Protein AF-A0A940L1Y0-F1 (afdb_monomer)

Radius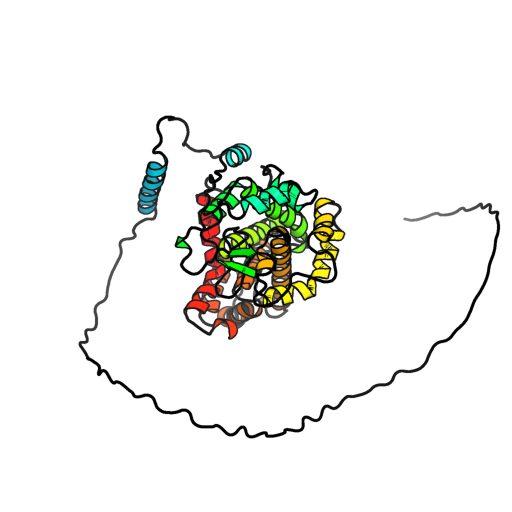 of gyration: 29.36 Å; Cα contacts (8 Å, |Δi|>4): 525; chains: 1; bounding box: 77×106×69 Å

pLDDT: mean 76.71, std 26.36, range [24.67, 98.56]

Sequence (456 aa):
MKPFAHTLLRLSLLGTAGALVMGTSYPSPISSIELASTRTIVAAKVASKSLPKANAAKKTITPFKAAAAKPTEPNTSIEESAVQKLAKIQNVAALLAGSKKDTSSVANCAECTTAAAVAELRYNACSERDSYLEKELEKKSKENTILGNLVRTSVGTKSIIKPVCIETAMLAQSAQSGKVVDYKTCDGKKAQKATARPCISENYFSLVNNSFDLVSRCMKGFIGEGESKAAQLLNIRAAYGMILVESGFHINIASKTGAGGIGQFTPVAITAVNKDIESVRTYLAAKDNVQCTKLVDEFLQGDTPMKAINGNVCERISISNGNPVTNMIYTYAALRDAKDYFDETVFQDEKLSKKFALSADDLAKVKRALMIWSHNTGQAGLKTPLTKLLTTKYAKAKVTNADKFLSELKTYAYDYPNKGNSGSKARRQETSRYYAKIEDRMQKVEENAAGGSCLN

Secondary structure (DSSP, 8-state):
------------------------------------------------PPPPPPP--------------------------HHHHHHHHHHHHHHH--S-------S--TT--HHHHHHT--PPPPPTTT-TTHHHHHHHTTSSSHHHHHHHSPPPTT-SB-HHHHHHHHHH--GGG-TTEEEEEEETTEEEE-SSSPP--HHHHHHHHHHHHHHHHHHHHHHTTT--HHHHHHHHHHHHHHHHHHTTT-TTEEETTS-BTTTTB-HHHHHHHHTSHHHHHHHHHT-S-HHHHHHHHHHS-SS-PSP--TT-THHHH-GGGTTTHHHHHHHHHHHHHHHHHHIIIIISSTTTGGGB---HHHHHHHHHHHHHHHHHH-HHHHHHHHHHHHHHTTSSS-B--HHHHHHHHHHHHHHS--GGG-S-HHHHHHHHHHHHHHHHHHHHHHHHTTSS-SB-

Foldseek 3Di:
DDDDDDDDDDDDDDDDDDDDDDDDDDDDDDDDDDDDDDDDDDDDDDDDDDDDDDDDDDDDDDDDDDDDDDDDDDDDDDDPDPVVVVVVVVVVVVVVVPDDDDDDDPPDPPPPDLVNLLVPQDFDDDDPQACLCVVVLVVLCVDPALLVCLLPDRQDSQFQFRLLLLSLLLVVPDPVLDPWKFFWDDDDQATDTGSDHHGRHSSNSSSLRSLLRLLLVLLLCVQQPPHDPVLSSVLSLLLVLLLSNQPSSAQRMAGPQGQAGSLRDALVLQVVLLVCVVVLLVSQCPDPDPSSNSLCVPQVDDPDQQHSDRRSRCCRRPVVNVPPNNVVSSSSSQLSVQLVLCCVPACPPPLRVVQAPEDPVLVSVLSSLSSSLCSLQPSVQLVQLVVVCCCPVSVPHHDYGNVVSLVVSLVSSLVGTDPVQPPDNVSSNCSSCVSVSSVVSQCVSCCVSVNHHSGD

Mean predicted aligned error: 14.3 Å

Nearest PDB structures (foldseek):
  7dsv-assembly1_B  TM=1.391E-01  e=6.942E+00  Homo sapiens

Structure (mmCIF, N/CA/C/O backbone):
data_AF-A0A940L1Y0-F1
#
_entry.id   AF-A0A940L1Y0-F1
#
loop_
_atom_site.group_PDB
_atom_site.id
_atom_site.type_symbol
_atom_site.label_atom_id
_atom_site.label_alt_id
_atom_site.label_comp_id
_atom_site.label_asym_id
_atom_site.label_entity_id
_atom_site.label_seq_id
_atom_site.pdbx_PDB_ins_code
_atom_site.Cartn_x
_atom_site.Cartn_y
_atom_site.Cartn_z
_atom_site.occupancy
_atom_site.B_iso_or_equiv
_atom_site.auth_seq_id
_atom_site.auth_comp_id
_atom_site.auth_asym_id
_atom_site.auth_atom_id
_atom_site.pdbx_PDB_model_num
ATOM 1 N N . MET A 1 1 ? -37.678 -41.746 2.087 1.00 33.06 1 MET A N 1
ATOM 2 C CA . MET A 1 1 ? -37.557 -43.185 2.400 1.00 33.06 1 MET A CA 1
ATOM 3 C C . MET A 1 1 ? -36.526 -43.796 1.454 1.00 33.06 1 MET A C 1
ATOM 5 O O . MET A 1 1 ? -36.673 -43.662 0.251 1.00 33.06 1 MET A O 1
ATOM 9 N N . LYS A 1 2 ? -35.436 -44.340 2.008 1.00 34.53 2 LYS A N 1
ATOM 10 C CA . LYS A 1 2 ? -34.475 -45.271 1.365 1.00 34.53 2 LYS A CA 1
ATOM 11 C C . LYS A 1 2 ? -35.058 -46.709 1.430 1.00 34.53 2 LYS A C 1
ATOM 13 O O . LYS A 1 2 ? -36.055 -46.847 2.141 1.00 34.53 2 LYS A O 1
ATOM 18 N N . PRO A 1 3 ? -34.404 -47.790 0.938 1.00 66.31 3 PRO A N 1
ATOM 19 C CA . PRO A 1 3 ? -33.323 -47.966 -0.064 1.00 66.31 3 PRO A CA 1
ATOM 20 C C . PRO A 1 3 ? -33.607 -49.157 -1.032 1.00 66.31 3 PRO A C 1
ATOM 22 O O . PRO A 1 3 ? -34.652 -49.778 -0.923 1.00 66.31 3 PRO A O 1
ATOM 25 N N . PHE A 1 4 ? -32.673 -49.528 -1.924 1.00 41.06 4 PHE A N 1
ATOM 26 C CA . PHE A 1 4 ? -32.159 -50.914 -2.050 1.00 41.06 4 PHE A CA 1
ATOM 27 C C . PHE A 1 4 ? -30.887 -50.959 -2.921 1.00 41.06 4 PHE A C 1
ATOM 29 O O . PHE A 1 4 ? -30.686 -50.111 -3.787 1.00 41.06 4 PHE A O 1
ATOM 36 N N . ALA A 1 5 ? -30.009 -51.917 -2.620 1.00 42.59 5 ALA A N 1
ATOM 37 C CA . ALA A 1 5 ? -28.641 -52.077 -3.115 1.00 42.59 5 ALA A CA 1
ATOM 38 C C . ALA A 1 5 ? -28.395 -53.486 -3.712 1.00 42.59 5 ALA A C 1
ATOM 40 O O . ALA A 1 5 ? -29.222 -54.373 -3.520 1.00 42.59 5 ALA A O 1
ATOM 41 N N . HIS A 1 6 ? -27.194 -53.656 -4.300 1.00 35.31 6 HIS A N 1
ATOM 42 C CA . HIS A 1 6 ? -26.470 -54.874 -4.757 1.00 35.31 6 HIS A CA 1
ATOM 43 C C . HIS A 1 6 ? -26.721 -55.347 -6.203 1.00 35.31 6 HIS A C 1
ATOM 45 O O . HIS A 1 6 ? -27.858 -55.501 -6.624 1.00 35.31 6 HIS A O 1
ATOM 51 N N . THR A 1 7 ? -25.696 -55.556 -7.054 1.00 34.00 7 THR A N 1
ATOM 52 C CA . THR A 1 7 ? -24.700 -56.675 -7.079 1.00 34.00 7 THR A CA 1
ATOM 53 C C . THR A 1 7 ? -23.634 -56.347 -8.173 1.00 34.00 7 THR A C 1
ATOM 55 O O . THR A 1 7 ? -24.040 -55.833 -9.206 1.00 34.00 7 THR A O 1
ATOM 58 N N . LEU A 1 8 ? -22.296 -56.306 -7.994 1.00 33.47 8 LEU A N 1
ATOM 59 C CA . LEU A 1 8 ? -21.190 -57.304 -7.867 1.00 33.47 8 LEU A CA 1
ATOM 60 C C . LEU A 1 8 ? -20.808 -58.177 -9.104 1.00 33.47 8 LEU A C 1
ATOM 62 O O . LEU A 1 8 ? -21.677 -58.769 -9.731 1.00 33.47 8 LEU A O 1
ATOM 66 N N . LEU A 1 9 ? -19.470 -58.342 -9.286 1.00 30.47 9 LEU A N 1
ATOM 67 C CA . LEU A 1 9 ? -18.656 -59.316 -10.083 1.00 30.47 9 LEU A CA 1
ATOM 68 C C . LEU A 1 9 ? -18.395 -59.006 -11.586 1.00 30.47 9 LEU A C 1
ATOM 70 O O . LEU A 1 9 ? -19.318 -58.593 -12.265 1.00 30.47 9 LEU A O 1
ATOM 74 N N . ARG A 1 10 ? -17.218 -59.172 -12.241 1.00 28.64 10 ARG A N 1
ATOM 75 C CA . ARG A 1 10 ? -15.888 -59.866 -12.114 1.00 28.64 10 ARG A CA 1
ATOM 76 C C . ARG A 1 10 ? -14.836 -59.023 -12.897 1.00 28.64 10 ARG A C 1
ATOM 78 O O . ARG A 1 10 ? -15.252 -58.297 -13.786 1.00 28.64 10 ARG A O 1
ATOM 85 N N . LEU A 1 11 ? -13.516 -58.933 -12.664 1.00 29.58 11 LEU A N 1
ATOM 86 C CA . LEU A 1 11 ? -12.378 -59.821 -12.317 1.00 29.58 11 LEU A CA 1
ATOM 87 C C . LEU A 1 11 ? -11.758 -60.654 -13.473 1.00 29.58 11 LEU A C 1
ATOM 89 O O . LEU A 1 11 ? -12.304 -61.690 -13.833 1.00 29.58 11 LEU A O 1
ATOM 93 N N . SER A 1 12 ? -10.581 -60.215 -13.957 1.00 28.98 12 SER A N 1
ATOM 94 C CA . SER A 1 12 ? -9.438 -60.972 -14.549 1.00 28.98 12 SER A CA 1
ATOM 95 C C . SER A 1 12 ? -8.343 -59.932 -14.897 1.00 28.98 12 SER A C 1
ATOM 97 O O . SER A 1 12 ? -8.632 -59.040 -15.686 1.00 28.98 12 SER A O 1
ATOM 99 N N . LEU A 1 13 ? -7.154 -59.785 -14.293 1.00 28.91 13 LEU A N 1
ATOM 100 C CA . LEU A 1 13 ? -6.121 -60.670 -13.721 1.00 28.91 13 LEU A CA 1
ATOM 101 C C . LEU A 1 13 ? -5.295 -61.443 -14.767 1.00 28.91 13 LEU A C 1
ATOM 103 O O . LEU A 1 13 ? -5.823 -62.354 -15.394 1.00 28.91 13 LEU A O 1
ATOM 107 N N . LEU A 1 14 ? -4.011 -61.051 -14.868 1.00 30.75 14 LEU A N 1
ATOM 108 C CA . LEU A 1 14 ? -2.753 -61.773 -15.192 1.00 30.75 14 LEU A CA 1
ATOM 109 C C . LEU A 1 14 ? -1.857 -60.811 -16.000 1.00 30.75 14 LEU A C 1
ATOM 111 O O . LEU A 1 14 ? -2.272 -60.328 -17.044 1.00 30.75 14 LEU A O 1
ATOM 115 N N . GLY A 1 15 ? -0.705 -60.347 -15.508 1.00 28.22 15 GLY A N 1
ATOM 116 C CA . GLY A 1 15 ? 0.458 -61.116 -15.033 1.00 28.22 15 GLY A CA 1
ATOM 117 C C . GLY A 1 15 ? 1.549 -60.991 -16.117 1.00 28.22 15 GLY A C 1
ATOM 118 O O . GLY A 1 15 ? 1.215 -61.004 -17.290 1.00 28.22 15 GLY A O 1
ATOM 119 N N . THR A 1 16 ? 2.847 -60.817 -15.873 1.00 32.38 16 THR A N 1
ATOM 120 C CA . THR A 1 16 ? 3.677 -61.045 -14.684 1.00 32.38 16 THR A CA 1
ATOM 121 C C . THR A 1 16 ? 5.120 -60.614 -14.993 1.00 32.38 16 THR A C 1
ATOM 123 O O . THR A 1 16 ? 5.534 -60.731 -16.141 1.00 32.38 16 THR A O 1
ATOM 126 N N . ALA A 1 17 ? 5.849 -60.273 -13.916 1.00 30.58 17 ALA A N 1
ATOM 127 C CA . ALA A 1 17 ? 7.272 -60.550 -13.621 1.00 30.58 17 ALA A CA 1
ATOM 128 C C . ALA A 1 17 ? 8.371 -59.979 -14.541 1.00 30.58 17 ALA A C 1
ATOM 130 O O . ALA A 1 17 ? 8.217 -59.885 -15.745 1.00 30.58 17 ALA A O 1
ATOM 131 N N . GLY A 1 18 ? 9.564 -59.622 -14.067 1.00 28.50 18 GLY A N 1
ATOM 132 C CA . GLY A 1 18 ? 10.261 -59.630 -12.767 1.00 28.50 18 GLY A CA 1
ATOM 133 C C . GLY A 1 18 ? 11.616 -58.922 -13.023 1.00 28.50 18 GLY A C 1
ATOM 134 O O . GLY A 1 18 ? 11.883 -58.550 -14.159 1.00 28.50 18 GLY A O 1
ATOM 135 N N . ALA A 1 19 ? 12.553 -58.664 -12.116 1.00 31.81 19 ALA A N 1
ATOM 136 C CA . ALA A 1 19 ? 12.861 -59.108 -10.762 1.00 31.81 19 ALA A CA 1
ATOM 137 C C . ALA A 1 19 ? 13.967 -58.139 -10.232 1.00 31.81 19 ALA A C 1
ATOM 139 O O . ALA A 1 19 ? 14.721 -57.607 -11.041 1.00 31.81 19 ALA A O 1
ATOM 140 N N . LEU A 1 20 ? 13.942 -57.751 -8.944 1.00 29.08 20 LEU A N 1
ATOM 141 C CA . LEU A 1 20 ? 14.948 -58.043 -7.884 1.00 29.08 20 LEU A CA 1
ATOM 142 C C . LEU A 1 20 ? 16.375 -57.475 -8.127 1.00 29.08 20 LEU A C 1
ATOM 144 O O . LEU A 1 20 ? 16.935 -57.656 -9.194 1.00 29.08 20 LEU A O 1
ATOM 148 N N . VAL A 1 21 ? 17.046 -56.805 -7.175 1.00 30.00 21 VAL A N 1
ATOM 149 C CA . VAL A 1 21 ? 17.554 -57.347 -5.893 1.00 30.00 21 VAL A CA 1
ATOM 150 C C . VAL A 1 21 ? 17.883 -56.227 -4.866 1.00 30.00 21 VAL A C 1
ATOM 152 O O . VAL A 1 21 ? 18.493 -55.227 -5.226 1.00 30.00 21 VAL A O 1
ATOM 155 N N . MET A 1 22 ? 17.450 -56.469 -3.611 1.00 29.59 22 MET A N 1
ATOM 156 C CA . MET A 1 22 ? 18.018 -56.270 -2.237 1.00 29.59 22 MET A CA 1
ATOM 157 C C . MET A 1 22 ? 19.267 -55.383 -2.005 1.00 29.59 22 MET A C 1
ATOM 159 O O . MET A 1 22 ? 20.130 -55.301 -2.862 1.00 29.59 22 MET A O 1
ATOM 163 N N . GLY A 1 23 ? 19.538 -54.772 -0.839 1.00 27.52 23 GLY A N 1
ATOM 164 C CA . GLY A 1 23 ? 19.017 -54.760 0.551 1.00 27.52 23 GLY A CA 1
ATOM 165 C C . GLY A 1 23 ? 19.670 -53.546 1.285 1.00 27.52 23 GLY A C 1
ATOM 166 O O . GLY A 1 23 ? 20.376 -52.790 0.630 1.00 27.52 23 GLY A O 1
ATOM 167 N N . THR A 1 24 ? 19.517 -53.197 2.572 1.00 28.52 24 THR A N 1
ATOM 168 C CA . THR A 1 24 ? 19.315 -53.948 3.829 1.00 28.52 24 THR A CA 1
ATOM 169 C C . THR A 1 24 ? 18.933 -52.998 5.005 1.00 28.52 24 THR A C 1
ATOM 171 O O . THR A 1 24 ? 19.622 -52.007 5.226 1.00 28.52 24 THR A O 1
ATOM 174 N N . SER A 1 25 ? 17.851 -53.326 5.740 1.00 28.47 25 SER A N 1
ATOM 175 C CA . SER A 1 25 ? 17.636 -53.374 7.227 1.00 28.47 25 SER A CA 1
ATOM 176 C C . SER A 1 25 ? 18.334 -52.384 8.205 1.00 28.47 25 SER A C 1
ATOM 178 O O . SER A 1 25 ? 19.553 -52.430 8.316 1.00 28.47 25 SER A O 1
ATOM 180 N N . TYR A 1 26 ? 17.599 -51.488 8.914 1.00 28.94 26 TYR A N 1
ATOM 181 C CA . TYR A 1 26 ? 16.967 -51.556 10.288 1.00 28.94 26 TYR A CA 1
ATOM 182 C C . TYR A 1 26 ? 17.851 -50.958 11.428 1.00 28.94 26 TYR A C 1
ATOM 184 O O . TYR A 1 26 ? 19.063 -50.944 11.242 1.00 28.94 26 TYR A O 1
ATOM 192 N N . PRO A 1 27 ? 17.355 -50.558 12.639 1.00 42.94 27 PRO A N 1
ATOM 193 C CA . PRO A 1 27 ? 15.989 -50.261 13.134 1.00 42.94 27 PRO A CA 1
ATOM 194 C C . PRO A 1 27 ? 15.858 -48.938 13.975 1.00 42.94 27 PRO A C 1
ATOM 196 O O . PRO A 1 27 ? 16.838 -48.272 14.292 1.00 42.94 27 PRO A O 1
ATOM 199 N N . SER A 1 28 ? 14.630 -48.564 14.376 1.00 34.44 28 SER A N 1
ATOM 200 C CA . SER A 1 28 ? 14.304 -47.654 15.516 1.00 34.44 28 SER A CA 1
ATOM 201 C C . SER A 1 28 ? 13.992 -48.490 16.785 1.00 34.44 28 SER A C 1
ATOM 203 O O . SER A 1 28 ? 13.995 -49.715 16.648 1.00 34.44 28 SER A O 1
ATOM 205 N N . PRO A 1 29 ? 13.583 -47.958 17.969 1.00 55.53 29 PRO A N 1
ATOM 206 C CA . PRO A 1 29 ? 13.528 -46.584 18.525 1.00 55.53 29 PRO A CA 1
ATOM 207 C C . PRO A 1 29 ? 14.174 -46.497 19.946 1.00 55.53 29 PRO A C 1
ATOM 209 O O . PRO A 1 29 ? 14.718 -47.496 20.394 1.00 55.53 29 PRO A O 1
ATOM 212 N N . ILE A 1 30 ? 14.111 -45.352 20.666 1.00 31.33 30 ILE A N 1
ATOM 213 C CA . ILE A 1 30 ? 13.931 -45.251 22.148 1.00 31.33 30 ILE A CA 1
ATOM 214 C C . ILE A 1 30 ? 13.944 -43.782 22.663 1.00 31.33 30 ILE A C 1
ATOM 216 O O . ILE A 1 30 ? 14.788 -42.974 22.292 1.00 31.33 30 ILE A O 1
ATOM 220 N N . SER A 1 31 ? 12.968 -43.520 23.545 1.00 29.58 31 SER A N 1
ATOM 221 C CA . SER A 1 31 ? 12.836 -42.564 24.669 1.00 29.58 31 SER A CA 1
ATOM 222 C C . SER A 1 31 ? 13.098 -41.053 24.552 1.00 29.58 31 SER A C 1
ATOM 224 O O . SER A 1 31 ? 14.217 -40.570 24.404 1.00 29.58 31 SER A O 1
ATOM 226 N N . SER A 1 32 ? 12.022 -40.342 24.883 1.00 32.97 32 SER A N 1
ATOM 227 C CA . SER A 1 32 ? 11.898 -39.110 25.667 1.00 32.97 32 SER A CA 1
ATOM 228 C C . SER A 1 32 ? 13.010 -38.857 26.697 1.00 32.97 32 SER A C 1
ATOM 230 O O . SER A 1 32 ? 13.223 -39.674 27.590 1.00 32.97 32 SER A O 1
ATOM 232 N N . ILE A 1 33 ? 13.617 -37.666 26.645 1.00 32.59 33 ILE A N 1
ATOM 233 C CA . ILE A 1 33 ? 14.320 -37.040 27.773 1.00 32.59 33 ILE A CA 1
ATOM 234 C C . ILE A 1 33 ? 13.899 -35.566 27.836 1.00 32.59 33 ILE A C 1
ATOM 236 O O . ILE A 1 33 ? 14.157 -34.787 26.918 1.00 32.59 33 ILE A O 1
ATOM 240 N N . GLU A 1 34 ? 13.241 -35.202 28.937 1.00 34.94 34 GLU A N 1
ATOM 241 C CA . GLU A 1 34 ? 13.105 -33.827 29.413 1.00 34.94 34 GLU A CA 1
ATOM 242 C C . GLU A 1 34 ? 14.480 -33.293 29.827 1.00 34.94 34 GLU A C 1
ATOM 244 O O . GLU A 1 34 ? 15.193 -33.922 30.608 1.00 34.94 34 GLU A O 1
ATOM 249 N N . LEU A 1 35 ? 14.842 -32.098 29.358 1.00 31.59 35 LEU A N 1
ATOM 250 C CA . LEU A 1 35 ? 15.960 -31.344 29.919 1.00 31.59 35 LEU A CA 1
ATOM 251 C C . LEU A 1 35 ? 15.539 -29.890 30.123 1.00 31.59 35 LEU A C 1
ATOM 253 O O . LEU A 1 35 ? 15.548 -29.059 29.215 1.00 31.59 35 LEU A O 1
ATOM 257 N N . ALA A 1 36 ? 15.160 -29.608 31.368 1.00 34.19 36 ALA A N 1
ATOM 258 C CA . ALA A 1 36 ? 15.060 -28.269 31.913 1.00 34.19 36 ALA A CA 1
ATOM 259 C C . ALA A 1 36 ? 16.437 -27.589 31.838 1.00 34.19 36 ALA A C 1
ATOM 261 O O . ALA A 1 36 ? 17.398 -28.028 32.468 1.00 34.19 36 ALA A O 1
ATOM 262 N N . SER A 1 37 ? 16.540 -26.506 31.064 1.00 32.22 37 SER A N 1
ATOM 263 C CA . SER A 1 37 ? 17.720 -25.639 31.053 1.00 32.22 37 SER A CA 1
ATOM 264 C C . SER A 1 37 ? 17.458 -24.407 31.913 1.00 32.22 37 SER A C 1
ATOM 266 O O . SER A 1 37 ? 16.909 -23.398 31.471 1.00 32.22 37 SER A O 1
ATOM 268 N N . THR A 1 38 ? 17.860 -24.505 33.175 1.00 32.03 38 THR A N 1
ATOM 269 C CA . THR A 1 38 ? 17.986 -23.393 34.117 1.00 32.03 38 THR A CA 1
ATOM 270 C C . THR A 1 38 ? 19.166 -22.523 33.676 1.00 32.03 38 THR A C 1
ATOM 272 O O . THR A 1 38 ? 20.325 -22.904 33.834 1.00 32.03 38 THR A O 1
ATOM 275 N N . ARG A 1 39 ? 18.904 -21.343 33.098 1.00 33.72 39 ARG A N 1
ATOM 276 C CA . ARG A 1 39 ? 19.948 -20.333 32.859 1.00 33.72 39 ARG A CA 1
ATOM 277 C C . ARG A 1 39 ? 20.087 -19.419 34.071 1.00 33.72 39 ARG A C 1
ATOM 279 O O . ARG A 1 39 ? 19.348 -18.452 34.232 1.00 33.72 39 ARG A O 1
ATOM 286 N N . THR A 1 40 ? 21.093 -19.715 34.883 1.00 30.75 40 THR A N 1
ATOM 287 C CA . THR A 1 40 ? 21.682 -18.810 35.872 1.00 30.75 40 THR A CA 1
ATOM 288 C C . THR A 1 40 ? 22.356 -17.641 35.147 1.00 30.75 40 THR A C 1
ATOM 290 O O . THR A 1 40 ? 23.335 -17.833 34.427 1.00 30.75 40 THR A O 1
ATOM 293 N N . ILE A 1 41 ? 21.841 -16.421 35.318 1.00 34.19 41 ILE A N 1
ATOM 294 C CA . ILE A 1 41 ? 22.513 -15.192 34.873 1.00 34.19 41 ILE A CA 1
ATOM 295 C C . ILE A 1 41 ? 23.473 -14.764 35.985 1.00 34.19 41 ILE A C 1
ATOM 297 O O . ILE A 1 41 ? 23.055 -14.237 37.014 1.00 34.19 41 ILE A O 1
ATOM 301 N N . VAL A 1 42 ? 24.768 -14.990 35.771 1.00 31.83 42 VAL A N 1
ATOM 302 C CA . VAL A 1 42 ? 25.838 -14.398 36.581 1.00 31.83 42 VAL A CA 1
ATOM 303 C C . VAL A 1 42 ? 26.084 -12.976 36.078 1.00 31.83 42 VAL A C 1
ATOM 305 O O . VAL A 1 42 ? 26.478 -12.760 34.932 1.00 31.83 42 VAL A O 1
ATOM 308 N N . ALA A 1 43 ? 25.830 -11.995 36.942 1.00 34.66 43 ALA A N 1
ATOM 309 C CA . ALA A 1 43 ? 26.120 -10.589 36.699 1.00 34.66 43 ALA A CA 1
ATOM 310 C C . ALA A 1 43 ? 27.630 -10.323 36.843 1.00 34.66 43 ALA A C 1
ATOM 312 O O . ALA A 1 43 ? 28.144 -10.203 37.953 1.00 34.66 43 ALA A O 1
ATOM 313 N N . ALA A 1 44 ? 28.340 -10.193 35.720 1.00 32.09 44 ALA A N 1
ATOM 314 C CA . ALA A 1 44 ? 29.709 -9.683 35.697 1.00 32.09 44 ALA A CA 1
ATOM 315 C C . ALA A 1 44 ? 29.700 -8.165 35.453 1.00 32.09 44 ALA A C 1
ATOM 317 O O . ALA A 1 44 ? 29.390 -7.672 34.368 1.00 32.09 44 ALA A O 1
ATOM 318 N N . LYS A 1 45 ? 30.032 -7.422 36.510 1.00 33.50 45 LYS A N 1
ATOM 319 C CA . LYS A 1 45 ? 30.216 -5.969 36.547 1.00 33.50 45 LYS A CA 1
ATOM 320 C C . LYS A 1 45 ? 31.581 -5.647 35.918 1.00 33.50 45 LYS A C 1
ATOM 322 O O . LYS A 1 45 ? 32.605 -5.828 36.567 1.00 33.50 45 LYS A O 1
ATOM 327 N N . VAL A 1 46 ? 31.614 -5.182 34.669 1.00 34.16 46 VAL A N 1
ATOM 328 C CA . VAL A 1 46 ? 32.844 -4.657 34.047 1.00 34.16 46 VAL A CA 1
ATOM 329 C C . VAL A 1 46 ? 32.771 -3.135 34.016 1.00 34.16 46 VAL A C 1
ATOM 331 O O . VAL A 1 46 ? 31.941 -2.542 33.330 1.00 34.16 46 VAL A O 1
ATOM 334 N N . ALA A 1 47 ? 33.639 -2.510 34.808 1.00 32.41 47 ALA A N 1
ATOM 335 C CA . ALA A 1 47 ? 33.835 -1.072 34.867 1.00 32.41 47 ALA A CA 1
ATOM 336 C C . ALA A 1 47 ? 34.648 -0.601 33.651 1.00 32.41 47 ALA A C 1
ATOM 338 O O . ALA A 1 47 ? 35.837 -0.895 33.538 1.00 32.41 47 ALA A O 1
ATOM 339 N N . SER A 1 48 ? 34.028 0.163 32.750 1.00 35.47 48 SER A N 1
ATOM 340 C CA . SER A 1 48 ? 34.741 0.878 31.690 1.00 35.47 48 SER A CA 1
ATOM 341 C C . SER A 1 48 ? 35.222 2.235 32.212 1.00 35.47 48 SER A C 1
ATOM 343 O O . SER A 1 48 ? 34.422 3.146 32.435 1.00 35.47 48 SER A O 1
ATOM 345 N N . LYS A 1 49 ? 36.539 2.363 32.405 1.00 31.03 49 LYS A N 1
ATOM 346 C CA . LYS A 1 49 ? 37.239 3.628 32.670 1.00 31.03 49 LYS A CA 1
ATOM 347 C C . LYS A 1 49 ? 37.065 4.589 31.485 1.00 31.03 49 LYS A C 1
ATOM 349 O O . LYS A 1 49 ? 37.408 4.253 30.356 1.00 31.03 49 LYS A O 1
ATOM 354 N N . SER A 1 50 ? 36.569 5.793 31.757 1.00 30.62 50 SER A N 1
ATOM 355 C CA . SER A 1 50 ? 36.528 6.921 30.824 1.00 30.62 50 SER A CA 1
ATOM 356 C C . SER A 1 50 ? 37.871 7.659 30.801 1.00 30.62 50 SER A C 1
ATOM 358 O O . SER A 1 50 ? 38.343 8.092 31.852 1.00 30.62 50 SER A O 1
ATOM 360 N N . LEU A 1 51 ? 38.455 7.846 29.615 1.00 33.28 51 LEU A N 1
ATOM 361 C CA . LEU A 1 51 ? 39.555 8.790 29.375 1.00 33.28 51 LEU A CA 1
ATOM 362 C C . LEU A 1 51 ? 39.006 10.171 28.947 1.00 33.28 51 LEU A C 1
ATOM 364 O O . LEU A 1 51 ? 37.940 10.233 28.326 1.00 33.28 51 LEU A O 1
ATOM 368 N N . PRO A 1 52 ? 39.700 11.276 29.282 1.00 33.44 52 PRO A N 1
ATOM 369 C CA . PRO A 1 52 ? 39.160 12.632 29.214 1.00 33.44 52 PRO A CA 1
ATOM 370 C C . PRO A 1 52 ? 39.234 13.226 27.799 1.00 33.44 52 PRO A C 1
ATOM 372 O O . PRO A 1 52 ? 40.240 13.088 27.105 1.00 33.44 52 PRO A O 1
ATOM 375 N N . LYS A 1 53 ? 38.179 13.941 27.384 1.00 34.38 53 LYS A N 1
ATOM 376 C CA . LYS A 1 53 ? 38.191 14.792 26.183 1.00 34.38 53 LYS A CA 1
ATOM 377 C C . LYS A 1 53 ? 38.411 16.253 26.563 1.00 34.38 53 LYS A C 1
ATOM 379 O O . LYS A 1 53 ? 37.768 16.776 27.469 1.00 34.38 53 LYS A O 1
ATOM 384 N N . ALA A 1 54 ? 39.339 16.863 25.834 1.00 32.19 54 ALA A N 1
ATOM 385 C CA . ALA A 1 54 ? 39.828 18.222 25.974 1.00 32.19 54 ALA A CA 1
ATOM 386 C C . ALA A 1 54 ? 38.773 19.303 25.673 1.00 32.19 54 ALA A C 1
ATOM 388 O O . ALA A 1 54 ? 37.869 19.123 24.856 1.00 32.19 54 ALA A O 1
ATOM 389 N N . ASN A 1 55 ? 38.955 20.436 26.352 1.00 30.94 55 ASN A N 1
ATOM 390 C CA . ASN A 1 55 ? 38.185 21.672 26.269 1.00 30.94 55 ASN A CA 1
ATOM 391 C C . ASN A 1 55 ? 38.267 22.336 24.884 1.00 30.94 55 ASN A C 1
ATOM 393 O O . ASN A 1 55 ? 39.357 22.533 24.355 1.00 30.94 55 ASN A O 1
ATOM 397 N N . ALA A 1 56 ? 37.127 22.812 24.379 1.00 32.94 56 ALA A N 1
ATOM 398 C CA . ALA A 1 56 ? 37.068 23.885 23.389 1.00 32.94 56 ALA A CA 1
ATOM 399 C C . ALA A 1 56 ? 36.029 24.927 23.836 1.00 32.94 56 ALA A C 1
ATOM 401 O O . ALA A 1 56 ? 34.947 24.593 24.320 1.00 32.94 56 ALA A O 1
ATOM 402 N N . ALA A 1 57 ? 36.433 26.191 23.752 1.00 30.56 57 ALA A N 1
ATOM 403 C CA . ALA A 1 57 ? 35.893 27.326 24.485 1.00 30.56 57 ALA A CA 1
ATOM 404 C C . ALA A 1 57 ? 34.469 27.757 24.088 1.00 30.56 57 ALA A C 1
ATOM 406 O O . ALA A 1 57 ? 34.082 27.764 22.920 1.00 30.56 57 ALA A O 1
ATOM 407 N N . LYS A 1 58 ? 33.725 28.206 25.107 1.00 30.16 58 LYS A N 1
ATOM 408 C CA . LYS A 1 58 ? 32.463 28.950 25.021 1.00 30.16 58 LYS A CA 1
ATOM 409 C C . LYS A 1 58 ? 32.697 30.330 24.399 1.00 30.16 58 LYS A C 1
ATOM 411 O O . LYS A 1 58 ? 33.555 31.068 24.875 1.00 30.16 58 LYS A O 1
ATOM 416 N N . LYS A 1 59 ? 31.846 30.731 23.449 1.00 30.12 59 LYS A N 1
ATOM 417 C CA . LYS A 1 59 ? 31.587 32.149 23.165 1.00 30.12 59 LYS A CA 1
ATOM 418 C C . LYS A 1 59 ? 30.109 32.448 23.405 1.00 30.12 59 LYS A C 1
ATOM 420 O O . LYS A 1 59 ? 29.228 31.925 22.731 1.00 30.12 59 LYS A O 1
ATOM 425 N N . THR A 1 60 ? 29.889 33.239 24.443 1.00 27.17 60 THR A N 1
ATOM 426 C CA . THR A 1 60 ? 28.616 33.760 24.936 1.00 27.17 60 THR A CA 1
ATOM 427 C C . THR A 1 60 ? 28.135 34.886 24.022 1.00 27.17 60 THR A C 1
ATOM 429 O O . THR A 1 60 ? 28.913 35.789 23.723 1.00 27.17 60 THR A O 1
ATOM 432 N N . ILE A 1 61 ? 26.862 34.871 23.625 1.00 31.05 61 ILE A N 1
ATOM 433 C CA . ILE A 1 61 ? 26.140 36.081 23.210 1.00 31.05 61 ILE A CA 1
ATOM 434 C C . ILE A 1 61 ? 24.861 36.148 24.047 1.00 31.05 61 ILE A C 1
ATOM 436 O O . ILE A 1 61 ? 24.098 35.187 24.135 1.00 31.05 61 ILE A O 1
ATOM 440 N N . THR A 1 62 ? 24.719 37.276 24.730 1.00 30.73 62 THR A N 1
ATOM 441 C CA . THR A 1 62 ? 23.681 37.661 25.689 1.00 30.73 62 THR A CA 1
ATOM 442 C C . THR A 1 62 ? 22.336 37.983 25.008 1.00 30.73 62 THR A C 1
ATOM 444 O O . THR A 1 62 ? 22.312 38.293 23.817 1.00 30.73 62 THR A O 1
ATOM 447 N N . PRO A 1 63 ? 21.208 37.928 25.746 1.00 30.39 63 PRO A N 1
ATOM 448 C CA . PRO A 1 63 ? 19.855 38.051 25.205 1.00 30.39 63 PRO A CA 1
ATOM 449 C C . PRO A 1 63 ? 19.292 39.478 25.323 1.00 30.39 63 PRO A C 1
ATOM 451 O O . PRO A 1 63 ? 19.622 40.201 26.261 1.00 30.39 63 PRO A O 1
ATOM 454 N N . PHE A 1 64 ? 18.343 39.834 24.452 1.00 27.05 64 PHE A N 1
ATOM 455 C CA . PHE A 1 64 ? 17.439 40.974 24.655 1.00 27.05 64 PHE A CA 1
ATOM 456 C C . PHE A 1 64 ? 16.003 40.489 24.944 1.00 27.05 64 PHE A C 1
ATOM 458 O O . PHE A 1 64 ? 15.374 39.816 24.132 1.00 27.05 64 PHE A O 1
ATOM 465 N N . LYS A 1 65 ? 15.516 40.843 26.141 1.00 27.25 65 LYS A N 1
ATOM 466 C CA . LYS A 1 65 ? 14.106 41.038 26.556 1.00 27.25 65 LYS A CA 1
ATOM 467 C C . LYS A 1 65 ? 13.745 42.503 26.219 1.00 27.25 65 LYS A C 1
ATOM 469 O O . LYS A 1 65 ? 14.653 43.318 26.187 1.00 27.25 65 LYS A O 1
ATOM 474 N N . ALA A 1 66 ? 12.516 42.980 26.039 1.00 27.92 66 ALA A N 1
ATOM 475 C CA . ALA A 1 66 ? 11.151 42.466 26.112 1.00 27.92 66 ALA A CA 1
ATOM 476 C C . ALA A 1 66 ? 10.221 43.550 25.516 1.00 27.92 66 ALA A C 1
ATOM 478 O O . ALA A 1 66 ? 10.596 44.717 25.511 1.00 27.92 66 ALA A O 1
ATOM 479 N N . ALA A 1 67 ? 8.986 43.197 25.153 1.00 26.19 67 ALA A N 1
ATOM 480 C CA . ALA A 1 67 ? 7.804 43.986 25.519 1.00 26.19 67 ALA A CA 1
ATOM 481 C C . ALA A 1 67 ? 6.542 43.128 25.359 1.00 26.19 67 ALA A C 1
ATOM 483 O O . ALA A 1 67 ? 6.379 42.408 24.377 1.00 26.19 67 ALA A O 1
ATOM 484 N N . ALA A 1 68 ? 5.688 43.176 26.376 1.00 30.39 68 ALA A N 1
ATOM 485 C CA . ALA A 1 68 ? 4.428 42.460 26.472 1.00 30.39 68 ALA A CA 1
ATOM 486 C C . ALA A 1 68 ? 3.271 43.311 25.934 1.00 30.39 68 ALA A C 1
ATOM 488 O O . ALA A 1 68 ? 3.238 44.513 26.175 1.00 30.39 68 ALA A O 1
ATOM 489 N N . ALA A 1 69 ? 2.279 42.664 25.321 1.00 27.36 69 ALA A N 1
ATOM 490 C CA . ALA A 1 69 ? 0.900 43.144 25.293 1.00 27.36 69 ALA A CA 1
ATOM 491 C C . ALA A 1 69 ? -0.070 41.948 25.190 1.00 27.36 69 ALA A C 1
ATOM 493 O O . ALA A 1 69 ? 0.104 41.048 24.372 1.00 27.36 69 ALA A O 1
ATOM 494 N N . LYS A 1 70 ? -1.078 41.947 26.061 1.00 24.67 70 LYS A N 1
ATOM 495 C CA . LYS A 1 70 ? -2.325 41.154 26.062 1.00 24.67 70 LYS A CA 1
ATOM 496 C C . LYS A 1 70 ? -3.471 42.192 26.102 1.00 24.67 70 LYS A C 1
ATOM 498 O O . LYS A 1 70 ? -3.205 43.298 26.568 1.00 24.67 70 LYS A O 1
ATOM 503 N N . PRO A 1 71 ? -4.752 41.829 25.921 1.00 36.81 71 PRO A N 1
ATOM 504 C CA . PRO A 1 71 ? -5.381 40.951 24.929 1.00 36.81 71 PRO A CA 1
ATOM 505 C C . PRO A 1 71 ? -6.584 41.660 24.248 1.00 36.81 71 PRO A C 1
ATOM 507 O O . PRO A 1 71 ? -7.170 42.576 24.824 1.00 36.81 71 PRO A O 1
ATOM 510 N N . THR A 1 72 ? -7.038 41.217 23.071 1.00 26.08 72 THR A N 1
ATOM 511 C CA . THR A 1 72 ? -8.413 41.521 22.612 1.00 26.08 72 THR A CA 1
ATOM 512 C C . THR A 1 72 ? -8.894 40.478 21.597 1.00 26.08 72 THR A C 1
ATOM 514 O O . THR A 1 72 ? -8.367 40.376 20.496 1.00 26.08 72 THR A O 1
ATOM 517 N N . GLU A 1 73 ? -9.886 39.690 21.997 1.00 26.16 73 GLU A N 1
ATOM 518 C CA . GLU A 1 73 ? -10.937 39.125 21.134 1.00 26.16 73 GLU A CA 1
ATOM 519 C C . GLU A 1 73 ? -12.226 39.930 21.442 1.00 26.16 73 GLU A C 1
ATOM 521 O O . GLU A 1 73 ? -12.252 40.542 22.518 1.00 26.16 73 GLU A O 1
ATOM 526 N N . PRO A 1 74 ? -13.294 39.953 20.605 1.00 38.00 74 PRO A N 1
ATOM 527 C CA . PRO A 1 74 ? -13.666 38.929 19.617 1.00 38.00 74 PRO A CA 1
ATOM 528 C C . PRO A 1 74 ? -14.212 39.433 18.252 1.00 38.00 74 PRO A C 1
ATOM 530 O O . PRO A 1 74 ? -14.471 40.614 18.044 1.00 38.00 74 PRO A O 1
ATOM 533 N N . ASN A 1 75 ? -14.496 38.440 17.395 1.00 27.12 75 ASN A N 1
ATOM 534 C CA . ASN A 1 75 ? -15.604 38.324 16.426 1.00 27.12 75 ASN A CA 1
ATOM 535 C C . ASN A 1 75 ? -15.383 38.451 14.893 1.00 27.12 75 ASN A C 1
ATOM 537 O O . ASN A 1 75 ? -15.169 39.519 14.333 1.00 27.12 75 ASN A O 1
ATOM 541 N N . THR A 1 76 ? -15.620 37.287 14.258 1.00 26.17 76 THR A N 1
ATOM 542 C CA . THR A 1 76 ? -16.465 36.983 13.075 1.00 26.17 76 THR A CA 1
ATOM 543 C C . THR A 1 76 ? -16.026 37.304 11.637 1.00 26.17 76 THR A C 1
ATOM 545 O O . THR A 1 76 ? -16.071 38.436 11.181 1.00 26.17 76 THR A O 1
ATOM 548 N N . SER A 1 77 ? -15.757 36.194 10.926 1.00 30.42 77 SER A N 1
ATOM 549 C CA . SER A 1 77 ? -16.201 35.788 9.574 1.00 30.42 77 SER A CA 1
ATOM 550 C C . SER A 1 77 ? -16.016 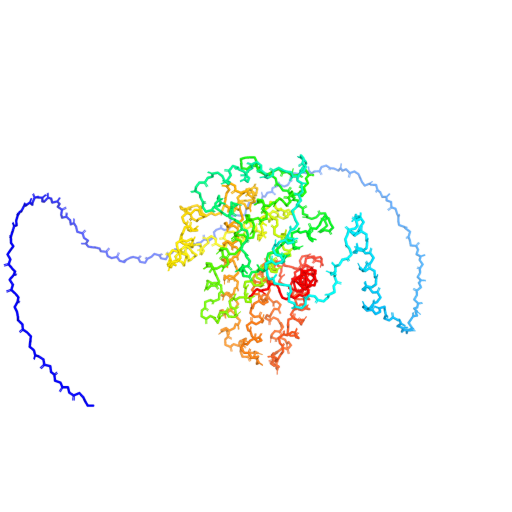36.727 8.381 1.00 30.42 77 SER A C 1
ATOM 552 O O . SER A 1 77 ? -16.706 37.732 8.298 1.00 30.42 77 SER A O 1
ATOM 554 N N . ILE A 1 78 ? -15.302 36.246 7.353 1.00 31.50 78 ILE A N 1
ATOM 555 C CA . ILE A 1 78 ? -15.918 35.925 6.050 1.00 31.50 78 ILE A CA 1
ATOM 556 C C . ILE A 1 78 ? -15.294 34.618 5.542 1.00 31.50 78 ILE A C 1
ATOM 558 O O . ILE A 1 78 ? -14.080 34.504 5.375 1.00 31.50 78 ILE A O 1
ATOM 562 N N . GLU A 1 79 ? -16.154 33.622 5.337 1.00 36.72 79 GLU A N 1
ATOM 563 C CA . GLU A 1 79 ? -15.885 32.416 4.566 1.00 36.72 79 GLU A CA 1
ATOM 564 C C . GLU A 1 79 ? -15.537 32.797 3.123 1.00 36.72 79 GLU A C 1
ATOM 566 O O . GLU A 1 79 ? -16.381 33.264 2.360 1.00 36.72 79 GLU A O 1
ATOM 571 N N . GLU A 1 80 ? -14.294 32.562 2.716 1.00 32.38 80 GLU A N 1
ATOM 572 C CA . GLU A 1 80 ? -13.946 32.509 1.298 1.00 32.38 80 GLU A CA 1
ATOM 573 C C . GLU A 1 80 ? -14.541 31.204 0.738 1.00 32.38 80 GLU A C 1
ATOM 575 O O . GLU A 1 80 ? -13.991 30.112 0.926 1.00 32.38 80 GLU A O 1
ATOM 580 N N . SER A 1 81 ? -15.733 31.304 0.140 1.00 38.09 81 SER A N 1
ATOM 581 C CA . SER A 1 81 ? -16.498 30.149 -0.330 1.00 38.09 81 SER A CA 1
ATOM 582 C C . SER A 1 81 ? -15.698 29.335 -1.353 1.00 38.09 81 SER A C 1
ATOM 584 O O . SER A 1 81 ? -14.959 29.868 -2.187 1.00 38.09 81 SER A O 1
ATOM 586 N N . ALA A 1 82 ? -15.866 28.011 -1.316 1.00 36.91 82 ALA A N 1
ATOM 587 C CA . ALA A 1 82 ? -15.234 27.066 -2.239 1.00 36.91 82 ALA A CA 1
ATOM 588 C C . ALA A 1 82 ? -15.474 27.406 -3.731 1.00 36.91 82 ALA A C 1
ATOM 590 O O . ALA A 1 82 ? -14.689 27.009 -4.592 1.00 36.91 82 ALA A O 1
ATOM 591 N N . VAL A 1 83 ? -16.490 28.225 -4.028 1.00 36.50 83 VAL A N 1
ATOM 592 C CA . VAL A 1 83 ? -16.821 28.740 -5.363 1.00 36.50 83 VAL A CA 1
ATOM 593 C C . VAL A 1 83 ? -15.764 29.728 -5.884 1.00 36.50 83 VAL A C 1
ATOM 595 O O . VAL A 1 83 ? -15.426 29.700 -7.065 1.00 36.50 83 VAL A O 1
ATOM 598 N N . GLN A 1 84 ? -15.143 30.543 -5.023 1.00 34.97 84 GLN A N 1
ATOM 599 C CA . GLN A 1 84 ? -14.083 31.476 -5.444 1.00 34.97 84 GLN A CA 1
ATOM 600 C C . GLN A 1 84 ? -12.734 30.779 -5.700 1.00 34.97 84 GLN A C 1
ATOM 602 O O . GLN A 1 84 ? -11.900 31.286 -6.454 1.00 34.97 84 GLN A O 1
ATOM 607 N N . LYS A 1 85 ? -12.523 29.576 -5.142 1.00 44.62 85 LYS A N 1
ATOM 608 C CA . LYS A 1 85 ? -11.347 28.737 -5.440 1.00 44.62 85 LYS A CA 1
ATOM 609 C C . LYS A 1 85 ? -11.482 27.990 -6.774 1.00 44.62 85 LYS A C 1
ATOM 611 O O . LYS A 1 85 ? -10.474 27.825 -7.459 1.00 44.62 85 LYS A O 1
ATOM 616 N N . LEU A 1 86 ? -12.704 27.650 -7.195 1.00 37.38 86 LEU A N 1
ATOM 617 C CA . LEU A 1 86 ? -13.001 27.084 -8.522 1.00 37.38 86 LEU A CA 1
ATOM 618 C C . LEU A 1 86 ? -12.672 28.058 -9.670 1.00 37.38 86 LEU A C 1
ATOM 620 O O . LEU A 1 86 ? -12.085 27.648 -10.672 1.00 37.38 86 LEU A O 1
ATOM 624 N N . ALA A 1 87 ? -12.922 29.359 -9.490 1.00 36.50 87 ALA A N 1
ATOM 625 C CA . ALA A 1 87 ? -12.595 30.384 -10.490 1.00 36.50 87 ALA A CA 1
ATOM 626 C C . ALA A 1 87 ? -11.077 30.541 -10.742 1.00 36.50 87 ALA A C 1
ATOM 628 O O . ALA A 1 87 ? -10.653 30.908 -11.837 1.00 36.50 87 ALA A O 1
ATOM 629 N N . LYS A 1 88 ? -10.224 30.217 -9.757 1.00 38.34 88 LYS A N 1
ATOM 630 C CA . LYS A 1 88 ? -8.757 30.234 -9.930 1.00 38.34 88 LYS A CA 1
ATOM 631 C C . LYS A 1 88 ? -8.219 28.982 -10.634 1.00 38.34 88 LYS A C 1
ATOM 633 O O . LYS A 1 88 ? -7.162 29.062 -11.253 1.00 38.34 88 LYS A O 1
ATOM 638 N N . ILE A 1 89 ? -8.945 27.862 -10.601 1.00 47.41 89 ILE A N 1
ATOM 639 C CA . ILE A 1 89 ? -8.560 26.609 -11.277 1.00 47.41 89 ILE A CA 1
ATOM 640 C C . ILE A 1 89 ? -8.906 26.660 -12.774 1.00 47.41 89 ILE A C 1
ATOM 642 O O . ILE A 1 89 ? -8.116 26.198 -13.598 1.00 47.41 89 ILE A O 1
ATOM 646 N N . GLN A 1 90 ? -9.997 27.335 -13.155 1.00 39.06 90 GLN A N 1
ATOM 647 C CA . GLN A 1 90 ? -10.322 27.586 -14.568 1.00 39.06 90 GLN A CA 1
ATOM 648 C C . GLN A 1 90 ? -9.240 28.411 -15.294 1.00 39.06 90 GLN A C 1
ATOM 650 O O . GLN A 1 90 ? -8.979 28.184 -16.474 1.00 39.06 90 GLN A O 1
ATOM 655 N N . ASN A 1 91 ? -8.520 29.286 -14.583 1.00 37.94 91 ASN A N 1
ATOM 656 C CA . ASN A 1 91 ? -7.410 30.051 -15.162 1.00 37.94 91 ASN A CA 1
ATOM 657 C C . ASN A 1 91 ? -6.132 29.222 -15.397 1.00 37.94 91 ASN A C 1
ATOM 659 O O . ASN A 1 91 ? -5.337 29.572 -16.266 1.00 37.94 91 ASN A O 1
ATOM 663 N N . VAL A 1 92 ? -5.935 28.100 -14.692 1.00 41.31 92 VAL A N 1
ATOM 664 C CA . VAL A 1 92 ? -4.809 27.182 -14.961 1.00 41.31 92 VAL A CA 1
ATOM 665 C C . VAL A 1 92 ? -5.114 26.286 -16.167 1.00 41.31 92 VAL A C 1
ATOM 667 O O . VAL A 1 92 ? -4.225 26.031 -16.977 1.00 41.31 92 VAL A O 1
ATOM 670 N N . ALA A 1 93 ? -6.378 25.889 -16.352 1.00 38.41 93 ALA A N 1
ATOM 671 C CA . ALA A 1 93 ? -6.830 25.203 -17.564 1.00 38.41 93 ALA A CA 1
ATOM 672 C C . ALA A 1 93 ? -6.713 26.101 -18.815 1.00 38.41 93 ALA A C 1
ATOM 674 O O . ALA A 1 93 ? -6.277 25.636 -19.865 1.00 38.41 93 ALA A O 1
ATOM 675 N N . ALA A 1 94 ? -6.988 27.406 -18.687 1.00 37.12 94 ALA A N 1
ATOM 676 C CA . ALA A 1 94 ? -6.780 28.382 -19.762 1.00 37.12 94 ALA A CA 1
ATOM 677 C C . ALA A 1 94 ? -5.291 28.594 -20.118 1.00 37.12 94 ALA A C 1
ATOM 679 O O . ALA A 1 94 ? -4.963 28.834 -21.278 1.00 37.12 94 ALA A O 1
ATOM 680 N N . LEU A 1 95 ? -4.378 28.437 -19.151 1.00 34.34 95 LEU A N 1
ATOM 681 C CA . LEU A 1 95 ? -2.923 28.492 -19.368 1.00 34.34 95 LEU A CA 1
ATOM 682 C C . LEU A 1 95 ? -2.361 27.242 -20.071 1.00 34.34 95 LEU A C 1
ATOM 684 O O . LEU A 1 95 ? -1.303 27.322 -20.689 1.00 34.34 95 LEU A O 1
ATOM 688 N N . LEU A 1 96 ? -3.075 26.112 -20.026 1.00 41.62 96 LEU A N 1
ATOM 689 C CA . LEU A 1 96 ? -2.727 24.877 -20.744 1.00 41.62 96 LEU A CA 1
ATOM 690 C C . LEU A 1 96 ? -3.432 24.747 -22.107 1.00 41.62 96 LEU A C 1
ATOM 692 O O . LEU A 1 96 ? -3.015 23.935 -22.927 1.00 41.62 96 LEU A O 1
ATOM 696 N N . ALA A 1 97 ? -4.442 25.578 -22.385 1.00 39.06 97 ALA A N 1
ATOM 697 C CA . ALA A 1 97 ? -5.116 25.683 -23.686 1.00 39.06 97 ALA A CA 1
ATOM 698 C C . ALA A 1 97 ? -4.366 26.581 -24.699 1.00 39.06 97 ALA A C 1
ATOM 700 O O . ALA A 1 97 ? -4.851 26.857 -25.797 1.00 39.06 97 ALA A O 1
ATOM 701 N N . GLY A 1 98 ? -3.162 27.044 -24.348 1.00 30.73 98 GLY A N 1
ATOM 702 C CA . GLY A 1 98 ? -2.303 27.887 -25.175 1.00 30.73 98 GLY A CA 1
ATOM 703 C C . GLY A 1 98 ? -1.582 27.145 -26.303 1.00 30.73 98 GLY A C 1
ATOM 704 O O . GLY A 1 98 ? -0.370 27.268 -26.432 1.00 30.73 98 GLY A O 1
ATOM 705 N N . SER A 1 99 ? -2.295 26.393 -27.141 1.00 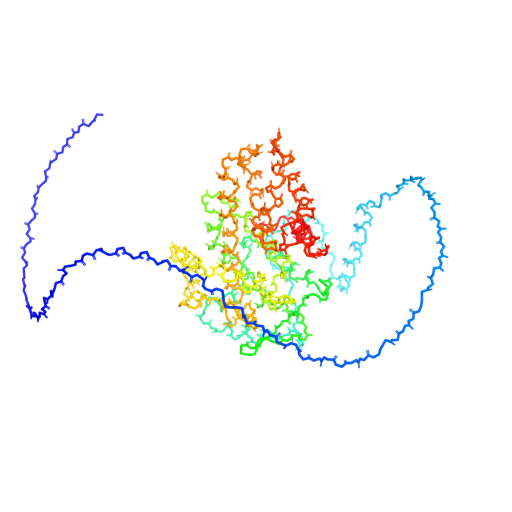32.69 99 SER A N 1
ATOM 706 C CA . SER A 1 99 ? -1.844 26.084 -28.504 1.00 32.69 99 SER A CA 1
ATOM 707 C C . SER A 1 99 ? -3.056 25.946 -29.431 1.00 32.69 99 SER A C 1
ATOM 709 O O . SER A 1 99 ? -3.921 25.097 -29.280 1.00 32.69 99 SER A O 1
ATOM 711 N N . LYS A 1 100 ? -3.136 26.931 -30.324 1.00 35.41 100 LYS A N 1
ATOM 712 C CA . LYS A 1 100 ? -4.184 27.276 -31.290 1.00 35.41 100 LYS A CA 1
ATOM 713 C C . LYS A 1 100 ? -4.994 26.113 -31.898 1.00 35.41 100 LYS A C 1
ATOM 715 O O . LYS A 1 100 ? -4.433 25.240 -32.544 1.00 35.41 100 LYS A O 1
ATOM 720 N N . LYS A 1 101 ? -6.318 26.337 -31.871 1.00 35.12 101 LYS A N 1
ATOM 721 C CA . LYS A 1 101 ? -7.387 25.817 -32.747 1.00 35.12 101 LYS A CA 1
ATOM 722 C C . LYS A 1 101 ? -7.648 24.307 -32.688 1.00 35.12 101 LYS A C 1
ATOM 724 O O . LYS A 1 101 ? -7.274 23.583 -33.593 1.00 35.12 101 LYS A O 1
ATOM 729 N N . ASP A 1 102 ? -8.469 23.909 -31.722 1.00 30.55 102 ASP A N 1
ATOM 730 C CA . ASP A 1 102 ? -9.785 23.374 -32.076 1.00 30.55 102 ASP A CA 1
ATOM 731 C C . ASP A 1 102 ? -10.795 23.663 -30.964 1.00 30.55 102 ASP A C 1
ATOM 733 O O . ASP A 1 102 ? -10.569 23.409 -29.784 1.00 30.55 102 ASP A O 1
ATOM 737 N N . THR A 1 103 ? -11.902 24.293 -31.348 1.00 37.66 103 THR A N 1
ATOM 738 C CA . THR A 1 103 ? -13.001 24.672 -30.453 1.00 37.66 103 THR A CA 1
ATOM 739 C C . THR A 1 103 ? -14.146 23.711 -30.711 1.00 37.66 103 THR A C 1
ATOM 741 O O . THR A 1 103 ? -15.056 24.020 -31.468 1.00 37.66 103 THR A O 1
ATOM 744 N N . SER A 1 104 ? -14.105 22.528 -30.098 1.00 34.84 104 SER A N 1
ATOM 745 C CA . SER A 1 104 ? -15.323 21.748 -29.871 1.00 34.84 104 SER A CA 1
ATOM 746 C C . SER A 1 104 ? -15.155 20.758 -28.712 1.00 34.84 104 SER A C 1
ATOM 748 O O . SER A 1 104 ? -14.181 20.020 -28.630 1.00 34.84 104 SER A O 1
ATOM 750 N N . SER A 1 105 ? -16.146 20.763 -27.817 1.00 35.44 105 SER A N 1
ATOM 751 C CA . SER A 1 105 ? -16.427 19.766 -26.772 1.00 35.44 105 SER A CA 1
ATOM 752 C C . SER A 1 105 ? -15.484 19.660 -25.559 1.00 35.44 105 SER A C 1
ATOM 754 O O . SER A 1 105 ? -14.870 18.635 -25.306 1.00 35.44 105 SER A O 1
ATOM 756 N N . VAL A 1 106 ? -15.506 20.672 -24.685 1.00 38.66 106 VAL A N 1
ATOM 757 C CA . VAL A 1 106 ? -15.356 20.428 -23.234 1.00 38.66 106 VAL A CA 1
ATOM 758 C C . VAL A 1 106 ? -16.646 20.885 -22.559 1.00 38.66 106 VAL A C 1
ATOM 760 O O . VAL A 1 106 ? -16.709 21.913 -21.894 1.00 38.66 106 VAL A O 1
ATOM 763 N N . ALA A 1 107 ? -17.722 20.152 -22.828 1.00 40.47 107 ALA A N 1
ATOM 764 C CA . ALA A 1 107 ? -19.005 20.316 -22.164 1.00 40.47 107 ALA A CA 1
ATOM 765 C C . ALA A 1 107 ? -19.512 18.925 -21.777 1.00 40.47 107 ALA A C 1
ATOM 767 O O . ALA A 1 107 ? -19.782 18.106 -22.646 1.00 40.47 107 ALA A O 1
ATOM 768 N N . ASN A 1 108 ? -19.608 18.682 -20.468 1.00 40.16 108 ASN A N 1
ATOM 769 C CA . ASN A 1 108 ? -20.380 17.609 -19.835 1.00 40.16 108 ASN A CA 1
ATOM 770 C C . ASN A 1 108 ? -20.232 16.212 -20.453 1.00 40.16 108 ASN A C 1
ATOM 772 O O . ASN A 1 108 ? -21.135 15.711 -21.117 1.00 40.16 108 ASN A O 1
ATOM 776 N N . CYS A 1 109 ? -19.137 15.531 -20.137 1.00 38.84 109 CYS A N 1
ATOM 777 C CA . CYS A 1 109 ? -18.993 14.118 -20.455 1.00 38.84 109 CYS A CA 1
ATOM 778 C C . CYS A 1 109 ? -19.391 13.262 -19.240 1.00 38.84 109 CYS A C 1
ATOM 780 O O . CYS A 1 109 ? -18.537 12.730 -18.536 1.00 38.84 109 CYS A O 1
ATOM 782 N N . ALA A 1 110 ? -20.697 13.143 -18.967 1.00 40.00 110 ALA A N 1
ATOM 783 C CA . ALA A 1 110 ? -21.213 12.181 -17.980 1.00 40.00 110 ALA A CA 1
ATOM 784 C C . ALA A 1 110 ? -20.956 10.714 -18.400 1.00 40.00 110 ALA A C 1
ATOM 786 O O . ALA A 1 110 ? -21.038 9.807 -17.577 1.00 40.00 110 ALA A O 1
ATOM 787 N N . GLU A 1 111 ? -20.583 10.497 -19.667 1.00 40.19 111 GLU A N 1
ATOM 788 C CA . GLU A 1 111 ? -20.224 9.205 -20.252 1.00 40.19 111 GLU A CA 1
ATOM 789 C C . GLU A 1 111 ? -18.960 9.313 -21.115 1.00 40.19 111 GLU A C 1
ATOM 791 O O . GLU A 1 111 ? -18.945 8.954 -22.294 1.00 40.19 111 GLU A O 1
ATOM 796 N N . CYS A 1 112 ? -17.857 9.801 -20.548 1.00 46.31 112 CYS A N 1
ATOM 797 C CA . CYS A 1 1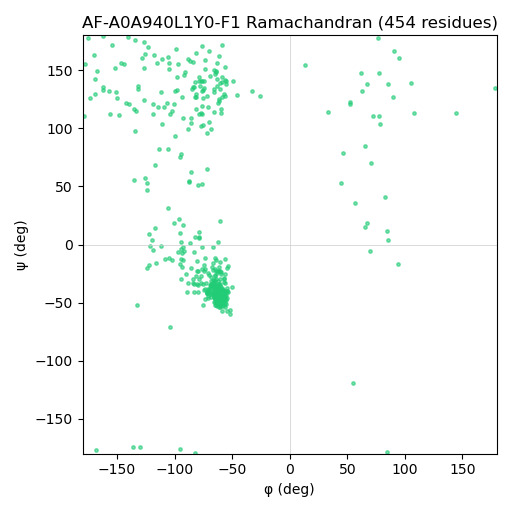12 ? -16.572 9.577 -21.204 1.00 46.31 112 CYS A CA 1
ATOM 798 C C . CYS A 1 112 ? -16.263 8.088 -21.098 1.00 46.31 112 CYS A C 1
ATOM 800 O O . CYS A 1 112 ? -15.876 7.581 -20.044 1.00 46.31 112 CYS A O 1
ATOM 802 N N . THR A 1 113 ? -16.543 7.368 -22.189 1.00 53.56 113 THR A N 1
ATOM 803 C CA . THR A 1 113 ? -16.290 5.932 -22.288 1.00 53.56 113 THR A CA 1
ATOM 804 C C . THR A 1 113 ? -14.860 5.648 -21.834 1.00 53.56 113 THR A C 1
ATOM 806 O O . THR A 1 113 ? -13.930 6.395 -22.135 1.00 53.56 113 THR A O 1
ATOM 809 N N . THR A 1 114 ? -14.653 4.551 -21.111 1.00 51.91 114 THR A N 1
ATOM 810 C CA . THR A 1 114 ? -13.335 4.145 -20.596 1.00 51.91 114 THR A CA 1
ATOM 811 C C . THR A 1 114 ? -12.272 4.043 -21.699 1.00 51.91 114 THR A C 1
ATOM 813 O O . THR A 1 114 ? -11.081 4.105 -21.414 1.00 51.91 114 THR A O 1
ATOM 816 N N . ALA A 1 115 ? -12.697 3.902 -22.960 1.00 47.00 115 ALA A N 1
ATOM 817 C CA . ALA A 1 115 ? -11.847 3.949 -24.143 1.00 47.00 115 ALA A CA 1
ATOM 818 C C . ALA A 1 115 ? -11.334 5.365 -24.469 1.00 47.00 115 ALA A C 1
ATOM 820 O O . ALA A 1 115 ? -10.149 5.508 -24.756 1.00 47.00 115 ALA A O 1
ATOM 821 N N . ALA A 1 116 ? -12.171 6.405 -24.362 1.00 51.50 116 ALA A N 1
ATOM 822 C CA . ALA A 1 116 ? -11.751 7.797 -24.549 1.00 51.50 116 ALA A CA 1
ATOM 823 C C . ALA A 1 116 ? -10.737 8.227 -23.474 1.00 51.50 116 ALA A C 1
ATOM 825 O O . ALA A 1 116 ? -9.700 8.795 -23.795 1.00 51.50 116 ALA A O 1
ATOM 826 N N . ALA A 1 117 ? -10.957 7.831 -22.215 1.00 55.31 117 ALA A N 1
ATOM 827 C CA . ALA A 1 117 ? -10.029 8.124 -21.118 1.00 55.31 117 ALA A CA 1
ATOM 828 C C . ALA A 1 117 ? -8.650 7.444 -21.266 1.00 55.31 117 ALA A C 1
ATOM 830 O O . ALA A 1 117 ? -7.666 7.934 -20.723 1.00 55.31 117 ALA A O 1
ATOM 831 N N . VAL A 1 118 ? -8.563 6.311 -21.978 1.00 55.97 118 VAL A N 1
ATOM 832 C CA . VAL A 1 118 ? -7.275 5.669 -22.306 1.00 55.97 118 VAL A CA 1
ATOM 833 C C . VAL A 1 118 ? -6.630 6.303 -23.541 1.00 55.97 118 VAL A C 1
ATOM 835 O O . VAL A 1 118 ? -5.411 6.427 -23.586 1.00 55.97 118 VAL A O 1
ATOM 838 N N . ALA A 1 119 ? -7.428 6.744 -24.515 1.00 55.41 119 ALA A N 1
ATOM 839 C CA . ALA A 1 119 ? -6.935 7.463 -25.690 1.00 55.41 119 ALA A CA 1
ATOM 840 C C . ALA A 1 119 ? -6.343 8.847 -25.347 1.00 55.41 119 ALA A C 1
ATOM 842 O O . ALA A 1 119 ? -5.527 9.365 -26.103 1.00 55.41 119 ALA A O 1
ATOM 843 N N . GLU A 1 120 ? -6.728 9.426 -24.208 1.00 65.94 120 GLU A N 1
ATOM 844 C CA . GLU A 1 120 ? -6.253 10.728 -23.724 1.00 65.94 120 GLU A CA 1
ATOM 845 C C . GLU A 1 120 ? -5.061 10.656 -22.753 1.00 65.94 120 GLU A C 1
ATOM 847 O O . GLU A 1 120 ? -4.620 11.704 -22.270 1.00 65.94 120 GLU A O 1
ATOM 852 N N . LEU A 1 121 ? -4.527 9.458 -22.465 1.00 77.38 121 LEU A N 1
ATOM 853 C CA . LEU A 1 121 ? -3.357 9.313 -21.591 1.00 77.38 121 LEU A CA 1
ATOM 854 C C . LEU A 1 121 ? -2.177 10.122 -22.146 1.00 77.38 121 LEU A C 1
ATOM 856 O O . LEU A 1 121 ? -1.802 10.007 -23.314 1.00 77.38 121 LEU A O 1
ATOM 860 N N . ARG A 1 122 ? -1.571 10.943 -21.292 1.00 75.25 122 ARG A N 1
ATOM 861 C CA . ARG A 1 122 ? -0.465 11.835 -21.628 1.00 75.25 122 ARG A CA 1
ATOM 862 C C . ARG A 1 122 ? 0.842 11.240 -21.127 1.00 75.25 122 ARG A C 1
ATOM 864 O O . ARG A 1 122 ? 1.110 11.148 -19.930 1.00 75.25 122 ARG A O 1
ATOM 871 N N . TYR A 1 123 ? 1.709 10.899 -22.070 1.00 83.06 123 TYR A N 1
ATOM 872 C CA . TYR A 1 123 ? 3.075 10.481 -21.776 1.00 83.06 123 TYR A CA 1
ATOM 873 C C . TYR A 1 123 ? 4.042 11.646 -21.961 1.00 83.06 123 TYR A C 1
ATOM 875 O O . TYR A 1 123 ? 3.887 12.479 -22.856 1.00 83.06 123 TYR A O 1
ATOM 883 N N . ASN A 1 124 ? 5.066 11.703 -21.115 1.00 79.81 124 ASN A N 1
ATOM 884 C CA . ASN A 1 124 ? 6.125 12.689 -21.258 1.00 79.81 124 ASN A CA 1
ATOM 885 C C . ASN A 1 124 ? 7.084 12.250 -22.371 1.00 79.81 124 ASN A C 1
ATOM 887 O O . ASN A 1 124 ? 7.521 11.100 -22.402 1.00 79.81 124 ASN A O 1
ATOM 891 N N . ALA A 1 125 ? 7.491 13.189 -23.226 1.00 82.75 125 ALA A N 1
ATOM 892 C CA . ALA A 1 125 ? 8.693 13.011 -24.031 1.00 82.75 125 ALA A CA 1
ATOM 893 C C . ALA A 1 125 ? 9.916 13.103 -23.106 1.00 82.75 125 ALA A C 1
ATOM 895 O O . ALA A 1 125 ? 10.126 14.124 -22.446 1.00 82.75 125 ALA A O 1
ATOM 896 N N . CYS A 1 126 ? 10.696 12.028 -23.024 1.00 87.50 126 CYS A N 1
ATOM 897 C CA . CYS A 1 126 ? 11.829 11.965 -22.109 1.00 87.50 126 CYS A CA 1
ATOM 898 C C . CYS A 1 126 ? 13.021 12.771 -22.628 1.00 87.50 126 CYS A C 1
ATOM 900 O O . CYS A 1 126 ? 13.342 12.745 -23.814 1.00 87.50 126 CYS A O 1
ATOM 902 N N . SER A 1 127 ? 13.711 13.449 -21.717 1.00 88.06 127 SER A N 1
ATOM 903 C CA . SER A 1 127 ? 14.983 14.126 -21.967 1.00 88.06 127 SER A CA 1
ATOM 904 C C . SER A 1 127 ? 16.153 13.256 -21.509 1.00 88.06 127 SER A C 1
ATOM 906 O O . SER A 1 127 ? 15.976 12.311 -20.743 1.00 88.06 127 SER A O 1
ATOM 908 N N . GLU A 1 128 ? 17.383 13.615 -21.876 1.00 87.00 128 GLU A N 1
ATOM 909 C CA . GLU A 1 128 ? 18.588 12.937 -21.365 1.00 87.00 128 GLU A CA 1
ATOM 910 C C . GLU A 1 128 ? 18.684 12.938 -19.829 1.00 87.00 128 GLU A C 1
ATOM 912 O O . GLU A 1 128 ? 19.312 12.065 -19.230 1.00 87.00 128 GLU A O 1
ATOM 917 N N . ARG A 1 129 ? 18.058 13.917 -19.163 1.00 86.69 129 ARG A N 1
ATOM 918 C CA . ARG A 1 129 ? 18.134 14.061 -17.708 1.00 86.69 129 ARG A CA 1
ATOM 919 C C . ARG A 1 129 ? 17.240 13.068 -16.965 1.00 86.69 129 ARG A C 1
ATOM 921 O O . ARG A 1 129 ? 17.586 12.684 -15.850 1.00 86.69 129 ARG A O 1
ATOM 928 N N . ASP A 1 130 ? 16.091 12.705 -17.521 1.00 87.75 130 ASP A N 1
ATOM 929 C CA . ASP A 1 130 ? 15.037 11.931 -16.853 1.00 87.75 130 ASP A CA 1
ATOM 930 C C . ASP A 1 130 ? 14.691 10.605 -17.549 1.00 87.75 130 ASP A C 1
ATOM 932 O O . ASP A 1 130 ? 13.914 9.821 -17.002 1.00 87.75 130 ASP A O 1
ATOM 936 N N . SER A 1 131 ? 15.333 10.292 -18.679 1.00 90.94 131 SER A N 1
ATOM 937 C CA . SER A 1 131 ? 15.229 9.014 -19.401 1.00 90.94 131 SER A CA 1
ATOM 938 C C . SER A 1 131 ? 16.057 7.870 -18.799 1.00 90.94 131 SER A C 1
ATOM 940 O O . SER A 1 131 ? 16.200 6.808 -19.401 1.00 90.94 131 SER A O 1
ATOM 942 N N . TYR A 1 132 ? 16.612 8.035 -17.597 1.00 91.75 132 TYR A N 1
ATOM 943 C CA . TYR A 1 132 ? 17.565 7.081 -17.014 1.00 91.75 132 TYR A CA 1
ATOM 944 C C . TYR A 1 132 ? 16.982 5.685 -16.704 1.00 91.75 132 TYR A C 1
ATOM 946 O O . TYR A 1 132 ? 17.751 4.773 -16.407 1.00 91.75 132 TYR A O 1
ATOM 954 N N . LEU A 1 133 ? 15.655 5.502 -16.755 1.00 93.75 133 LEU A N 1
ATOM 955 C CA . LEU A 1 133 ? 15.005 4.183 -16.677 1.00 93.75 133 LEU A CA 1
ATOM 956 C C . LEU A 1 133 ? 14.683 3.588 -18.058 1.00 93.75 133 LEU A C 1
ATOM 958 O O . LEU A 1 133 ? 14.482 2.380 -18.150 1.00 93.75 133 LEU A O 1
ATOM 962 N N . GLU A 1 134 ? 14.673 4.387 -19.130 1.00 93.06 134 GLU A N 1
ATOM 963 C CA . GLU A 1 134 ? 14.216 3.963 -20.465 1.00 93.06 134 GLU A CA 1
ATOM 964 C C . GLU A 1 134 ? 15.058 2.823 -21.023 1.00 93.06 134 GLU A C 1
ATOM 966 O O . GLU A 1 134 ? 14.522 1.816 -21.467 1.00 93.06 134 GLU A O 1
ATOM 971 N N . LYS A 1 135 ? 16.385 2.898 -20.888 1.00 91.75 135 LYS A N 1
ATOM 972 C CA . LYS A 1 135 ? 17.272 1.816 -21.334 1.00 91.75 135 LYS A CA 1
ATOM 973 C C . LYS A 1 135 ? 16.982 0.487 -20.624 1.00 91.75 135 LYS A C 1
ATOM 975 O O . LYS A 1 135 ? 17.104 -0.582 -21.223 1.00 91.75 135 LYS A O 1
ATOM 980 N N . GLU A 1 136 ? 16.636 0.534 -19.337 1.00 93.56 136 GLU A N 1
ATOM 981 C CA . GLU A 1 136 ? 16.277 -0.664 -18.574 1.00 93.56 136 GLU A CA 1
ATOM 982 C C . GLU A 1 136 ? 14.900 -1.191 -19.003 1.00 93.56 136 GLU A C 1
ATOM 984 O O . GLU A 1 136 ? 14.755 -2.394 -19.216 1.00 93.56 136 GLU A O 1
ATOM 989 N N . LEU A 1 137 ? 13.929 -0.298 -19.217 1.00 95.44 137 LEU A N 1
ATOM 990 C CA . LEU A 1 137 ? 12.597 -0.627 -19.733 1.00 95.44 137 LEU A CA 1
ATOM 991 C C . LEU A 1 137 ? 12.659 -1.257 -21.129 1.00 95.44 137 LEU A C 1
ATOM 993 O O . LEU A 1 137 ? 12.066 -2.309 -21.340 1.00 95.44 137 LEU A O 1
ATOM 997 N N . GLU A 1 138 ? 13.423 -0.680 -22.055 1.00 94.50 138 GLU A N 1
ATOM 998 C CA . GLU A 1 138 ? 13.642 -1.205 -23.409 1.00 94.50 138 GLU A CA 1
ATOM 999 C C . GLU A 1 138 ? 14.344 -2.562 -23.407 1.00 94.50 138 GLU A C 1
ATOM 1001 O O . GLU A 1 138 ? 14.079 -3.421 -24.249 1.00 94.50 138 GLU A O 1
ATOM 1006 N N . LYS A 1 139 ? 15.279 -2.770 -22.475 1.00 94.88 139 LYS A N 1
ATOM 1007 C CA . LYS A 1 139 ? 15.914 -4.076 -22.306 1.00 94.88 139 LYS A CA 1
ATOM 1008 C C . LYS A 1 139 ? 14.886 -5.094 -21.819 1.00 94.88 139 LYS A C 1
ATOM 1010 O O . LYS A 1 139 ? 14.767 -6.165 -22.411 1.00 94.88 139 LYS A O 1
ATOM 1015 N N . LYS A 1 140 ? 14.122 -4.761 -20.774 1.00 94.56 140 LYS A N 1
ATOM 1016 C CA . LYS A 1 140 ? 13.082 -5.642 -20.225 1.00 94.56 140 LYS A CA 1
ATOM 1017 C C . LYS A 1 140 ? 11.979 -5.937 -21.227 1.00 94.56 140 LYS A C 1
ATOM 1019 O O . LYS A 1 140 ? 11.558 -7.085 -21.331 1.00 94.56 140 LYS A O 1
ATOM 1024 N N . SER A 1 141 ? 11.580 -4.960 -22.034 1.00 95.31 141 SER A N 1
ATOM 1025 C CA . SER A 1 141 ? 10.584 -5.135 -23.091 1.00 95.31 141 SER A CA 1
ATOM 1026 C C . SER A 1 141 ? 11.048 -6.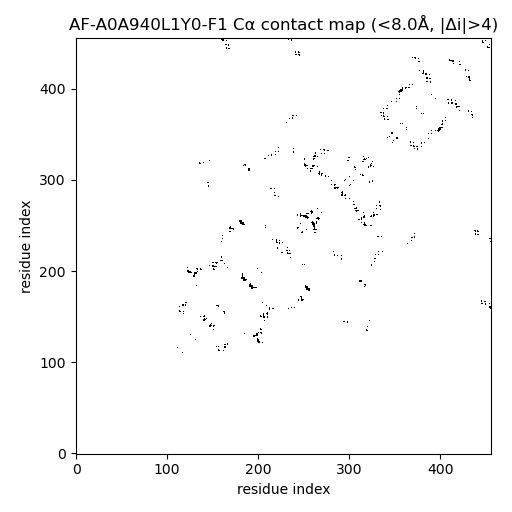047 -24.226 1.00 95.31 141 SER A C 1
ATOM 1028 O O . SER A 1 141 ? 10.258 -6.330 -25.117 1.00 95.31 141 SER A O 1
ATOM 1030 N N . LYS A 1 142 ? 12.277 -6.572 -24.212 1.00 96.00 142 LYS A N 1
ATOM 1031 C CA . LYS A 1 142 ? 12.747 -7.607 -25.149 1.00 96.00 142 LYS A CA 1
ATOM 1032 C C . LYS A 1 142 ? 12.847 -8.993 -24.507 1.00 96.00 142 LYS A C 1
ATOM 1034 O O . LYS A 1 142 ? 12.985 -9.983 -25.215 1.00 96.00 142 LYS A O 1
ATOM 1039 N N . GLU A 1 143 ? 12.748 -9.086 -23.182 1.00 94.88 143 GLU A N 1
ATOM 1040 C CA . GLU A 1 143 ? 12.816 -10.354 -22.452 1.00 94.88 143 GLU A CA 1
ATOM 1041 C C . GLU A 1 143 ? 11.469 -11.104 -22.531 1.00 94.88 143 GLU A C 1
ATOM 1043 O O . GLU A 1 143 ? 10.391 -10.497 -22.507 1.00 94.88 143 GLU A O 1
ATOM 1048 N N . ASN A 1 144 ? 11.507 -12.438 -22.618 1.00 93.94 144 ASN A N 1
ATOM 1049 C CA . ASN A 1 144 ? 10.308 -13.285 -22.573 1.00 93.94 144 ASN A CA 1
ATOM 1050 C C . ASN A 1 144 ? 9.910 -13.598 -21.119 1.00 93.94 144 ASN A C 1
ATOM 1052 O O . ASN A 1 144 ? 9.953 -14.742 -20.675 1.00 93.94 144 ASN A O 1
ATOM 1056 N N . THR A 1 145 ? 9.580 -12.548 -20.373 1.00 94.62 145 THR A N 1
ATOM 1057 C CA . THR A 1 145 ? 9.228 -12.584 -18.948 1.00 94.62 145 THR A CA 1
ATOM 1058 C C . THR A 1 145 ? 7.869 -11.914 -18.720 1.00 94.62 145 THR A C 1
ATOM 1060 O O . THR A 1 145 ? 7.372 -11.190 -19.590 1.00 94.62 145 THR A O 1
ATOM 1063 N N . ILE A 1 146 ? 7.240 -12.138 -17.563 1.00 95.19 146 ILE A N 1
ATOM 1064 C CA . ILE A 1 146 ? 6.053 -11.395 -17.124 1.00 95.19 146 ILE A CA 1
ATOM 1065 C C . ILE A 1 146 ? 6.371 -9.906 -17.119 1.00 95.19 146 ILE A C 1
ATOM 1067 O O . ILE A 1 146 ? 5.620 -9.139 -17.716 1.00 95.19 146 ILE A O 1
ATOM 1071 N N . LEU A 1 147 ? 7.500 -9.494 -16.536 1.00 94.69 147 LEU A N 1
ATOM 1072 C CA . LEU A 1 147 ? 7.878 -8.084 -16.502 1.00 94.69 147 LEU A CA 1
ATOM 1073 C C . LEU A 1 147 ? 8.004 -7.489 -17.912 1.00 94.69 147 LEU A C 1
ATOM 1075 O O . LEU A 1 147 ? 7.458 -6.420 -18.174 1.00 94.69 147 LEU A O 1
ATOM 1079 N N . GLY A 1 148 ? 8.647 -8.199 -18.845 1.00 96.12 148 GLY A N 1
ATOM 1080 C CA . GLY A 1 148 ? 8.753 -7.767 -20.240 1.00 96.12 148 GLY A CA 1
ATOM 1081 C C . GLY A 1 148 ? 7.396 -7.659 -20.939 1.00 96.12 148 GLY A C 1
ATOM 1082 O O . GLY A 1 148 ? 7.146 -6.694 -21.661 1.00 96.12 148 GLY A O 1
ATOM 1083 N N . ASN A 1 149 ? 6.484 -8.601 -20.678 1.00 96.88 149 ASN A N 1
ATOM 1084 C CA . ASN A 1 149 ? 5.110 -8.538 -21.181 1.00 96.88 149 ASN A CA 1
ATOM 1085 C C . ASN A 1 149 ? 4.343 -7.339 -20.616 1.00 96.88 149 ASN A C 1
ATOM 1087 O O . ASN A 1 149 ? 3.611 -6.697 -21.363 1.00 96.88 149 ASN A O 1
ATOM 1091 N N . LEU A 1 150 ? 4.520 -7.006 -19.336 1.00 97.12 150 LEU A N 1
ATOM 1092 C CA . LEU A 1 150 ? 3.856 -5.859 -18.710 1.00 97.12 150 LEU A CA 1
ATOM 1093 C C . LEU A 1 150 ? 4.308 -4.521 -19.310 1.00 97.12 150 LEU A C 1
ATOM 1095 O O . LEU A 1 150 ? 3.489 -3.609 -19.386 1.00 97.12 150 LEU A O 1
ATOM 1099 N N . VAL A 1 151 ? 5.562 -4.415 -19.772 1.00 96.75 151 VAL A N 1
ATOM 1100 C CA . VAL A 1 151 ? 6.050 -3.231 -20.505 1.00 96.75 151 VAL A CA 1
ATOM 1101 C C . VAL A 1 151 ? 5.427 -3.146 -21.902 1.00 96.75 151 VAL A C 1
ATOM 1103 O O . VAL A 1 151 ? 4.976 -2.081 -22.298 1.00 96.75 151 VAL A O 1
ATOM 1106 N N . ARG A 1 152 ? 5.397 -4.258 -22.652 1.00 95.31 152 ARG A N 1
ATOM 1107 C CA . ARG A 1 152 ? 4.941 -4.283 -24.057 1.00 95.31 152 ARG A CA 1
ATOM 1108 C C . ARG A 1 152 ? 3.422 -4.234 -24.234 1.00 95.31 152 ARG A C 1
ATOM 1110 O O . ARG A 1 152 ? 2.945 -3.878 -25.307 1.00 95.31 152 ARG A O 1
ATOM 1117 N N . THR A 1 153 ? 2.667 -4.707 -23.246 1.00 93.62 153 THR A N 1
ATOM 1118 C CA . THR A 1 153 ? 1.211 -4.838 -23.369 1.00 93.62 153 THR A CA 1
ATOM 1119 C C . THR A 1 153 ? 0.564 -3.466 -23.255 1.00 93.62 153 THR A C 1
ATOM 1121 O O . THR A 1 153 ? 0.757 -2.770 -22.260 1.00 93.62 153 THR A O 1
ATOM 1124 N N . SER A 1 154 ? -0.253 -3.106 -24.244 1.00 89.81 154 SER A N 1
ATOM 1125 C CA . SER A 1 154 ? -1.055 -1.885 -24.199 1.00 89.81 154 SER A CA 1
ATOM 1126 C C . SER A 1 154 ? -1.925 -1.849 -22.945 1.00 89.81 154 SER A C 1
ATOM 1128 O O . SER A 1 154 ? -2.523 -2.861 -22.562 1.00 89.81 154 SER A O 1
ATOM 1130 N N . VAL A 1 155 ? -2.051 -0.674 -22.342 1.00 91.25 155 VAL A N 1
ATOM 1131 C CA . VAL A 1 155 ? -2.855 -0.488 -21.136 1.00 91.25 155 VAL A CA 1
ATOM 1132 C C . VAL A 1 155 ? -4.326 -0.822 -21.391 1.00 91.25 155 VAL A C 1
ATOM 1134 O O . VAL A 1 155 ? -4.981 -0.269 -22.274 1.00 91.25 155 VAL A O 1
ATOM 1137 N N . GLY A 1 156 ? -4.859 -1.749 -20.594 1.00 82.50 156 GLY A N 1
ATOM 1138 C CA . GLY A 1 156 ? -6.236 -2.209 -20.725 1.00 82.50 156 GLY A CA 1
ATOM 1139 C C . GLY A 1 156 ? -7.256 -1.188 -20.215 1.00 82.50 156 GLY A C 1
ATOM 1140 O O . GLY A 1 156 ? -7.157 -0.695 -19.089 1.00 82.50 156 GLY A O 1
ATOM 1141 N N . THR A 1 157 ? -8.318 -0.966 -20.992 1.00 78.44 157 THR A N 1
ATOM 1142 C CA . THR A 1 157 ? -9.451 -0.089 -20.631 1.00 78.44 157 THR A CA 1
ATOM 1143 C C . THR A 1 157 ? -10.295 -0.626 -19.471 1.00 78.44 157 THR A C 1
ATOM 1145 O O . THR A 1 157 ? -10.996 0.135 -18.814 1.00 78.44 157 THR A O 1
ATOM 1148 N N . LYS A 1 158 ? -10.205 -1.932 -19.182 1.00 84.25 158 LYS A N 1
ATOM 1149 C CA . LYS A 1 158 ? -10.934 -2.626 -18.104 1.00 84.25 158 LYS A CA 1
ATOM 1150 C C . LYS A 1 158 ? -10.041 -2.978 -16.907 1.00 84.25 158 LYS A C 1
ATOM 1152 O O . LYS A 1 158 ? -10.232 -4.024 -16.286 1.00 84.25 158 LYS A O 1
ATOM 1157 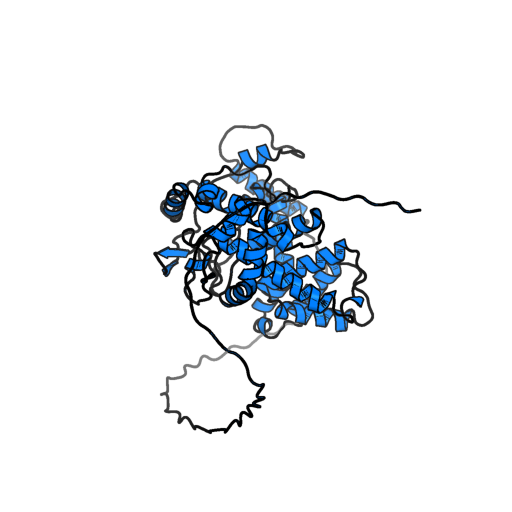N N . SER A 1 159 ? -9.021 -2.164 -16.637 1.00 90.75 159 SER A N 1
ATOM 1158 C CA . SER A 1 159 ? -8.197 -2.288 -15.424 1.00 90.75 159 SER A CA 1
ATOM 1159 C C . SER A 1 159 ? -9.053 -2.023 -14.179 1.00 90.75 159 SER A C 1
ATOM 1161 O O . SER A 1 159 ? -9.996 -1.243 -14.262 1.00 90.75 159 SER A O 1
ATOM 1163 N N . ILE A 1 160 ? -8.765 -2.652 -13.034 1.00 93.25 160 ILE A N 1
ATOM 1164 C CA . ILE A 1 160 ? -9.575 -2.458 -11.809 1.00 93.25 160 ILE A CA 1
ATOM 1165 C C . ILE A 1 160 ? -9.606 -0.983 -11.386 1.00 93.25 160 ILE A C 1
ATOM 1167 O O . ILE A 1 160 ? -10.660 -0.451 -11.037 1.00 93.25 160 ILE A O 1
ATOM 1171 N N . ILE A 1 161 ? -8.441 -0.334 -11.423 1.00 94.62 161 ILE A N 1
ATOM 1172 C CA . ILE A 1 161 ? -8.320 1.114 -11.290 1.00 94.62 161 ILE A CA 1
ATOM 1173 C C . ILE A 1 161 ? -8.202 1.699 -12.690 1.00 94.62 161 ILE A C 1
ATOM 1175 O O . ILE A 1 161 ? -7.426 1.205 -13.509 1.00 94.62 161 ILE A O 1
ATOM 1179 N N . LYS A 1 162 ? -8.971 2.752 -12.959 1.00 92.75 162 LYS A N 1
ATOM 1180 C CA . LYS A 1 162 ? -8.936 3.485 -14.222 1.00 92.75 162 LYS A CA 1
ATOM 1181 C C . LYS A 1 162 ? -7.511 3.981 -14.502 1.00 92.75 162 LYS A C 1
ATOM 1183 O O . LYS A 1 162 ? -6.949 4.663 -13.642 1.00 92.75 162 LYS A O 1
ATOM 1188 N N . PRO A 1 163 ? -6.938 3.713 -15.689 1.00 93.31 163 PRO A N 1
ATOM 1189 C CA . PRO A 1 163 ? -5.577 4.140 -16.017 1.00 93.31 163 PRO A CA 1
ATOM 1190 C C . PRO A 1 163 ? -5.322 5.639 -15.818 1.00 93.31 163 PRO A C 1
ATOM 1192 O O . PRO A 1 163 ? -4.311 6.011 -15.227 1.00 93.31 163 PRO A O 1
ATOM 1195 N N . VAL A 1 164 ? -6.284 6.489 -16.194 1.00 90.62 164 VAL A N 1
ATOM 1196 C CA . VAL A 1 164 ? -6.212 7.950 -16.001 1.00 90.62 164 VAL A CA 1
ATOM 1197 C C . VAL A 1 164 ? -6.011 8.353 -14.531 1.00 90.62 164 VAL A C 1
ATOM 1199 O O . VAL A 1 164 ? -5.352 9.349 -14.241 1.00 90.62 164 VAL A O 1
ATOM 1202 N N . CYS A 1 165 ? -6.495 7.558 -13.570 1.00 92.81 165 CYS A N 1
ATOM 1203 C CA . CYS A 1 165 ? -6.244 7.808 -12.153 1.00 92.81 165 CYS A CA 1
ATOM 1204 C C . CYS A 1 165 ? -4.789 7.528 -11.767 1.00 92.81 165 CYS A C 1
ATOM 1206 O O . CYS A 1 165 ? -4.183 8.339 -11.069 1.00 92.81 165 CYS A O 1
ATOM 1208 N N . ILE A 1 166 ? -4.209 6.416 -12.237 1.00 94.19 166 ILE A N 1
ATOM 1209 C CA . ILE A 1 166 ? -2.791 6.100 -11.996 1.00 94.19 166 ILE A CA 1
ATOM 1210 C C . ILE A 1 166 ? -1.906 7.163 -12.651 1.00 94.19 166 ILE A C 1
ATOM 1212 O O . ILE A 1 166 ? -0.968 7.652 -12.028 1.00 94.19 166 ILE A O 1
ATOM 1216 N N . GLU A 1 167 ? -2.233 7.580 -13.871 1.00 91.94 167 GLU A N 1
ATOM 1217 C CA . GLU A 1 167 ? -1.513 8.640 -14.573 1.00 91.94 167 GLU A CA 1
ATOM 1218 C C . GLU A 1 167 ? -1.560 9.954 -13.779 1.00 91.94 167 GLU A C 1
ATOM 1220 O O . GLU A 1 167 ? -0.520 10.524 -13.435 1.00 91.94 167 GLU A O 1
ATOM 1225 N N . THR A 1 168 ? -2.764 10.384 -13.395 1.00 89.19 168 THR A N 1
ATOM 1226 C CA . THR A 1 168 ? -2.986 11.579 -12.575 1.00 89.19 168 THR A CA 1
ATOM 1227 C C . THR A 1 168 ? -2.219 11.493 -11.255 1.00 89.19 168 THR A C 1
ATOM 1229 O O . THR A 1 168 ? -1.579 12.465 -10.855 1.00 89.19 168 THR A O 1
ATOM 1232 N N . ALA A 1 169 ? -2.210 10.333 -10.592 1.00 90.50 169 ALA A N 1
ATOM 1233 C CA . ALA A 1 169 ? -1.440 10.089 -9.374 1.00 90.50 169 ALA A CA 1
ATOM 1234 C C . ALA A 1 169 ? 0.067 10.285 -9.590 1.00 90.50 169 ALA A C 1
ATOM 1236 O O . ALA A 1 169 ? 0.731 10.974 -8.806 1.00 90.50 169 ALA A O 1
ATOM 1237 N N . MET A 1 170 ? 0.603 9.713 -10.670 1.00 91.12 170 MET A N 1
ATOM 1238 C CA . MET A 1 170 ? 2.014 9.829 -11.015 1.00 91.12 170 MET A CA 1
ATOM 1239 C C . MET A 1 170 ? 2.390 11.270 -11.344 1.00 91.12 170 MET A C 1
ATOM 1241 O O . MET A 1 170 ? 3.425 11.751 -10.876 1.00 91.12 170 MET A O 1
ATOM 1245 N N . LEU A 1 171 ? 1.559 11.989 -12.104 1.00 86.31 171 LEU A N 1
ATOM 1246 C CA . LEU A 1 171 ? 1.745 13.400 -12.452 1.00 86.31 171 LEU A CA 1
ATOM 1247 C C . LEU A 1 171 ? 1.659 14.314 -11.222 1.00 86.31 171 LEU A C 1
ATOM 1249 O O . LEU A 1 171 ? 2.576 15.114 -11.008 1.00 86.31 171 LEU A O 1
ATOM 1253 N N . ALA A 1 172 ? 0.647 14.124 -10.368 1.00 81.00 172 ALA A N 1
ATOM 1254 C CA . ALA A 1 172 ? 0.399 14.914 -9.160 1.00 81.00 172 ALA A CA 1
ATOM 1255 C C . ALA A 1 172 ? 1.520 14.818 -8.115 1.00 81.00 172 ALA A C 1
ATOM 1257 O O . ALA A 1 172 ? 1.693 15.738 -7.310 1.00 81.00 172 ALA A O 1
ATOM 1258 N N . GLN A 1 173 ? 2.324 13.751 -8.135 1.00 74.44 173 GLN A N 1
ATOM 1259 C CA . GLN A 1 173 ? 3.541 13.634 -7.329 1.00 74.44 173 GLN A CA 1
ATOM 1260 C C . GLN A 1 173 ? 4.650 14.564 -7.873 1.00 74.44 173 GLN A C 1
ATOM 1262 O O . GLN A 1 173 ? 5.687 14.135 -8.383 1.00 74.44 173 GLN A O 1
ATOM 1267 N N . SER A 1 174 ? 4.430 15.878 -7.814 1.00 52.66 174 SER A N 1
ATOM 1268 C CA . SER A 1 174 ? 5.376 16.896 -8.278 1.00 52.66 174 SER A CA 1
ATOM 1269 C C . SER A 1 174 ? 6.533 17.085 -7.283 1.00 52.66 174 SER A C 1
ATOM 1271 O O . SER A 1 174 ? 6.492 16.615 -6.140 1.00 52.66 174 SER A O 1
ATOM 1273 N N . ALA A 1 175 ? 7.563 17.845 -7.672 1.00 39.84 175 ALA A N 1
ATOM 1274 C CA . ALA A 1 175 ? 8.627 18.300 -6.767 1.00 39.84 175 ALA A CA 1
ATOM 1275 C C . ALA A 1 175 ? 8.102 19.090 -5.538 1.00 39.84 175 ALA A C 1
ATOM 1277 O O . ALA A 1 175 ? 8.834 19.282 -4.565 1.00 39.84 175 ALA A O 1
ATOM 1278 N N . GLN A 1 176 ? 6.827 19.506 -5.539 1.00 34.69 176 GLN A N 1
ATOM 1279 C CA . GLN A 1 176 ? 6.147 20.136 -4.399 1.00 34.69 176 GLN A CA 1
ATOM 1280 C C . GLN A 1 176 ? 5.740 19.130 -3.307 1.00 34.69 176 GLN A C 1
ATOM 1282 O O . GLN A 1 176 ? 5.312 19.545 -2.233 1.00 34.69 176 GLN A O 1
ATOM 1287 N N . SER A 1 177 ? 5.984 17.826 -3.502 1.00 42.38 177 SER A N 1
ATOM 1288 C CA . SER A 1 177 ? 5.926 16.784 -2.453 1.00 42.38 177 SER A CA 1
ATOM 1289 C C . SER A 1 177 ? 6.951 16.995 -1.316 1.00 42.38 177 SER A C 1
ATOM 1291 O O . SER A 1 177 ? 7.031 16.203 -0.377 1.00 42.38 177 SER A O 1
ATOM 1293 N N . GLY A 1 178 ? 7.722 18.085 -1.378 1.00 40.03 178 GLY A N 1
ATOM 1294 C CA . GLY A 1 178 ? 8.684 18.525 -0.379 1.00 40.03 178 GLY A CA 1
ATOM 1295 C C . GLY A 1 178 ? 10.083 17.959 -0.615 1.00 40.03 178 GLY A C 1
ATOM 1296 O O . GLY A 1 178 ? 10.279 17.002 -1.358 1.00 40.03 178 GLY A O 1
ATOM 1297 N N . LYS A 1 179 ? 11.076 18.525 0.087 1.00 44.56 179 LYS A N 1
ATOM 1298 C CA . LYS A 1 179 ? 12.494 18.092 0.130 1.00 44.56 179 LYS A CA 1
ATOM 1299 C C . LYS A 1 179 ? 12.707 16.654 0.668 1.00 44.56 179 LYS A C 1
ATOM 1301 O O . LYS A 1 179 ? 13.770 16.371 1.220 1.00 44.56 179 LYS A O 1
ATOM 1306 N N . VAL A 1 180 ? 11.693 15.787 0.663 1.00 53.38 180 VAL A N 1
ATOM 1307 C CA . VAL A 1 180 ? 11.627 14.527 1.432 1.00 53.38 180 VAL A CA 1
ATOM 1308 C C . VAL A 1 180 ? 11.768 13.286 0.546 1.00 53.38 180 VAL A C 1
ATOM 1310 O O . VAL A 1 180 ? 12.032 12.204 1.062 1.00 53.38 180 VAL A O 1
ATOM 1313 N N . VAL A 1 181 ? 11.672 13.453 -0.771 1.00 67.06 181 VAL A N 1
ATOM 1314 C CA . VAL A 1 181 ? 11.640 12.359 -1.734 1.00 67.06 181 VAL A CA 1
ATOM 1315 C C . VAL A 1 181 ? 12.882 12.396 -2.623 1.00 67.06 181 VAL A C 1
ATOM 1317 O O . VAL A 1 181 ? 13.082 13.366 -3.353 1.00 67.06 181 VAL A O 1
ATOM 1320 N N . ASP A 1 182 ? 13.697 11.342 -2.574 1.00 85.06 182 ASP A N 1
ATOM 1321 C CA . ASP A 1 182 ? 14.822 11.160 -3.487 1.00 85.06 182 ASP A CA 1
ATOM 1322 C C . ASP A 1 182 ? 14.490 10.066 -4.503 1.00 85.06 182 ASP A C 1
ATOM 1324 O O . ASP A 1 182 ? 14.281 8.907 -4.143 1.00 85.06 182 ASP A O 1
ATOM 1328 N N . TYR A 1 183 ? 14.530 10.413 -5.784 1.00 90.88 183 TYR A N 1
ATOM 1329 C CA . TYR A 1 183 ? 14.591 9.416 -6.845 1.00 90.88 183 TYR A CA 1
ATOM 1330 C C . TYR A 1 183 ? 15.994 8.821 -6.890 1.00 90.88 183 TYR A C 1
ATOM 1332 O O . TYR A 1 183 ? 16.993 9.527 -6.687 1.00 90.88 183 TYR A O 1
ATOM 1340 N N . LYS A 1 184 ? 16.072 7.515 -7.119 1.00 91.69 184 LYS A N 1
ATOM 1341 C CA . LYS A 1 184 ? 17.332 6.781 -7.142 1.00 91.69 184 LYS A CA 1
ATOM 1342 C C . LYS A 1 184 ? 17.481 5.993 -8.440 1.00 91.69 184 LYS A C 1
ATOM 1344 O O . LYS A 1 184 ? 16.499 5.577 -9.043 1.00 91.69 184 LYS A O 1
ATOM 1349 N N . THR A 1 185 ? 18.716 5.777 -8.855 1.00 91.62 185 THR A N 1
ATOM 1350 C CA . THR A 1 185 ? 19.093 4.810 -9.893 1.00 91.62 185 THR A CA 1
ATOM 1351 C C . THR A 1 185 ? 19.862 3.670 -9.244 1.00 91.62 185 THR A C 1
ATOM 1353 O O . THR A 1 185 ? 20.381 3.819 -8.133 1.00 91.62 185 THR A O 1
ATOM 1356 N N . CYS A 1 186 ? 19.927 2.527 -9.919 1.00 90.81 186 CYS A N 1
ATOM 1357 C CA . CYS A 1 186 ? 20.683 1.374 -9.454 1.00 90.81 186 CYS A CA 1
ATOM 1358 C C . CYS A 1 186 ? 21.766 1.019 -10.455 1.00 90.81 186 CYS A C 1
ATOM 1360 O O . CYS A 1 186 ? 21.472 0.713 -11.605 1.00 90.81 186 CYS A O 1
ATOM 1362 N N . ASP A 1 187 ? 23.008 1.046 -9.984 1.00 83.62 187 ASP A N 1
ATOM 1363 C CA . ASP A 1 187 ? 24.154 0.500 -10.697 1.00 83.62 187 ASP A CA 1
ATOM 1364 C C . ASP A 1 187 ? 24.636 -0.739 -9.934 1.00 83.62 187 ASP A C 1
ATOM 1366 O O . ASP A 1 187 ? 25.166 -0.663 -8.814 1.00 83.62 187 ASP A O 1
ATOM 1370 N N . GLY A 1 188 ? 24.303 -1.910 -10.477 1.00 78.38 188 GLY A N 1
ATOM 1371 C CA . GLY A 1 188 ? 24.377 -3.175 -9.754 1.00 78.38 188 GLY A CA 1
ATOM 1372 C C . GLY A 1 188 ? 23.572 -3.128 -8.448 1.00 78.38 188 GLY A C 1
ATOM 1373 O O . GLY A 1 188 ? 22.361 -2.923 -8.449 1.00 78.38 188 GLY A O 1
ATOM 1374 N N . LYS A 1 189 ? 24.252 -3.315 -7.308 1.00 77.31 189 LYS A N 1
ATOM 1375 C CA . LYS A 1 189 ? 23.635 -3.299 -5.962 1.00 77.31 189 LYS A CA 1
ATOM 1376 C C . LYS A 1 189 ? 23.658 -1.924 -5.283 1.00 77.31 189 LYS A C 1
ATOM 1378 O O . LYS A 1 189 ? 23.190 -1.795 -4.153 1.00 77.31 189 LYS A O 1
ATOM 1383 N N . LYS A 1 190 ? 24.241 -0.901 -5.916 1.00 85.38 190 LYS A N 1
ATOM 1384 C CA . LYS A 1 190 ? 24.430 0.420 -5.303 1.00 85.38 190 LYS A CA 1
ATOM 1385 C C . LYS A 1 190 ? 23.369 1.391 -5.802 1.00 85.38 190 LYS A C 1
ATOM 1387 O O . LYS A 1 190 ? 23.285 1.670 -6.995 1.00 85.38 190 LYS A O 1
ATOM 1392 N N . ALA A 1 191 ? 22.595 1.940 -4.869 1.00 89.88 191 ALA A N 1
ATOM 1393 C CA . ALA A 1 191 ? 21.648 3.002 -5.172 1.00 89.88 191 ALA A CA 1
ATOM 1394 C C . ALA A 1 191 ? 22.365 4.356 -5.228 1.00 89.88 191 ALA A C 1
ATOM 1396 O O . ALA A 1 191 ? 23.070 4.734 -4.290 1.00 89.88 191 ALA A O 1
ATOM 1397 N N . GLN A 1 192 ? 22.147 5.101 -6.303 1.00 90.94 192 GLN A N 1
ATOM 1398 C CA . GLN A 1 192 ? 22.666 6.451 -6.499 1.00 90.94 192 GLN A CA 1
ATOM 1399 C C . GLN A 1 192 ? 21.513 7.445 -6.568 1.00 90.94 192 GLN A C 1
ATOM 1401 O O . GLN A 1 192 ? 20.377 7.076 -6.853 1.00 90.94 192 GLN A O 1
ATOM 1406 N N . LYS A 1 193 ? 21.774 8.718 -6.261 1.00 89.88 193 LYS A N 1
ATOM 1407 C CA . LYS A 1 193 ? 20.757 9.761 -6.410 1.00 89.88 193 LYS A CA 1
ATOM 1408 C C . LYS A 1 193 ? 20.537 10.039 -7.896 1.00 89.88 193 LYS A C 1
ATOM 1410 O O . LYS A 1 193 ? 21.494 10.336 -8.600 1.00 89.88 193 LYS A O 1
ATOM 1415 N N . ALA A 1 194 ? 19.286 9.990 -8.341 1.00 88.50 194 ALA A N 1
ATOM 1416 C CA . ALA A 1 194 ? 18.934 10.386 -9.692 1.00 88.50 194 ALA A CA 1
ATOM 1417 C C . ALA A 1 194 ? 18.987 11.916 -9.849 1.00 88.50 194 ALA A C 1
ATOM 1419 O O . ALA A 1 194 ? 18.746 12.682 -8.910 1.00 88.50 194 ALA A O 1
ATOM 1420 N N . THR A 1 195 ? 19.283 12.360 -11.063 1.00 83.88 195 THR A N 1
ATOM 1421 C CA . THR A 1 195 ? 19.385 13.771 -11.472 1.00 83.88 195 THR A CA 1
ATOM 1422 C C . THR A 1 195 ? 18.025 14.479 -11.529 1.00 83.88 195 THR A C 1
ATOM 1424 O O . THR A 1 195 ? 17.954 15.710 -11.413 1.00 83.88 195 THR A O 1
ATOM 1427 N N . ALA A 1 196 ? 16.944 13.720 -11.715 1.00 86.44 196 ALA A N 1
ATOM 1428 C CA . ALA A 1 196 ? 15.566 14.192 -11.791 1.00 86.44 196 ALA A CA 1
ATOM 1429 C C . ALA A 1 196 ? 14.564 13.096 -11.388 1.00 86.44 196 ALA A C 1
ATOM 1431 O O . ALA A 1 196 ? 14.919 11.929 -11.207 1.00 86.44 196 ALA A O 1
ATOM 1432 N N . ARG A 1 197 ? 13.292 13.488 -11.269 1.00 87.69 197 ARG A N 1
ATOM 1433 C CA . ARG A 1 197 ? 12.152 12.560 -11.320 1.00 87.69 197 ARG A CA 1
ATOM 1434 C C . ARG A 1 197 ? 12.208 11.777 -12.644 1.00 87.69 197 ARG A C 1
ATOM 1436 O O . ARG A 1 197 ? 12.585 12.400 -13.632 1.00 87.69 197 ARG A O 1
ATOM 1443 N N . PRO A 1 198 ? 11.880 10.472 -12.680 1.00 89.88 198 PRO A N 1
ATOM 1444 C CA . PRO A 1 198 ? 11.892 9.734 -13.936 1.00 89.88 198 PRO A CA 1
ATOM 1445 C C . PRO A 1 198 ? 10.831 10.286 -14.888 1.00 89.88 198 PRO A C 1
ATOM 1447 O O . PRO A 1 198 ? 9.751 10.720 -14.462 1.00 89.88 198 PRO A O 1
ATOM 1450 N N . CYS A 1 199 ? 11.147 10.243 -16.174 1.00 90.06 199 CYS A N 1
ATOM 1451 C CA . CYS A 1 199 ? 10.178 10.465 -17.228 1.00 90.06 199 CYS A CA 1
ATOM 1452 C C . CYS A 1 199 ? 9.041 9.437 -17.120 1.00 90.06 199 CYS A C 1
ATOM 1454 O O . CYS A 1 199 ? 9.280 8.264 -16.837 1.00 90.06 199 CYS A O 1
ATOM 1456 N N . ILE A 1 200 ? 7.798 9.874 -17.339 1.00 91.94 200 ILE A N 1
ATOM 1457 C CA . ILE A 1 200 ? 6.658 8.963 -17.485 1.00 91.94 200 ILE A CA 1
ATOM 1458 C C . ILE A 1 200 ? 6.457 8.714 -18.975 1.00 91.94 200 ILE A C 1
ATOM 1460 O O . ILE A 1 200 ? 5.595 9.329 -19.600 1.00 91.94 200 ILE A O 1
ATOM 1464 N N . SER A 1 201 ? 7.298 7.857 -19.545 1.00 93.44 201 SER A N 1
ATOM 1465 C CA . SER A 1 201 ? 7.088 7.320 -20.888 1.00 93.44 201 SER A CA 1
ATOM 1466 C C . SER A 1 201 ? 5.907 6.348 -20.909 1.00 93.44 201 SER A C 1
ATOM 1468 O O . SER A 1 201 ? 5.457 5.864 -19.865 1.00 93.44 201 SER A O 1
ATOM 1470 N N . GLU A 1 202 ? 5.443 6.002 -22.108 1.00 92.94 202 GLU A N 1
ATOM 1471 C CA . GLU A 1 202 ? 4.439 4.952 -22.300 1.00 92.94 202 GLU A CA 1
ATOM 1472 C C . GLU A 1 202 ? 4.900 3.607 -21.718 1.00 92.94 202 GLU A C 1
ATOM 1474 O O . GLU A 1 202 ? 4.124 2.928 -21.050 1.00 92.94 202 GLU A O 1
ATOM 1479 N N . ASN A 1 203 ? 6.178 3.249 -21.886 1.00 95.31 203 ASN A N 1
ATOM 1480 C CA . ASN A 1 203 ? 6.750 2.018 -21.333 1.00 95.31 203 ASN A CA 1
ATOM 1481 C C . ASN A 1 203 ? 6.736 2.019 -19.801 1.00 95.31 203 ASN A C 1
ATOM 1483 O O . ASN A 1 203 ? 6.366 1.021 -19.176 1.00 95.31 203 ASN A O 1
ATOM 1487 N N . TYR A 1 204 ? 7.132 3.136 -19.183 1.00 96.31 204 TYR A N 1
ATOM 1488 C CA . TYR A 1 204 ? 7.132 3.273 -17.729 1.00 96.31 204 TYR A CA 1
ATOM 1489 C C . TYR A 1 204 ? 5.709 3.209 -17.172 1.00 96.31 204 TYR A C 1
ATOM 1491 O O . TYR A 1 204 ? 5.446 2.484 -16.211 1.00 96.31 204 TYR A O 1
ATOM 1499 N N . PHE A 1 205 ? 4.776 3.926 -17.802 1.00 96.38 205 PHE A N 1
ATOM 1500 C CA . PHE A 1 205 ? 3.375 3.907 -17.408 1.00 96.38 205 PHE A CA 1
ATOM 1501 C C . PHE A 1 205 ? 2.748 2.520 -17.583 1.00 96.38 205 PHE A C 1
ATOM 1503 O O . PHE A 1 205 ? 2.129 2.015 -16.646 1.00 96.38 205 PHE A O 1
ATOM 1510 N N . SER A 1 206 ? 2.954 1.875 -18.734 1.00 96.50 206 SER A N 1
ATOM 1511 C CA . SER A 1 206 ? 2.442 0.531 -19.025 1.00 96.50 206 SER A CA 1
ATOM 1512 C C . SER A 1 206 ? 2.949 -0.480 -18.007 1.00 96.50 206 SER A C 1
ATOM 1514 O O . SER A 1 206 ? 2.149 -1.210 -17.422 1.00 96.50 206 SER A O 1
ATOM 1516 N N . LEU A 1 207 ? 4.249 -0.446 -17.686 1.00 97.81 207 LEU A N 1
ATOM 1517 C CA . LEU A 1 207 ? 4.815 -1.283 -16.635 1.00 97.81 207 LEU A CA 1
ATOM 1518 C C . LEU A 1 207 ? 4.085 -1.082 -15.302 1.00 97.81 207 LEU A C 1
ATOM 1520 O O . LEU A 1 207 ? 3.662 -2.059 -14.688 1.00 97.81 207 LEU A O 1
ATOM 1524 N N . VAL A 1 208 ? 3.928 0.162 -14.846 1.00 97.81 208 VAL A N 1
ATOM 1525 C CA . VAL A 1 208 ? 3.300 0.473 -13.553 1.00 97.81 208 VAL A CA 1
ATOM 1526 C C . VAL A 1 208 ? 1.823 0.076 -13.529 1.00 97.81 208 VAL A C 1
ATOM 1528 O O . VAL A 1 208 ? 1.404 -0.649 -12.623 1.00 97.81 208 VAL A O 1
ATOM 1531 N N . ASN A 1 209 ? 1.043 0.516 -14.519 1.00 97.56 209 ASN A N 1
ATOM 1532 C CA . ASN A 1 209 ? -0.392 0.256 -14.606 1.00 97.56 209 ASN A CA 1
ATOM 1533 C C . ASN A 1 209 ? -0.675 -1.247 -14.692 1.00 97.56 209 ASN A C 1
ATOM 1535 O O . ASN A 1 209 ? -1.447 -1.783 -13.896 1.00 97.56 209 ASN A O 1
ATOM 1539 N N . ASN A 1 210 ? -0.019 -1.938 -15.627 1.00 98.00 210 ASN A N 1
ATOM 1540 C CA . ASN A 1 210 ? -0.270 -3.354 -15.864 1.00 98.00 210 ASN A CA 1
ATOM 1541 C C . ASN A 1 210 ? 0.207 -4.205 -14.681 1.00 98.00 210 ASN A C 1
ATOM 1543 O O . ASN A 1 210 ? -0.457 -5.180 -14.330 1.00 98.00 210 ASN A O 1
ATOM 1547 N N . SER A 1 211 ? 1.314 -3.827 -14.023 1.00 98.44 211 SER A N 1
ATOM 1548 C CA . SER A 1 211 ? 1.753 -4.487 -12.785 1.00 98.44 211 SER A CA 1
ATOM 1549 C C . SER A 1 211 ? 0.707 -4.347 -11.685 1.00 98.44 211 SER A C 1
ATOM 1551 O O . SER A 1 211 ? 0.367 -5.338 -11.038 1.00 98.44 211 SER A O 1
ATOM 1553 N N . PHE A 1 212 ? 0.172 -3.135 -11.485 1.00 98.38 212 PHE A N 1
ATOM 1554 C CA . PHE A 1 212 ? -0.852 -2.904 -10.471 1.00 98.38 212 PHE A CA 1
ATOM 1555 C C . PHE A 1 212 ? -2.102 -3.726 -10.762 1.00 98.38 212 PHE A C 1
ATOM 1557 O O . PHE A 1 212 ? -2.592 -4.412 -9.868 1.00 98.38 212 PHE A O 1
ATOM 1564 N N . ASP A 1 213 ? -2.599 -3.703 -11.997 1.00 98.06 213 ASP A N 1
ATOM 1565 C CA . ASP A 1 213 ? -3.797 -4.445 -12.381 1.00 98.06 213 ASP A CA 1
ATOM 1566 C C . ASP A 1 213 ? -3.604 -5.963 -12.234 1.00 98.06 213 ASP A C 1
ATOM 1568 O O . ASP A 1 213 ? -4.431 -6.623 -11.601 1.00 98.06 213 ASP A O 1
ATOM 1572 N N . LEU A 1 214 ? -2.486 -6.519 -12.720 1.00 98.00 214 LEU A N 1
ATOM 1573 C CA . LEU A 1 214 ? -2.183 -7.948 -12.598 1.00 98.00 214 LEU A CA 1
ATOM 1574 C C . LEU A 1 214 ? -2.086 -8.383 -11.130 1.00 98.00 214 LEU A C 1
ATOM 1576 O O . LEU A 1 214 ? -2.801 -9.296 -10.713 1.00 98.00 214 LEU A O 1
ATOM 1580 N N . VAL A 1 215 ? -1.249 -7.713 -10.329 1.00 98.38 215 VAL A N 1
ATOM 1581 C CA . VAL A 1 215 ? -1.071 -8.065 -8.912 1.00 98.38 215 VAL A CA 1
ATOM 1582 C C . VAL A 1 215 ? -2.389 -7.912 -8.159 1.00 98.38 215 VAL A C 1
ATOM 1584 O O . VAL A 1 215 ? -2.763 -8.810 -7.410 1.00 98.38 215 VAL A O 1
ATOM 1587 N N . SER A 1 216 ? -3.147 -6.841 -8.404 1.00 98.00 216 SER A N 1
ATOM 1588 C CA . SER A 1 216 ? -4.449 -6.624 -7.764 1.00 98.00 216 SER A CA 1
ATOM 1589 C C . SER A 1 216 ? -5.452 -7.720 -8.127 1.00 98.00 216 SER A C 1
ATOM 1591 O O . SER A 1 216 ? -6.129 -8.244 -7.246 1.00 98.00 216 SER A O 1
ATOM 1593 N N . ARG A 1 217 ? -5.536 -8.133 -9.400 1.00 96.88 217 ARG A N 1
ATOM 1594 C CA . ARG A 1 217 ? -6.412 -9.240 -9.825 1.00 96.88 217 ARG A CA 1
ATOM 1595 C C . ARG A 1 217 ? -6.045 -10.554 -9.148 1.00 96.88 217 ARG A C 1
ATOM 1597 O O . ARG A 1 217 ? -6.954 -11.276 -8.735 1.00 96.88 217 ARG A O 1
ATOM 1604 N N . CYS A 1 218 ? -4.751 -10.839 -9.033 1.00 97.94 218 CYS A N 1
ATOM 1605 C CA . CYS A 1 218 ? -4.257 -12.057 -8.406 1.00 97.94 218 CYS A CA 1
ATOM 1606 C C . CYS A 1 218 ? -4.451 -12.039 -6.886 1.00 97.94 218 CYS A C 1
ATOM 1608 O O . CYS A 1 218 ? -4.894 -13.038 -6.330 1.00 97.94 218 CYS A O 1
ATOM 1610 N N . MET A 1 219 ? -4.201 -10.903 -6.227 1.00 97.56 219 MET A N 1
ATOM 1611 C CA . MET A 1 219 ? -4.148 -10.768 -4.764 1.00 97.56 219 MET A CA 1
ATOM 1612 C C . MET A 1 219 ? -5.443 -10.257 -4.118 1.00 97.56 219 MET A C 1
ATOM 1614 O O . MET A 1 219 ? -5.542 -10.245 -2.892 1.00 97.56 219 MET A O 1
ATOM 1618 N N . LYS A 1 220 ? -6.471 -9.854 -4.879 1.00 95.44 220 LYS A N 1
ATOM 1619 C CA . LYS A 1 220 ? -7.717 -9.299 -4.304 1.00 95.44 220 LYS A CA 1
ATOM 1620 C C . LYS A 1 220 ? -8.391 -10.206 -3.277 1.00 95.44 220 LYS A C 1
ATOM 1622 O O . LYS A 1 220 ? -8.879 -9.728 -2.258 1.00 95.44 220 LYS A O 1
ATOM 1627 N N . GLY A 1 221 ? -8.402 -11.513 -3.535 1.00 95.00 221 GLY A N 1
ATOM 1628 C CA . GLY A 1 221 ? -8.970 -12.488 -2.610 1.00 95.00 221 GLY A CA 1
ATOM 1629 C C . GLY A 1 221 ? -8.014 -12.850 -1.476 1.00 95.00 221 GLY A C 1
ATOM 1630 O O . GLY A 1 221 ? -8.457 -13.459 -0.519 1.00 95.00 221 GLY A O 1
ATOM 1631 N N . PHE A 1 222 ? -6.724 -12.512 -1.590 1.00 95.81 222 PHE A N 1
ATOM 1632 C CA . PHE A 1 222 ? -5.751 -12.705 -0.519 1.00 95.81 222 PHE A CA 1
ATOM 1633 C C . PHE A 1 222 ? -6.005 -11.673 0.565 1.00 95.81 222 PHE A C 1
ATOM 1635 O O . PHE A 1 222 ? -6.119 -12.025 1.723 1.00 95.81 222 PHE A O 1
ATOM 1642 N N . ILE A 1 223 ? -6.182 -10.401 0.199 1.00 93.69 223 ILE A N 1
ATOM 1643 C CA . ILE A 1 223 ? -6.463 -9.344 1.181 1.00 93.69 223 ILE A CA 1
ATOM 1644 C C . ILE A 1 223 ? -7.930 -9.288 1.634 1.00 93.69 223 ILE A C 1
ATOM 1646 O O . ILE A 1 223 ? -8.215 -8.750 2.696 1.00 93.69 223 ILE A O 1
ATOM 1650 N N . GLY A 1 224 ? -8.866 -9.802 0.832 1.00 89.31 224 GLY A N 1
ATOM 1651 C CA . GLY A 1 224 ? -10.307 -9.805 1.115 1.00 89.31 224 GLY A CA 1
ATOM 1652 C C . GLY A 1 224 ? -10.894 -11.213 1.086 1.00 89.31 224 GLY A C 1
ATOM 1653 O O . GLY A 1 224 ? -11.890 -11.460 0.403 1.00 89.31 224 GLY A O 1
ATOM 1654 N N . GLU A 1 225 ? -10.234 -12.158 1.751 1.00 89.69 225 GLU A N 1
ATOM 1655 C CA . GLU A 1 225 ? -10.699 -13.542 1.841 1.00 89.69 225 GLU A CA 1
ATOM 1656 C C . GLU A 1 225 ? -12.071 -13.616 2.519 1.00 89.69 225 GLU A C 1
ATOM 1658 O O . GLU A 1 225 ? -12.321 -12.952 3.522 1.00 89.69 225 GLU A O 1
ATOM 1663 N N . GLY A 1 226 ? -12.987 -14.389 1.930 1.00 87.12 226 GLY A N 1
ATOM 1664 C CA . GLY A 1 226 ? -14.371 -14.493 2.401 1.00 87.12 226 GLY A CA 1
ATOM 1665 C C . GLY A 1 226 ? -15.228 -13.236 2.187 1.00 87.12 226 GLY A C 1
ATOM 1666 O O . GLY A 1 226 ? -16.431 -13.278 2.434 1.00 87.12 226 GLY A O 1
ATOM 1667 N N . GLU A 1 227 ? -14.657 -12.129 1.702 1.00 91.38 227 GLU A N 1
ATOM 1668 C CA . GLU A 1 227 ? -15.395 -10.894 1.439 1.00 91.38 227 GLU A CA 1
ATOM 1669 C C . GLU A 1 227 ? -16.076 -10.907 0.059 1.00 91.38 227 GLU A C 1
ATOM 1671 O O . GLU A 1 227 ? -15.670 -11.607 -0.873 1.00 91.38 227 GLU A O 1
ATOM 1676 N N . SER A 1 228 ? -17.121 -10.087 -0.095 1.00 91.88 228 SER A N 1
ATOM 1677 C CA . SER A 1 228 ? -17.806 -9.918 -1.379 1.00 91.88 228 SER A CA 1
ATOM 1678 C C . SER A 1 228 ? -16.873 -9.319 -2.439 1.00 91.88 228 SER A C 1
ATOM 1680 O O . SER A 1 228 ? -15.924 -8.594 -2.130 1.00 91.88 228 SER A O 1
ATOM 1682 N N . LYS A 1 229 ? -17.174 -9.548 -3.726 1.00 92.38 229 LYS A N 1
ATOM 1683 C CA . LYS A 1 229 ? -16.403 -8.952 -4.834 1.00 92.38 229 LYS A CA 1
ATOM 1684 C C . LYS A 1 229 ? -16.316 -7.424 -4.719 1.00 92.38 229 LYS A C 1
ATOM 1686 O O . LYS A 1 229 ? -15.253 -6.862 -4.954 1.00 92.38 229 LYS A O 1
ATOM 1691 N N . ALA A 1 230 ? -17.403 -6.761 -4.322 1.00 92.88 230 ALA A N 1
ATOM 1692 C CA . ALA A 1 230 ? -17.422 -5.313 -4.124 1.00 92.88 230 ALA A CA 1
ATOM 1693 C C . ALA A 1 230 ? -16.485 -4.874 -2.984 1.00 92.88 230 ALA A C 1
ATOM 1695 O O . ALA A 1 230 ? -15.708 -3.935 -3.149 1.00 92.88 230 ALA A O 1
ATOM 1696 N N . ALA A 1 231 ? -16.487 -5.588 -1.854 1.00 92.06 231 ALA A N 1
ATOM 1697 C CA . ALA A 1 231 ? -15.585 -5.306 -0.739 1.00 92.06 231 ALA A CA 1
ATOM 1698 C C . ALA A 1 231 ? -14.107 -5.508 -1.121 1.00 92.06 231 ALA A C 1
ATOM 1700 O O . ALA A 1 231 ? -13.275 -4.655 -0.806 1.00 92.06 231 ALA A O 1
ATOM 1701 N N . GLN A 1 232 ? -13.797 -6.558 -1.891 1.00 94.75 232 GLN A N 1
ATOM 1702 C CA . GLN A 1 232 ? -12.455 -6.794 -2.434 1.00 94.75 232 GLN A CA 1
ATOM 1703 C C . GLN A 1 232 ? -11.985 -5.643 -3.337 1.00 94.75 232 GLN A C 1
ATOM 1705 O O . GLN A 1 232 ? -10.848 -5.189 -3.207 1.00 94.75 232 GLN A O 1
ATOM 1710 N N . LEU A 1 233 ? -12.853 -5.124 -4.215 1.00 95.81 233 LEU A N 1
ATOM 1711 C CA . LEU A 1 233 ? -12.535 -3.961 -5.056 1.00 95.81 233 LEU A CA 1
ATOM 1712 C C . LEU A 1 233 ? -12.266 -2.706 -4.220 1.00 95.81 233 LEU A C 1
ATOM 1714 O O . LEU A 1 233 ? -11.334 -1.955 -4.504 1.00 95.81 233 LEU A O 1
ATOM 1718 N N . LEU A 1 234 ? -13.024 -2.495 -3.145 1.00 95.75 234 LEU A N 1
ATOM 1719 C CA . LEU A 1 234 ? -12.770 -1.380 -2.238 1.00 95.75 234 LEU A CA 1
ATOM 1720 C C . LEU A 1 234 ? -11.444 -1.539 -1.475 1.00 95.75 234 LEU A C 1
ATOM 1722 O O . LEU A 1 234 ? -10.764 -0.540 -1.242 1.00 95.75 234 LEU A O 1
ATOM 1726 N N . ASN A 1 235 ? -11.034 -2.763 -1.125 1.00 96.44 235 ASN A N 1
ATOM 1727 C CA . ASN A 1 235 ? -9.712 -3.004 -0.534 1.00 96.44 235 ASN A CA 1
ATOM 1728 C C . ASN A 1 235 ? -8.587 -2.679 -1.532 1.00 96.44 235 ASN A C 1
ATOM 1730 O O . ASN A 1 235 ? -7.591 -2.068 -1.148 1.00 96.44 235 ASN A O 1
ATOM 1734 N N . ILE A 1 236 ? -8.776 -2.997 -2.817 1.00 97.75 236 ILE A N 1
ATOM 1735 C CA . ILE A 1 236 ? -7.851 -2.605 -3.894 1.00 97.75 236 ILE A CA 1
ATOM 1736 C C . ILE A 1 236 ? -7.803 -1.079 -4.045 1.00 97.75 236 ILE A C 1
ATOM 1738 O O . ILE A 1 236 ? -6.713 -0.517 -4.122 1.00 97.75 236 ILE A O 1
ATOM 1742 N N . ARG A 1 237 ? -8.951 -0.381 -4.008 1.00 96.62 237 ARG A N 1
ATOM 1743 C CA . ARG A 1 237 ? -8.990 1.097 -4.013 1.00 96.62 237 ARG A CA 1
ATOM 1744 C C . ARG A 1 237 ? -8.232 1.688 -2.826 1.00 96.62 237 ARG A C 1
ATOM 1746 O O . ARG A 1 237 ? -7.538 2.688 -2.981 1.00 96.62 237 ARG A O 1
ATOM 1753 N N . ALA A 1 238 ? -8.330 1.071 -1.651 1.00 96.94 238 ALA A N 1
ATOM 1754 C CA . ALA A 1 238 ? -7.578 1.498 -0.477 1.00 96.94 238 ALA A CA 1
ATOM 1755 C C . ALA A 1 238 ? -6.065 1.267 -0.633 1.00 96.94 238 ALA A C 1
ATOM 1757 O O . ALA A 1 238 ? -5.286 2.165 -0.314 1.00 96.94 238 ALA A O 1
ATOM 1758 N N . ALA A 1 239 ? -5.642 0.121 -1.178 1.00 97.81 239 ALA A N 1
ATOM 1759 C CA . ALA A 1 239 ? -4.237 -0.133 -1.507 1.00 97.81 239 ALA A CA 1
ATOM 1760 C C . ALA A 1 239 ? -3.703 0.875 -2.543 1.00 97.81 239 ALA A C 1
ATOM 1762 O O . ALA A 1 239 ? -2.619 1.429 -2.364 1.00 97.81 239 ALA A O 1
ATOM 1763 N N . TYR A 1 240 ? -4.494 1.182 -3.577 1.00 97.75 240 TYR A N 1
ATOM 1764 C CA . TYR A 1 240 ? -4.205 2.233 -4.555 1.00 97.75 240 TYR A CA 1
ATOM 1765 C C . TYR A 1 240 ? -4.002 3.599 -3.879 1.00 97.75 240 TYR A C 1
ATOM 1767 O O . TYR A 1 240 ? -2.973 4.242 -4.088 1.00 97.75 240 TYR A O 1
ATOM 1775 N N . GLY A 1 241 ? -4.926 4.017 -3.007 1.00 96.12 241 GLY A N 1
ATOM 1776 C CA . GLY A 1 241 ? -4.824 5.287 -2.282 1.00 96.12 241 GLY A CA 1
ATOM 1777 C C . GLY A 1 241 ? -3.614 5.370 -1.349 1.00 96.12 241 GLY A C 1
ATOM 1778 O O . GLY A 1 241 ? -2.978 6.421 -1.239 1.00 96.12 241 GLY A O 1
ATOM 1779 N N . MET A 1 242 ? -3.250 4.255 -0.718 1.00 96.31 242 MET A N 1
ATOM 1780 C CA . MET A 1 242 ? -2.032 4.154 0.082 1.00 96.31 242 MET A CA 1
ATOM 1781 C C . MET A 1 242 ? -0.781 4.364 -0.788 1.00 96.31 242 MET A C 1
ATOM 1783 O O . MET A 1 242 ? 0.031 5.236 -0.487 1.00 96.31 242 MET A O 1
ATOM 1787 N N . ILE A 1 243 ? -0.657 3.646 -1.910 1.00 96.56 243 ILE A N 1
ATOM 1788 C CA . ILE A 1 243 ? 0.470 3.786 -2.850 1.00 96.56 243 ILE A CA 1
ATOM 1789 C C . ILE A 1 243 ? 0.551 5.215 -3.415 1.00 96.56 243 ILE A C 1
ATOM 1791 O O . ILE A 1 243 ? 1.636 5.793 -3.503 1.00 96.56 243 ILE A O 1
ATOM 1795 N N . LEU A 1 244 ? -0.591 5.830 -3.736 1.00 94.56 244 LEU A N 1
ATOM 1796 C CA . LEU A 1 244 ? -0.685 7.229 -4.165 1.00 94.56 244 LEU A CA 1
ATOM 1797 C C . LEU A 1 244 ? -0.070 8.201 -3.139 1.00 94.56 244 LEU A C 1
ATOM 1799 O O . LEU A 1 244 ? 0.598 9.171 -3.510 1.00 94.56 244 LEU A O 1
ATOM 1803 N N . VAL A 1 245 ? -0.295 7.980 -1.843 1.00 92.62 245 VAL A N 1
ATOM 1804 C CA . VAL A 1 245 ? 0.294 8.814 -0.784 1.00 92.62 245 VAL A CA 1
ATOM 1805 C C . VAL A 1 245 ? 1.779 8.524 -0.582 1.00 92.62 245 VAL A C 1
ATOM 1807 O O . VAL A 1 245 ? 2.536 9.468 -0.337 1.00 92.62 245 VAL A O 1
ATOM 1810 N N . GLU A 1 246 ? 2.173 7.254 -0.657 1.00 91.94 246 GLU A N 1
ATOM 1811 C CA . GLU A 1 246 ? 3.530 6.792 -0.357 1.00 91.94 246 GLU A CA 1
ATOM 1812 C C . GLU A 1 246 ? 4.530 7.130 -1.462 1.00 91.94 246 GLU A C 1
ATOM 1814 O O . GLU A 1 246 ? 5.571 7.739 -1.212 1.00 91.94 246 GLU A O 1
ATOM 1819 N N . SER A 1 247 ? 4.208 6.769 -2.701 1.00 93.19 247 SER A N 1
ATOM 1820 C CA . SER A 1 247 ? 5.127 6.890 -3.833 1.00 93.19 247 SER A CA 1
ATOM 1821 C C . SER A 1 247 ? 4.593 7.737 -4.977 1.00 93.19 247 SER A C 1
ATOM 1823 O O . SER A 1 247 ? 5.371 8.145 -5.840 1.00 93.19 247 SER A O 1
ATOM 1825 N N . GLY A 1 248 ? 3.278 7.971 -5.026 1.00 93.00 248 GLY A N 1
ATOM 1826 C CA . GLY A 1 248 ? 2.639 8.471 -6.239 1.00 93.00 248 GLY A CA 1
ATOM 1827 C C . GLY A 1 248 ? 2.912 7.548 -7.425 1.00 93.00 248 GLY A C 1
ATOM 1828 O O . GLY A 1 248 ? 3.154 8.034 -8.520 1.00 93.00 248 GLY A O 1
ATOM 1829 N N . PHE A 1 249 ? 2.973 6.233 -7.192 1.00 95.25 249 PHE A N 1
ATOM 1830 C CA . PHE A 1 249 ? 3.236 5.220 -8.217 1.00 95.25 249 PHE A CA 1
ATOM 1831 C C . PHE A 1 249 ? 4.631 5.273 -8.874 1.00 95.25 249 PHE A C 1
ATOM 1833 O O . PHE A 1 249 ? 4.872 4.605 -9.877 1.00 95.25 249 PHE A O 1
ATOM 1840 N N . HIS A 1 250 ? 5.595 5.997 -8.293 1.00 94.25 250 HIS A N 1
ATOM 1841 C CA . HIS A 1 250 ? 6.975 5.982 -8.786 1.00 94.25 250 HIS A CA 1
ATOM 1842 C C . HIS A 1 250 ? 7.747 4.758 -8.284 1.00 94.25 250 HIS A C 1
ATOM 1844 O O . HIS A 1 250 ? 7.828 4.507 -7.083 1.00 94.25 250 HIS A O 1
ATOM 1850 N N . ILE A 1 251 ? 8.353 4.001 -9.201 1.00 95.19 251 ILE A N 1
ATOM 1851 C CA . ILE A 1 251 ? 9.054 2.747 -8.881 1.00 95.19 251 ILE A CA 1
ATOM 1852 C C . ILE A 1 251 ? 10.346 3.028 -8.114 1.00 95.19 251 ILE A C 1
ATOM 1854 O O . ILE A 1 251 ? 10.699 2.302 -7.189 1.00 95.19 251 ILE A O 1
ATOM 1858 N N . ASN A 1 252 ? 11.058 4.096 -8.476 1.00 94.19 252 ASN A N 1
ATOM 1859 C CA . ASN A 1 252 ? 12.435 4.317 -8.045 1.00 94.19 252 ASN A CA 1
ATOM 1860 C C . ASN A 1 252 ? 12.605 5.304 -6.883 1.00 94.19 252 ASN A C 1
ATOM 1862 O O . ASN A 1 252 ? 13.679 5.871 -6.655 1.00 94.19 252 ASN A O 1
ATOM 1866 N N . ILE A 1 253 ? 11.517 5.536 -6.163 1.00 92.12 253 ILE A N 1
ATOM 1867 C CA . ILE A 1 253 ? 11.441 6.505 -5.086 1.00 92.12 253 ILE A CA 1
ATOM 1868 C C . ILE A 1 253 ? 11.975 5.927 -3.775 1.00 92.12 253 ILE A C 1
ATOM 1870 O O . ILE A 1 253 ? 11.654 4.801 -3.391 1.00 92.12 253 ILE A O 1
ATOM 1874 N N . ALA A 1 254 ? 12.787 6.707 -3.065 1.00 90.75 254 ALA A N 1
ATOM 1875 C CA . ALA A 1 254 ? 13.279 6.365 -1.741 1.00 90.75 254 ALA A CA 1
ATOM 1876 C C . ALA A 1 254 ? 13.098 7.534 -0.767 1.00 90.75 254 ALA A C 1
ATOM 1878 O O . ALA A 1 254 ? 13.395 8.693 -1.077 1.00 90.75 254 ALA A O 1
ATOM 1879 N N . SER A 1 255 ? 12.636 7.219 0.437 1.00 87.31 255 SER A N 1
ATOM 1880 C CA . SER A 1 255 ? 12.531 8.181 1.523 1.00 87.31 255 SER A CA 1
ATOM 1881 C C . SER A 1 255 ? 13.875 8.365 2.233 1.00 87.31 255 SER A C 1
ATOM 1883 O O . SER A 1 255 ? 14.782 7.528 2.175 1.00 87.31 255 SER A O 1
ATOM 1885 N N . LYS A 1 256 ? 13.977 9.441 3.017 1.00 82.19 256 LYS A N 1
ATOM 1886 C CA . LYS A 1 256 ? 15.125 9.686 3.907 1.00 82.19 256 LYS A CA 1
ATOM 1887 C C . LYS A 1 256 ? 15.316 8.616 4.983 1.00 82.19 256 LYS A C 1
ATOM 1889 O O . LYS A 1 256 ? 16.415 8.488 5.509 1.00 82.19 256 LYS A O 1
ATOM 1894 N N . THR A 1 257 ? 14.264 7.872 5.327 1.00 79.56 257 THR A N 1
ATOM 1895 C CA . THR A 1 257 ? 14.325 6.792 6.322 1.00 79.56 257 THR A CA 1
ATOM 1896 C C . THR A 1 257 ? 14.753 5.457 5.708 1.00 79.56 257 THR A C 1
ATOM 1898 O O . THR A 1 257 ? 14.841 4.459 6.417 1.00 79.56 257 THR A O 1
ATOM 1901 N N . GLY A 1 258 ? 15.039 5.423 4.400 1.00 81.44 258 GLY A N 1
ATOM 1902 C CA . GLY A 1 258 ? 15.459 4.220 3.682 1.00 81.44 258 GLY A CA 1
ATOM 1903 C C . GLY A 1 258 ? 14.303 3.348 3.188 1.00 81.44 258 GLY A C 1
ATOM 1904 O O . GLY A 1 258 ? 14.563 2.286 2.606 1.00 81.44 258 GLY A O 1
ATOM 1905 N N . ALA A 1 259 ? 13.058 3.797 3.388 1.00 89.50 259 ALA A N 1
ATOM 1906 C CA . ALA A 1 259 ? 11.887 3.228 2.734 1.00 89.50 259 ALA A CA 1
ATOM 1907 C C . ALA A 1 259 ? 12.032 3.383 1.215 1.00 89.50 259 ALA A C 1
ATOM 1909 O O . ALA A 1 259 ? 12.533 4.409 0.755 1.00 89.50 259 ALA A O 1
ATOM 1910 N N . GLY A 1 260 ? 11.668 2.368 0.436 1.00 91.81 260 GLY A N 1
ATOM 1911 C CA . GLY A 1 260 ? 11.900 2.397 -1.007 1.00 91.81 260 GLY A CA 1
ATOM 1912 C C . GLY A 1 260 ? 10.839 1.679 -1.818 1.00 91.81 260 GLY A C 1
ATOM 1913 O O . GLY A 1 260 ? 10.179 0.756 -1.334 1.00 91.81 260 GLY A O 1
ATOM 1914 N N . GLY A 1 261 ? 10.728 2.093 -3.072 1.00 93.62 261 GLY A N 1
ATOM 1915 C CA . GLY A 1 261 ? 9.830 1.501 -4.046 1.00 93.62 261 GLY A CA 1
ATOM 1916 C C . GLY A 1 261 ? 8.414 2.045 -3.981 1.00 93.62 261 GLY A C 1
ATOM 1917 O O . GLY A 1 261 ? 8.084 2.905 -3.162 1.00 93.62 261 GLY A O 1
ATOM 1918 N N . ILE A 1 262 ? 7.561 1.501 -4.838 1.00 94.88 262 ILE A N 1
ATOM 1919 C CA . ILE A 1 262 ? 6.175 1.946 -4.992 1.00 94.88 262 ILE A CA 1
ATOM 1920 C C . ILE A 1 262 ? 5.344 1.809 -3.701 1.00 94.88 262 ILE A C 1
ATOM 1922 O O . ILE A 1 262 ? 4.525 2.670 -3.397 1.00 94.88 262 ILE A O 1
ATOM 1926 N N . GLY A 1 263 ? 5.598 0.787 -2.891 1.00 94.56 263 GLY A N 1
ATOM 1927 C CA . GLY A 1 263 ? 4.980 0.569 -1.584 1.00 94.56 263 GLY A CA 1
ATOM 1928 C C . GLY A 1 263 ? 5.792 1.097 -0.401 1.00 94.56 263 GLY A C 1
ATOM 1929 O O . GLY A 1 263 ? 5.475 0.738 0.722 1.00 94.56 263 GLY A O 1
ATOM 1930 N N . GLN A 1 264 ? 6.863 1.874 -0.633 1.00 93.75 264 GLN A N 1
ATOM 1931 C CA . GLN A 1 264 ? 7.717 2.481 0.405 1.00 93.75 264 GLN A CA 1
ATOM 1932 C C . GLN A 1 264 ? 8.089 1.527 1.559 1.00 93.75 264 GLN A C 1
ATOM 1934 O O . GLN A 1 264 ? 7.969 1.835 2.745 1.00 93.75 264 GLN A O 1
ATOM 1939 N N . PHE A 1 265 ? 8.623 0.354 1.222 1.00 92.62 265 PHE A N 1
ATOM 1940 C CA . PHE A 1 265 ? 8.989 -0.642 2.225 1.00 92.62 265 PHE A CA 1
ATOM 1941 C C . PHE A 1 265 ? 10.279 -0.295 2.966 1.00 92.62 265 PHE A C 1
ATOM 1943 O O . PHE A 1 265 ? 11.313 -0.015 2.357 1.00 92.62 265 PHE A O 1
ATOM 1950 N N . THR A 1 266 ? 10.242 -0.384 4.295 1.00 91.38 266 THR A N 1
ATOM 1951 C CA . THR A 1 266 ? 11.442 -0.366 5.144 1.00 91.38 266 THR A CA 1
ATOM 1952 C C . THR A 1 266 ? 11.996 -1.783 5.321 1.00 91.38 266 THR A C 1
ATOM 1954 O O . THR A 1 266 ? 11.246 -2.751 5.192 1.00 91.38 266 THR A O 1
ATOM 1957 N N . PRO A 1 267 ? 13.276 -1.950 5.698 1.00 91.31 267 PRO A N 1
ATOM 1958 C CA . PRO A 1 267 ? 13.823 -3.266 6.031 1.00 91.31 267 PRO A CA 1
ATOM 1959 C C . PRO A 1 267 ? 13.028 -4.012 7.110 1.00 91.31 267 PRO A C 1
ATOM 1961 O O . PRO A 1 267 ? 12.819 -5.210 6.988 1.00 91.31 267 PRO A O 1
ATOM 1964 N N . VAL A 1 268 ? 12.510 -3.311 8.123 1.00 90.44 268 VAL A N 1
ATOM 1965 C CA . VAL A 1 268 ? 11.683 -3.930 9.174 1.00 90.44 268 VAL A CA 1
ATOM 1966 C C . VAL A 1 268 ? 10.380 -4.488 8.603 1.00 90.44 268 VAL A C 1
ATOM 1968 O O . VAL A 1 268 ? 10.009 -5.614 8.924 1.00 90.44 268 VAL A O 1
ATOM 1971 N N . ALA A 1 269 ? 9.711 -3.728 7.733 1.00 91.38 269 ALA A N 1
ATOM 1972 C CA . ALA A 1 269 ? 8.484 -4.176 7.082 1.00 91.38 269 ALA A CA 1
ATOM 1973 C C . ALA A 1 269 ? 8.741 -5.363 6.136 1.00 91.38 269 ALA A C 1
ATOM 1975 O O . ALA A 1 269 ? 7.961 -6.307 6.119 1.00 91.38 269 ALA A O 1
ATOM 1976 N N . ILE A 1 270 ? 9.873 -5.367 5.423 1.00 93.44 270 ILE A N 1
ATOM 1977 C CA . ILE A 1 270 ? 10.294 -6.510 4.600 1.00 93.44 270 ILE A CA 1
ATOM 1978 C C . ILE A 1 270 ? 10.509 -7.749 5.469 1.00 93.44 270 ILE A C 1
ATOM 1980 O O . ILE A 1 270 ? 9.991 -8.807 5.143 1.00 93.44 270 ILE A O 1
ATOM 1984 N N . THR A 1 271 ? 11.222 -7.634 6.594 1.00 92.94 271 THR A N 1
ATOM 1985 C CA . THR A 1 271 ? 11.410 -8.762 7.520 1.00 92.94 271 THR A CA 1
ATOM 1986 C C . THR A 1 271 ? 10.081 -9.308 8.029 1.00 92.94 271 THR A C 1
ATOM 1988 O O . THR A 1 271 ? 9.963 -10.516 8.198 1.00 92.94 271 THR A O 1
ATOM 1991 N N . ALA A 1 272 ? 9.095 -8.445 8.294 1.00 92.19 272 ALA A N 1
ATOM 1992 C CA . ALA A 1 272 ? 7.769 -8.881 8.718 1.00 92.19 272 ALA A CA 1
ATOM 1993 C C . ALA A 1 272 ? 7.070 -9.688 7.614 1.00 92.19 272 ALA A C 1
ATOM 1995 O O . ALA A 1 272 ? 6.706 -10.832 7.858 1.00 92.19 272 ALA A O 1
ATOM 1996 N N . VAL A 1 273 ? 6.995 -9.150 6.393 1.00 94.38 273 VAL A N 1
ATOM 1997 C CA . VAL A 1 273 ? 6.384 -9.843 5.244 1.00 94.38 273 VAL A CA 1
ATOM 1998 C C . VAL A 1 273 ? 7.115 -11.144 4.906 1.00 94.38 273 VAL A C 1
ATOM 2000 O O . VAL A 1 273 ? 6.479 -12.152 4.626 1.00 94.38 273 VAL A O 1
ATOM 2003 N N . ASN A 1 274 ? 8.448 -11.167 4.993 1.00 94.06 274 ASN A N 1
ATOM 2004 C CA . ASN A 1 274 ? 9.249 -12.359 4.702 1.00 94.06 274 ASN A CA 1
ATOM 2005 C C . ASN A 1 274 ? 8.909 -13.554 5.603 1.00 94.06 274 ASN A C 1
ATOM 2007 O O . ASN A 1 274 ? 9.163 -14.684 5.201 1.00 94.06 274 ASN A O 1
ATOM 2011 N N . LYS A 1 275 ? 8.353 -13.329 6.802 1.00 92.25 275 LYS A N 1
ATOM 2012 C CA . LYS A 1 275 ? 7.916 -14.420 7.688 1.00 92.25 275 LYS A CA 1
ATOM 2013 C C . LYS A 1 275 ? 6.688 -15.156 7.162 1.00 92.25 275 LYS A C 1
ATOM 2015 O O . LYS A 1 275 ? 6.527 -16.321 7.494 1.00 92.25 275 LYS A O 1
ATOM 2020 N N . ASP A 1 276 ? 5.864 -14.485 6.361 1.00 89.50 276 ASP A N 1
ATOM 2021 C CA . ASP A 1 276 ? 4.615 -15.023 5.814 1.00 89.50 276 ASP A CA 1
ATOM 2022 C C . ASP A 1 276 ? 4.632 -15.103 4.276 1.00 89.50 276 ASP A C 1
ATOM 2024 O O . ASP A 1 276 ? 3.617 -15.305 3.612 1.00 89.50 276 ASP A O 1
ATOM 2028 N N . ILE A 1 277 ? 5.812 -14.966 3.660 1.00 93.38 277 ILE A N 1
ATOM 2029 C CA . ILE A 1 277 ? 5.923 -14.985 2.197 1.00 93.38 277 ILE A CA 1
ATOM 2030 C C . ILE A 1 277 ? 5.498 -16.336 1.606 1.00 93.38 277 ILE A C 1
ATOM 2032 O O . ILE A 1 277 ? 5.056 -16.401 0.462 1.00 93.38 277 ILE A O 1
ATOM 2036 N N . GLU A 1 278 ? 5.576 -17.411 2.393 1.00 93.25 278 GLU A N 1
ATOM 2037 C CA . GLU A 1 278 ? 5.148 -18.743 1.970 1.00 93.25 278 GLU A CA 1
ATOM 2038 C C . GLU A 1 278 ? 3.625 -18.855 1.818 1.00 93.25 278 GLU A C 1
ATOM 2040 O O . GLU A 1 278 ? 3.143 -19.499 0.885 1.00 93.25 278 GLU A O 1
ATOM 2045 N N . SER A 1 279 ? 2.856 -18.156 2.659 1.00 94.25 279 SER A N 1
ATOM 2046 C CA . SER A 1 279 ? 1.401 -18.045 2.503 1.00 94.25 279 SER A CA 1
ATOM 2047 C C . SER A 1 279 ? 1.048 -17.364 1.178 1.00 94.25 279 SER A C 1
ATOM 2049 O O . SER A 1 279 ? 0.197 -17.842 0.424 1.00 94.25 279 SER A O 1
ATOM 2051 N N . VAL A 1 280 ? 1.787 -16.308 0.819 1.00 95.69 280 VAL A N 1
ATOM 2052 C CA . VAL A 1 280 ? 1.631 -15.612 -0.467 1.00 95.69 280 VAL A CA 1
ATOM 2053 C C . VAL A 1 280 ? 1.951 -16.534 -1.646 1.00 95.69 280 VAL A C 1
ATOM 2055 O O . VAL A 1 280 ? 1.184 -16.582 -2.611 1.00 95.69 280 VAL A O 1
ATOM 2058 N N . ARG A 1 281 ? 3.057 -17.288 -1.576 1.00 95.44 281 ARG A N 1
ATOM 2059 C CA . ARG A 1 281 ? 3.437 -18.261 -2.614 1.00 95.44 281 ARG A CA 1
ATOM 2060 C C . ARG A 1 281 ? 2.370 -19.328 -2.793 1.00 95.44 281 ARG A C 1
ATOM 2062 O O . ARG A 1 281 ? 1.910 -19.532 -3.912 1.00 95.44 281 ARG A O 1
ATOM 2069 N N . THR A 1 282 ? 1.937 -19.942 -1.696 1.00 95.38 282 THR A N 1
ATOM 2070 C CA . THR A 1 282 ? 0.893 -20.973 -1.692 1.00 95.38 282 THR A CA 1
ATOM 2071 C C . THR A 1 282 ? -0.395 -20.438 -2.310 1.00 95.38 282 THR A C 1
ATOM 2073 O O . THR A 1 282 ? -0.980 -21.066 -3.193 1.00 95.38 282 THR A O 1
ATOM 2076 N N . TYR A 1 283 ? -0.810 -19.236 -1.909 1.00 96.69 283 TYR A N 1
ATOM 2077 C CA . TYR A 1 283 ? -2.019 -18.604 -2.420 1.00 96.69 283 TYR A CA 1
ATOM 2078 C C . TYR A 1 283 ? -1.968 -18.332 -3.930 1.00 96.69 283 TYR A C 1
ATOM 2080 O O . TYR A 1 283 ? -2.956 -18.565 -4.633 1.00 96.69 283 TYR A O 1
ATOM 2088 N N . LEU A 1 284 ? -0.844 -17.812 -4.434 1.00 96.19 284 LEU A N 1
ATOM 2089 C CA . LEU A 1 284 ? -0.664 -17.499 -5.854 1.00 96.19 284 LEU A CA 1
ATOM 2090 C C . LEU A 1 284 ? -0.488 -18.762 -6.709 1.00 96.19 284 LEU A C 1
ATOM 2092 O O . LEU A 1 284 ? -1.041 -18.824 -7.806 1.00 96.19 284 LEU A O 1
ATOM 2096 N N . ALA A 1 285 ? 0.225 -19.771 -6.203 1.00 94.94 285 ALA A N 1
ATOM 2097 C CA . ALA A 1 285 ? 0.424 -21.055 -6.876 1.00 94.94 285 ALA A CA 1
ATOM 2098 C C . ALA A 1 285 ? -0.886 -21.847 -7.021 1.00 94.94 285 ALA A C 1
ATOM 2100 O O . ALA A 1 285 ? -1.068 -22.562 -8.001 1.00 94.94 285 ALA A O 1
ATOM 2101 N N . ALA A 1 286 ? -1.825 -21.674 -6.087 1.00 94.75 286 ALA A N 1
ATOM 2102 C CA . ALA A 1 286 ? -3.144 -22.303 -6.127 1.00 94.75 286 ALA A CA 1
ATOM 2103 C C . ALA A 1 286 ? -4.149 -21.610 -7.075 1.00 94.75 286 ALA A C 1
ATOM 2105 O O . ALA A 1 286 ? -5.333 -21.947 -7.065 1.00 94.75 286 ALA A O 1
ATOM 2106 N N . LYS A 1 287 ? -3.737 -20.603 -7.860 1.00 93.88 287 LYS A N 1
ATOM 2107 C CA . LYS A 1 287 ? -4.630 -19.918 -8.809 1.00 93.88 287 LYS A CA 1
ATOM 2108 C C . LYS A 1 287 ? -4.726 -20.655 -10.136 1.00 93.88 287 LYS A C 1
ATOM 2110 O O . LYS A 1 287 ? -3.719 -20.925 -10.770 1.00 93.88 287 LYS A O 1
ATOM 2115 N N . ASP A 1 288 ? -5.948 -20.792 -10.646 1.00 91.81 288 ASP A N 1
ATOM 2116 C CA . ASP A 1 288 ? -6.189 -21.293 -12.011 1.00 91.81 288 ASP A CA 1
ATOM 2117 C C . ASP A 1 288 ? -5.635 -20.350 -13.097 1.00 91.81 288 ASP A C 1
ATOM 2119 O O . ASP A 1 288 ? -5.416 -20.736 -14.244 1.00 91.81 288 ASP A O 1
ATOM 2123 N N . ASN A 1 289 ? -5.417 -19.075 -12.756 1.00 93.31 289 ASN A N 1
ATOM 2124 C CA . ASN A 1 289 ? -4.865 -18.095 -13.679 1.00 93.31 289 ASN A CA 1
ATOM 2125 C C . ASN A 1 289 ? -3.340 -18.252 -13.797 1.00 93.31 289 ASN A C 1
ATOM 2127 O O . ASN A 1 289 ? -2.598 -17.896 -12.882 1.00 93.31 289 ASN A O 1
ATOM 2131 N N . VAL A 1 290 ? -2.885 -18.675 -14.980 1.00 94.56 290 VAL A N 1
ATOM 2132 C CA . VAL A 1 290 ? -1.465 -18.881 -15.318 1.00 94.56 290 VAL A CA 1
ATOM 2133 C C . VAL A 1 290 ? -0.597 -17.632 -15.109 1.00 94.56 290 VAL A C 1
ATOM 2135 O O . VAL A 1 290 ? 0.575 -17.742 -14.767 1.00 94.56 290 VAL A O 1
ATOM 2138 N N . GLN A 1 291 ? -1.127 -16.422 -15.311 1.00 94.19 291 GLN A N 1
ATOM 2139 C CA . GLN A 1 291 ? -0.359 -15.203 -15.038 1.00 94.19 291 GLN A CA 1
ATOM 2140 C C . GLN A 1 291 ? -0.115 -15.019 -13.537 1.00 94.19 291 GLN A C 1
ATOM 2142 O O . GLN A 1 291 ? 0.948 -14.532 -13.168 1.00 94.19 291 GLN A O 1
ATOM 2147 N N . CYS A 1 292 ? -1.057 -15.431 -12.680 1.00 96.31 292 CYS A N 1
ATOM 2148 C CA . CYS A 1 292 ? -0.901 -15.367 -11.227 1.00 96.31 292 CYS A CA 1
ATOM 2149 C C . CYS A 1 292 ? 0.095 -16.403 -10.706 1.00 96.31 292 CYS A C 1
ATOM 2151 O O . CYS A 1 292 ? 0.914 -16.063 -9.856 1.00 96.31 292 CYS A O 1
ATOM 2153 N N . THR A 1 293 ? 0.076 -17.630 -11.234 1.00 94.88 293 THR A N 1
ATOM 2154 C CA . THR A 1 293 ? 1.053 -18.659 -10.842 1.00 94.88 293 THR A CA 1
ATOM 2155 C C . THR A 1 293 ? 2.469 -18.259 -11.253 1.00 94.88 293 THR A C 1
ATOM 2157 O O . THR A 1 293 ? 3.384 -18.326 -10.437 1.00 94.88 293 THR A O 1
ATOM 2160 N N . LYS A 1 294 ? 2.635 -17.687 -12.454 1.00 94.06 294 LYS A N 1
ATOM 2161 C CA . LYS A 1 294 ? 3.919 -17.138 -12.921 1.00 94.06 294 LYS A CA 1
ATOM 2162 C C . LYS A 1 294 ? 4.467 -15.995 -12.061 1.00 94.06 294 LYS A C 1
ATOM 2164 O O . LYS A 1 294 ? 5.663 -15.728 -12.131 1.00 94.06 294 LYS A O 1
ATOM 2169 N N . LEU A 1 295 ? 3.642 -15.321 -11.247 1.00 95.19 295 LEU A N 1
ATOM 2170 C CA . LEU A 1 295 ? 4.162 -14.333 -10.294 1.00 95.19 295 LEU A CA 1
ATOM 2171 C C . LEU A 1 295 ? 5.047 -14.987 -9.227 1.00 95.19 295 LEU A C 1
ATOM 2173 O O . LEU A 1 295 ? 6.026 -14.379 -8.797 1.00 95.19 295 LEU A O 1
ATOM 2177 N N . VAL A 1 296 ? 4.711 -16.213 -8.812 1.00 92.81 296 VAL A N 1
ATOM 2178 C CA . VAL A 1 296 ? 5.526 -16.987 -7.867 1.00 92.81 296 VAL A CA 1
ATOM 2179 C C . VAL A 1 296 ? 6.865 -17.310 -8.503 1.00 92.81 296 VAL A C 1
ATOM 2181 O O . VAL A 1 296 ? 7.908 -17.033 -7.913 1.00 92.81 296 VAL A O 1
ATOM 2184 N N . ASP A 1 297 ? 6.811 -17.826 -9.729 1.00 89.12 297 ASP A N 1
ATOM 2185 C CA . ASP A 1 297 ? 7.993 -18.223 -10.474 1.00 89.12 297 ASP A CA 1
ATOM 2186 C C . ASP A 1 297 ? 8.925 -17.029 -10.713 1.00 89.12 297 ASP A C 1
ATOM 2188 O O . ASP A 1 297 ? 10.107 -17.079 -10.422 1.00 89.12 297 ASP A O 1
ATOM 2192 N N . GLU A 1 298 ? 8.429 -15.899 -11.194 1.00 91.50 298 GLU A N 1
ATOM 2193 C CA . GLU A 1 298 ? 9.342 -14.826 -11.597 1.00 91.50 298 GLU A CA 1
ATOM 2194 C C . GLU A 1 298 ? 9.794 -13.924 -10.441 1.00 91.50 298 GLU A C 1
ATOM 2196 O O . GLU A 1 298 ? 10.920 -13.424 -10.453 1.00 91.50 298 GLU A O 1
ATOM 2201 N N . PHE A 1 299 ? 8.938 -13.701 -9.440 1.00 93.38 299 PHE A N 1
ATOM 2202 C CA . PHE A 1 299 ? 9.166 -12.654 -8.436 1.00 93.38 299 PHE A CA 1
ATOM 2203 C C . PHE A 1 299 ? 9.359 -13.178 -7.016 1.00 93.38 299 PHE A C 1
ATOM 2205 O O . PHE A 1 299 ? 9.842 -12.432 -6.163 1.00 93.38 299 PHE A O 1
ATOM 2212 N N . LEU A 1 300 ? 8.993 -14.435 -6.745 1.00 89.88 300 LEU A N 1
ATOM 2213 C CA . LEU A 1 300 ? 9.077 -15.043 -5.413 1.00 89.88 300 LEU A CA 1
ATOM 2214 C C . LEU A 1 300 ? 9.939 -16.317 -5.382 1.00 89.88 300 LEU A C 1
ATOM 2216 O O . LEU A 1 300 ? 9.942 -17.004 -4.353 1.00 89.88 300 LEU A O 1
ATOM 2220 N N . GLN A 1 301 ? 10.653 -16.626 -6.472 1.00 71.81 301 GLN A N 1
ATOM 2221 C CA . GLN A 1 301 ? 11.462 -17.837 -6.615 1.00 71.81 301 GLN A CA 1
ATOM 2222 C C . GLN A 1 301 ? 12.617 -17.925 -5.609 1.00 71.81 301 GLN A C 1
ATOM 2224 O O . GLN A 1 301 ? 13.312 -16.949 -5.321 1.00 71.81 301 GLN A O 1
ATOM 2229 N N . GLY A 1 302 ? 12.855 -19.152 -5.137 1.00 63.69 302 GLY A N 1
ATOM 2230 C CA . GLY A 1 302 ? 13.975 -19.521 -4.271 1.00 63.69 302 GLY A CA 1
ATOM 2231 C C . GLY A 1 302 ? 13.824 -19.113 -2.802 1.00 63.69 302 GLY A C 1
ATOM 2232 O O . GLY A 1 302 ? 12.877 -18.446 -2.392 1.00 63.69 302 GLY A O 1
ATOM 2233 N N . ASP A 1 303 ? 14.808 -19.483 -1.986 1.00 58.03 303 ASP A N 1
ATOM 2234 C CA . ASP A 1 303 ? 14.807 -19.233 -0.534 1.00 58.03 303 ASP A CA 1
ATOM 2235 C C . ASP A 1 303 ? 15.193 -17.796 -0.152 1.00 58.03 303 ASP A C 1
ATOM 2237 O O . ASP A 1 303 ? 15.385 -17.481 1.022 1.00 58.03 303 ASP A O 1
ATOM 2241 N N . THR A 1 304 ? 15.354 -16.903 -1.133 1.00 65.50 304 THR A N 1
ATOM 2242 C CA . THR A 1 304 ? 15.813 -15.528 -0.894 1.00 65.50 304 THR A CA 1
ATOM 2243 C C . THR A 1 304 ? 14.713 -14.523 -1.214 1.00 65.50 304 THR A C 1
ATOM 2245 O O . THR A 1 304 ? 14.717 -13.932 -2.291 1.00 65.50 304 THR A O 1
ATOM 2248 N N . PRO A 1 305 ? 13.777 -14.290 -0.273 1.00 84.81 305 PRO A N 1
ATOM 2249 C CA . PRO A 1 305 ? 12.833 -13.187 -0.387 1.00 84.81 305 PRO A CA 1
ATOM 2250 C C . PRO A 1 305 ? 13.568 -11.837 -0.467 1.00 84.81 305 PRO A C 1
ATOM 2252 O O . PRO A 1 305 ? 14.782 -11.755 -0.234 1.00 84.81 305 PRO A O 1
ATOM 2255 N N . MET A 1 306 ? 12.828 -10.756 -0.749 1.00 89.75 306 MET A N 1
ATOM 2256 C CA . MET A 1 306 ? 13.377 -9.397 -0.793 1.00 89.75 306 MET A CA 1
ATOM 2257 C C . MET A 1 306 ? 14.268 -9.144 0.430 1.00 89.75 306 MET A C 1
ATOM 2259 O O . MET A 1 306 ? 13.881 -9.387 1.579 1.00 89.75 306 MET A O 1
ATOM 2263 N N . LYS A 1 307 ? 15.496 -8.669 0.199 1.00 87.12 307 LYS A N 1
ATOM 2264 C CA . LYS A 1 307 ? 16.489 -8.564 1.274 1.00 87.12 307 LYS A CA 1
ATOM 2265 C C . LYS A 1 307 ? 16.199 -7.379 2.190 1.00 87.12 307 LYS A C 1
ATOM 2267 O O . LYS A 1 307 ? 16.284 -6.215 1.793 1.00 87.12 307 LYS A O 1
ATOM 2272 N N . ALA A 1 308 ? 15.965 -7.677 3.464 1.00 85.00 308 ALA A N 1
ATOM 2273 C CA . ALA A 1 308 ? 15.719 -6.706 4.527 1.00 85.00 308 ALA A CA 1
ATOM 2274 C C . ALA A 1 308 ? 17.008 -6.054 5.073 1.00 85.00 308 ALA A C 1
ATOM 2276 O O . ALA A 1 308 ? 17.249 -6.032 6.279 1.00 85.00 308 ALA A O 1
ATOM 2277 N N . ILE A 1 309 ? 17.867 -5.526 4.196 1.00 80.75 309 ILE A N 1
ATOM 2278 C CA . ILE A 1 309 ? 19.162 -4.954 4.594 1.00 80.75 309 ILE A CA 1
ATOM 2279 C C . ILE A 1 309 ? 19.170 -3.436 4.380 1.00 80.75 309 ILE A C 1
ATOM 2281 O O . ILE A 1 309 ? 18.814 -2.927 3.310 1.00 80.75 309 ILE A O 1
ATOM 2285 N N . ASN A 1 310 ? 19.613 -2.703 5.407 1.00 72.00 310 ASN A N 1
ATOM 2286 C CA . ASN A 1 310 ? 19.893 -1.271 5.310 1.00 72.00 310 ASN A CA 1
ATOM 2287 C C . ASN A 1 310 ? 20.962 -1.024 4.233 1.00 72.00 310 ASN A C 1
ATOM 2289 O O . ASN A 1 310 ? 22.027 -1.629 4.261 1.00 72.00 310 ASN A O 1
ATOM 2293 N N . GLY A 1 311 ? 20.677 -0.139 3.276 1.00 72.31 311 GLY A N 1
ATOM 2294 C CA . GLY A 1 311 ? 21.585 0.170 2.163 1.00 72.31 311 GLY A CA 1
ATOM 2295 C C . GLY A 1 311 ? 21.342 -0.631 0.881 1.00 72.31 311 GLY A C 1
ATOM 2296 O O . GLY A 1 311 ? 21.732 -0.161 -0.183 1.00 72.31 311 GLY A O 1
ATOM 2297 N N . ASN A 1 312 ? 20.605 -1.749 0.923 1.00 82.06 312 ASN A N 1
ATOM 2298 C CA . ASN A 1 312 ? 20.211 -2.478 -0.290 1.00 82.06 312 ASN A CA 1
ATOM 2299 C C . ASN A 1 312 ? 18.896 -1.921 -0.868 1.00 82.06 312 ASN A C 1
ATOM 2301 O O . ASN A 1 312 ? 17.892 -2.617 -0.999 1.00 82.06 312 ASN A O 1
ATOM 2305 N N . VAL A 1 313 ? 18.874 -0.609 -1.130 1.00 88.12 313 VAL A N 1
ATOM 2306 C CA . VAL A 1 313 ? 17.679 0.098 -1.626 1.00 88.12 313 VAL A CA 1
ATOM 2307 C C . VAL A 1 313 ? 17.249 -0.462 -2.981 1.00 88.12 313 VAL A C 1
ATOM 2309 O O . VAL A 1 313 ? 16.052 -0.570 -3.224 1.00 88.12 313 VAL A O 1
ATOM 2312 N N . CYS A 1 314 ? 18.205 -0.895 -3.811 1.00 91.31 314 CYS A N 1
ATOM 2313 C CA . CYS A 1 314 ? 17.966 -1.422 -5.154 1.00 91.31 314 CYS A CA 1
ATOM 2314 C C . CYS A 1 314 ? 17.024 -2.623 -5.218 1.00 91.31 314 CYS A C 1
ATOM 2316 O O . CYS A 1 314 ? 16.289 -2.751 -6.193 1.00 91.31 314 CYS A O 1
ATOM 2318 N N . GLU A 1 315 ? 16.956 -3.448 -4.173 1.00 90.56 315 GLU A N 1
ATOM 2319 C CA . GLU A 1 315 ? 15.974 -4.542 -4.063 1.00 90.56 315 GLU A CA 1
ATOM 2320 C C . GLU A 1 315 ? 14.532 -4.030 -4.172 1.00 90.56 315 GLU A C 1
ATOM 2322 O O . GLU A 1 315 ? 13.662 -4.703 -4.711 1.00 90.56 315 GLU A O 1
ATOM 2327 N N . ARG A 1 316 ? 14.284 -2.807 -3.689 1.00 92.75 316 ARG A N 1
ATOM 2328 C CA . ARG A 1 316 ? 12.952 -2.201 -3.615 1.00 92.75 316 ARG A CA 1
ATOM 2329 C C . ARG A 1 316 ? 12.595 -1.336 -4.819 1.00 92.75 316 ARG A C 1
ATOM 2331 O O . ARG A 1 316 ? 11.423 -1.016 -4.980 1.00 92.75 316 ARG A O 1
ATOM 2338 N N . ILE A 1 317 ? 13.592 -0.895 -5.590 1.00 93.50 317 ILE A N 1
ATOM 2339 C CA . ILE A 1 317 ? 13.428 0.164 -6.600 1.00 93.50 317 ILE A CA 1
ATOM 2340 C C . ILE A 1 317 ? 13.841 -0.226 -8.021 1.00 93.50 317 ILE A C 1
ATOM 2342 O O . ILE A 1 317 ? 13.452 0.458 -8.961 1.00 93.50 317 ILE A O 1
ATOM 2346 N N . SER A 1 318 ? 14.661 -1.266 -8.197 1.00 94.19 318 SER A N 1
ATOM 2347 C CA . SER A 1 318 ? 15.198 -1.625 -9.515 1.00 94.19 318 SER A CA 1
ATOM 2348 C C . SER A 1 318 ? 14.218 -2.495 -10.289 1.00 94.19 318 SER A C 1
ATOM 2350 O O . SER A 1 318 ? 13.722 -3.494 -9.758 1.00 94.19 318 SER A O 1
ATOM 2352 N N . ILE A 1 319 ? 14.004 -2.154 -11.560 1.00 95.00 319 ILE A N 1
ATOM 2353 C CA . ILE A 1 319 ? 13.195 -2.946 -12.491 1.00 95.00 319 ILE A CA 1
ATOM 2354 C C . ILE A 1 319 ? 13.826 -4.338 -12.673 1.00 95.00 319 ILE A C 1
ATOM 2356 O O . ILE A 1 319 ? 13.129 -5.347 -12.670 1.00 95.00 319 ILE A O 1
ATOM 2360 N N . SER A 1 320 ? 15.156 -4.427 -12.716 1.00 91.94 320 SER A N 1
ATOM 2361 C CA . SER A 1 320 ? 15.905 -5.686 -12.807 1.00 91.94 320 SER A CA 1
ATOM 2362 C C . SER A 1 320 ? 15.674 -6.635 -11.630 1.00 91.94 320 SER A C 1
ATOM 2364 O O . SER A 1 320 ? 15.827 -7.838 -11.808 1.00 91.94 320 SER A O 1
ATOM 2366 N N . ASN A 1 321 ? 15.253 -6.120 -10.470 1.00 91.44 321 ASN A N 1
ATOM 2367 C CA . ASN A 1 321 ? 14.859 -6.919 -9.301 1.00 91.44 321 ASN A CA 1
ATOM 2368 C C . ASN A 1 321 ? 13.344 -7.222 -9.266 1.00 91.44 321 ASN A C 1
ATOM 2370 O O . ASN A 1 321 ? 12.797 -7.554 -8.216 1.00 91.44 321 ASN A O 1
ATOM 2374 N N . GLY A 1 322 ? 12.645 -7.057 -10.393 1.00 93.25 322 GLY A N 1
ATOM 2375 C CA . GLY A 1 322 ? 11.220 -7.361 -10.522 1.00 93.25 322 GLY A CA 1
ATOM 2376 C C . GLY A 1 322 ? 10.276 -6.247 -10.066 1.00 93.25 322 GLY A C 1
ATOM 2377 O O . GLY A 1 322 ? 9.073 -6.468 -9.935 1.00 93.25 322 GLY A O 1
ATOM 2378 N N . ASN A 1 323 ? 10.781 -5.035 -9.814 1.00 95.19 323 ASN A N 1
ATOM 2379 C CA . ASN A 1 323 ? 9.920 -3.909 -9.455 1.00 95.19 323 ASN A CA 1
ATOM 2380 C C . ASN A 1 323 ? 9.212 -3.336 -10.704 1.00 95.19 323 ASN A C 1
ATOM 2382 O O . ASN A 1 323 ? 9.827 -3.240 -11.765 1.00 95.19 323 ASN A O 1
ATOM 2386 N N . PRO A 1 324 ? 7.930 -2.943 -10.594 1.00 97.19 324 PRO A N 1
ATOM 2387 C CA . PRO A 1 324 ? 7.195 -2.736 -9.348 1.00 97.19 324 PRO A CA 1
ATOM 2388 C C . PRO A 1 324 ? 6.424 -3.965 -8.842 1.00 97.19 324 PRO A C 1
ATOM 2390 O O . PRO A 1 324 ? 5.898 -3.907 -7.732 1.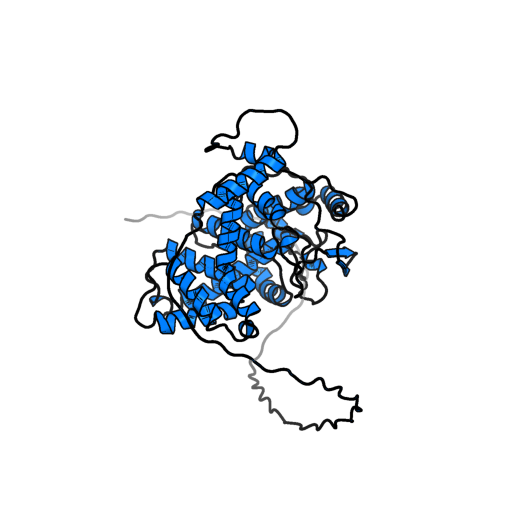00 97.19 324 PRO A O 1
ATOM 2393 N N . VAL A 1 325 ? 6.380 -5.065 -9.601 1.00 97.81 325 VAL A N 1
ATOM 2394 C CA . VAL A 1 325 ? 5.582 -6.264 -9.288 1.00 97.81 325 VAL A CA 1
ATOM 2395 C C . VAL A 1 325 ? 5.919 -6.836 -7.910 1.00 97.81 325 VAL A C 1
ATOM 2397 O O . VAL A 1 325 ? 5.024 -6.952 -7.072 1.00 97.81 325 VAL A O 1
ATOM 2400 N N . THR A 1 326 ? 7.197 -7.112 -7.626 1.00 96.25 326 THR A N 1
ATOM 2401 C CA . THR A 1 326 ? 7.632 -7.657 -6.325 1.00 96.25 326 THR A CA 1
ATOM 2402 C C . THR A 1 326 ? 7.191 -6.761 -5.167 1.00 96.25 326 THR A C 1
ATOM 2404 O O . THR A 1 326 ? 6.631 -7.228 -4.178 1.00 96.25 326 THR A O 1
ATOM 2407 N N . ASN A 1 327 ? 7.388 -5.448 -5.293 1.00 96.19 327 ASN A N 1
ATOM 2408 C CA . ASN A 1 327 ? 7.027 -4.493 -4.249 1.00 96.19 327 ASN A CA 1
ATOM 2409 C C . ASN A 1 327 ? 5.509 -4.424 -4.028 1.00 96.19 327 ASN A C 1
ATOM 2411 O O . ASN A 1 327 ? 5.068 -4.378 -2.885 1.00 96.19 327 ASN A O 1
ATOM 2415 N N . MET A 1 328 ? 4.708 -4.502 -5.096 1.00 97.88 328 MET A N 1
ATOM 2416 C CA . MET A 1 328 ? 3.251 -4.572 -4.982 1.00 97.88 328 MET A CA 1
ATOM 2417 C C . MET A 1 328 ? 2.790 -5.869 -4.310 1.00 97.88 328 MET A C 1
ATOM 2419 O O . MET A 1 328 ? 1.932 -5.807 -3.436 1.00 97.88 328 MET A O 1
ATOM 2423 N N . ILE A 1 329 ? 3.368 -7.031 -4.640 1.00 97.75 329 ILE A N 1
ATOM 2424 C CA . ILE A 1 329 ? 3.055 -8.292 -3.942 1.00 97.75 329 ILE A CA 1
ATOM 2425 C C . ILE A 1 329 ? 3.310 -8.135 -2.438 1.00 97.75 329 ILE A C 1
ATOM 2427 O O . ILE A 1 329 ? 2.442 -8.451 -1.623 1.00 97.75 329 ILE A O 1
ATOM 2431 N N . TYR A 1 330 ? 4.457 -7.554 -2.074 1.00 97.44 330 TYR A N 1
ATOM 2432 C CA . TYR A 1 330 ? 4.790 -7.236 -0.686 1.00 97.44 330 TYR A CA 1
ATOM 2433 C C . TYR A 1 330 ? 3.791 -6.259 -0.058 1.00 97.44 330 TYR A C 1
ATOM 2435 O O . TYR A 1 330 ? 3.416 -6.442 1.099 1.00 97.44 330 TYR A O 1
ATOM 2443 N N . THR A 1 331 ? 3.320 -5.250 -0.801 1.00 97.44 331 THR A N 1
ATOM 2444 C CA . THR A 1 331 ? 2.267 -4.325 -0.348 1.00 97.44 331 THR A CA 1
ATOM 2445 C C . THR A 1 331 ? 1.006 -5.081 0.037 1.00 97.44 331 THR A C 1
ATOM 2447 O O . THR A 1 331 ? 0.518 -4.904 1.150 1.00 97.44 331 THR A O 1
ATOM 2450 N N . TYR A 1 332 ? 0.499 -5.947 -0.840 1.00 97.88 332 TYR A N 1
ATOM 2451 C CA . TYR A 1 332 ? -0.695 -6.740 -0.553 1.00 97.88 332 TYR A CA 1
ATOM 2452 C C . TYR A 1 332 ? -0.480 -7.687 0.636 1.00 97.88 332 TYR A C 1
ATOM 2454 O O . TYR A 1 332 ? -1.364 -7.797 1.483 1.00 97.88 332 TYR A O 1
ATOM 2462 N N . ALA A 1 333 ? 0.700 -8.298 0.754 1.00 97.12 333 ALA A N 1
ATOM 2463 C CA . ALA A 1 333 ? 1.042 -9.151 1.888 1.00 97.12 333 ALA A CA 1
ATOM 2464 C C . ALA A 1 333 ? 1.043 -8.388 3.224 1.00 97.12 333 ALA A C 1
ATOM 2466 O O . ALA A 1 333 ? 0.396 -8.803 4.180 1.00 97.12 333 ALA A O 1
ATOM 2467 N N . ALA A 1 334 ? 1.685 -7.217 3.271 1.00 96.88 334 ALA A N 1
ATOM 2468 C CA . ALA A 1 334 ? 1.700 -6.369 4.462 1.00 96.88 334 ALA A CA 1
ATOM 2469 C C . ALA A 1 334 ? 0.299 -5.867 4.850 1.00 96.88 334 ALA A C 1
ATOM 2471 O O . ALA A 1 334 ? -0.010 -5.730 6.033 1.00 96.88 334 ALA A O 1
ATOM 2472 N N . LEU A 1 335 ? -0.555 -5.578 3.863 1.00 97.25 335 LEU A N 1
ATOM 2473 C CA . LEU A 1 335 ? -1.940 -5.181 4.114 1.00 97.25 335 LEU A CA 1
ATOM 2474 C C . LEU A 1 335 ? -2.774 -6.345 4.659 1.00 97.25 335 LEU A C 1
ATOM 2476 O O . LEU A 1 335 ? -3.574 -6.122 5.566 1.00 97.25 335 LEU A O 1
ATOM 2480 N N . ARG A 1 336 ? -2.569 -7.574 4.166 1.00 96.62 336 ARG A N 1
ATOM 2481 C CA . ARG A 1 336 ? -3.214 -8.766 4.734 1.00 96.62 336 ARG A CA 1
ATOM 2482 C C . ARG A 1 336 ? -2.805 -8.973 6.193 1.00 96.62 336 ARG A C 1
ATOM 2484 O O . ARG A 1 336 ? -3.686 -9.033 7.041 1.00 96.62 336 ARG A O 1
ATOM 2491 N N . ASP A 1 337 ? -1.507 -8.949 6.492 1.00 95.94 337 ASP A N 1
ATOM 2492 C CA . ASP A 1 337 ? -0.984 -9.070 7.864 1.00 95.94 337 ASP A CA 1
ATOM 2493 C C . ASP A 1 337 ? -1.576 -7.998 8.802 1.00 95.94 337 ASP A C 1
ATOM 2495 O O . ASP A 1 337 ? -2.05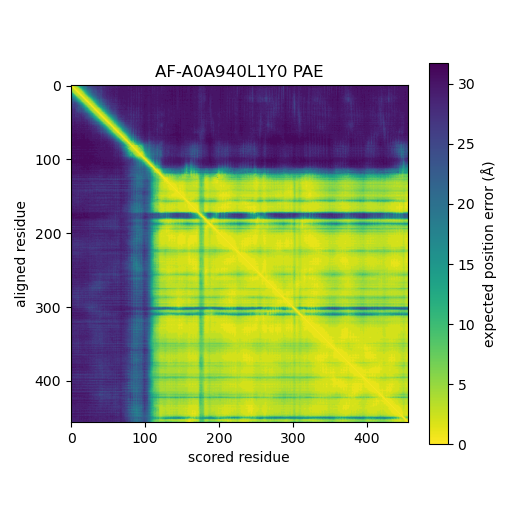1 -8.285 9.898 1.00 95.94 337 ASP A O 1
ATOM 2499 N N . ALA A 1 338 ? -1.643 -6.739 8.351 1.00 96.69 338 ALA A N 1
ATOM 2500 C CA . ALA A 1 338 ? -2.305 -5.671 9.100 1.00 96.69 338 ALA A CA 1
ATOM 2501 C C . ALA A 1 338 ? -3.790 -5.941 9.364 1.00 96.69 338 ALA A C 1
ATOM 2503 O O . ALA A 1 338 ? -4.276 -5.671 10.465 1.00 96.69 338 ALA A O 1
ATOM 2504 N N . LYS A 1 339 ? -4.519 -6.430 8.361 1.00 95.69 339 LYS A N 1
ATOM 2505 C CA . LYS A 1 339 ? -5.940 -6.743 8.493 1.00 95.69 339 LYS A CA 1
ATOM 2506 C C . LYS A 1 339 ? -6.163 -7.873 9.497 1.00 95.69 339 LYS A C 1
ATOM 2508 O O . LYS A 1 339 ? -6.950 -7.672 10.421 1.00 95.69 339 LYS A O 1
ATOM 2513 N N . ASP A 1 340 ? -5.435 -8.978 9.365 1.00 95.75 340 ASP A N 1
ATOM 2514 C CA . ASP A 1 340 ? -5.534 -10.134 10.263 1.00 95.75 340 ASP A CA 1
ATOM 2515 C C . ASP A 1 340 ? -5.205 -9.734 11.702 1.00 95.75 340 ASP A C 1
ATOM 2517 O O . ASP A 1 340 ? -5.982 -10.002 12.617 1.00 95.75 340 ASP A O 1
ATOM 2521 N N . TYR A 1 341 ? -4.148 -8.939 11.896 1.00 96.88 341 TYR A N 1
ATOM 2522 C CA . TYR A 1 341 ? -3.792 -8.406 13.208 1.00 96.88 341 TYR A CA 1
ATOM 2523 C C . TYR A 1 341 ? -4.941 -7.643 13.887 1.00 96.88 341 TYR A C 1
ATOM 2525 O O . TYR A 1 341 ? -5.185 -7.809 15.087 1.00 96.88 341 TYR A O 1
ATOM 2533 N N . PHE A 1 342 ? -5.644 -6.756 13.173 1.00 98.00 342 PHE A N 1
ATOM 2534 C CA . PHE A 1 342 ? -6.769 -6.025 13.771 1.00 98.00 342 PHE A CA 1
ATOM 2535 C C . PHE A 1 342 ? -8.014 -6.893 13.915 1.00 98.00 342 PHE A C 1
ATOM 2537 O O . PHE A 1 342 ? -8.755 -6.718 14.887 1.00 98.00 342 PHE A O 1
ATOM 2544 N N . ASP A 1 343 ? -8.248 -7.815 12.982 1.00 96.56 343 ASP A N 1
ATOM 2545 C CA . ASP A 1 343 ? -9.339 -8.774 13.083 1.00 96.56 343 ASP A CA 1
ATOM 2546 C C . ASP A 1 343 ? -9.189 -9.612 14.357 1.00 96.56 343 ASP A C 1
ATOM 2548 O O . ASP A 1 343 ? -10.081 -9.565 15.202 1.00 96.56 343 ASP A O 1
ATOM 2552 N N . GLU A 1 344 ? -8.033 -10.227 14.587 1.00 96.81 344 GLU A N 1
ATOM 2553 C CA . GLU A 1 344 ? -7.751 -11.022 15.786 1.00 96.81 344 GLU A CA 1
ATOM 2554 C C . GLU A 1 344 ? -7.754 -10.179 17.067 1.00 96.81 344 GLU A C 1
ATOM 2556 O O . GLU A 1 344 ? -8.363 -10.540 18.074 1.00 96.81 344 GLU A O 1
ATOM 2561 N N . THR A 1 345 ? -7.078 -9.026 17.057 1.00 97.25 345 THR A N 1
ATOM 2562 C CA . THR A 1 345 ? -6.783 -8.311 18.309 1.00 97.25 345 THR A CA 1
ATOM 2563 C C . THR A 1 345 ? -7.795 -7.240 18.706 1.00 97.25 345 THR A C 1
ATOM 2565 O O . THR A 1 345 ? -7.671 -6.663 19.793 1.00 97.25 345 THR A O 1
ATOM 2568 N N . VAL A 1 346 ? -8.764 -6.929 17.840 1.00 97.38 346 VAL A N 1
ATOM 2569 C CA . VAL A 1 346 ? -9.797 -5.912 18.096 1.00 97.38 346 VAL A CA 1
ATOM 2570 C C . VAL A 1 346 ? -11.184 -6.425 17.746 1.00 97.38 346 VAL A C 1
ATOM 2572 O O . VAL A 1 346 ? -12.092 -6.313 18.569 1.00 97.38 346 VAL A O 1
ATOM 2575 N N . PHE A 1 347 ? -11.375 -6.949 16.536 1.00 96.94 347 PHE A N 1
ATOM 2576 C CA . PHE A 1 347 ? -12.718 -7.268 16.046 1.00 96.94 347 PHE A CA 1
ATOM 2577 C C . PHE A 1 347 ? -13.216 -8.653 16.464 1.00 96.94 347 PHE A C 1
ATOM 2579 O O . PHE A 1 347 ? -14.426 -8.862 16.482 1.00 96.94 347 PHE A O 1
ATOM 2586 N N . GLN A 1 348 ? -12.316 -9.557 16.842 1.00 96.62 348 GLN A N 1
ATOM 2587 C CA . GLN A 1 348 ? -12.618 -10.855 17.449 1.00 96.62 348 GLN A CA 1
ATOM 2588 C C . GLN A 1 348 ? -12.402 -10.854 18.969 1.00 96.62 348 GLN A C 1
ATOM 2590 O O . GLN A 1 348 ? -12.899 -11.741 19.658 1.00 96.62 348 GLN A O 1
ATOM 2595 N N . ASP A 1 349 ? -11.733 -9.836 19.524 1.00 97.19 349 ASP A N 1
ATOM 2596 C CA . ASP A 1 349 ? -11.616 -9.674 20.975 1.00 97.19 349 ASP A CA 1
ATOM 2597 C C . ASP A 1 349 ? -13.006 -9.472 21.598 1.00 97.19 349 ASP A C 1
ATOM 2599 O O . ASP A 1 349 ? -13.730 -8.532 21.258 1.00 97.19 349 ASP A O 1
ATOM 2603 N N . GLU A 1 350 ? -13.396 -10.335 22.536 1.00 95.62 350 GLU A N 1
ATOM 2604 C CA . GLU A 1 350 ? -14.749 -10.341 23.107 1.00 95.62 350 GLU A CA 1
ATOM 2605 C C . GLU A 1 350 ? -15.149 -9.029 23.799 1.00 95.62 350 GLU A C 1
ATOM 2607 O O . GLU A 1 350 ? -16.340 -8.730 23.932 1.00 95.62 350 GLU A O 1
ATOM 2612 N N . LYS A 1 351 ? -14.179 -8.248 24.288 1.00 94.81 351 LYS A N 1
ATOM 2613 C CA . LYS A 1 351 ? -14.433 -6.999 25.017 1.00 94.81 351 LYS A CA 1
ATOM 2614 C C . LYS A 1 351 ? -14.508 -5.812 24.065 1.00 94.81 351 LYS A C 1
ATOM 2616 O O . LYS A 1 351 ? -15.352 -4.931 24.259 1.00 94.81 351 LYS A O 1
ATOM 2621 N N . LEU A 1 352 ? -13.632 -5.771 23.065 1.00 96.44 352 LEU A N 1
ATOM 2622 C CA . LEU A 1 352 ? -13.527 -4.678 22.102 1.00 96.44 352 LEU A CA 1
ATOM 2623 C C . LEU A 1 352 ? -14.541 -4.811 20.965 1.00 96.44 352 LEU A C 1
ATOM 2625 O O . LEU A 1 352 ? -15.176 -3.816 20.624 1.00 96.44 352 LEU A O 1
ATOM 2629 N N . SER A 1 353 ? -14.772 -6.015 20.442 1.00 95.88 353 SER A N 1
ATOM 2630 C CA . SER A 1 353 ? -15.748 -6.274 19.370 1.00 95.88 353 SER A CA 1
ATOM 2631 C C . SER A 1 353 ? -17.148 -5.783 19.739 1.00 95.88 353 SER A C 1
ATOM 2633 O O . SER A 1 353 ? -17.789 -5.060 18.976 1.00 95.88 353 SER A O 1
ATOM 2635 N N . LYS A 1 354 ? -17.579 -6.039 20.982 1.00 96.12 354 LYS A N 1
ATOM 2636 C CA . LYS A 1 354 ? -18.865 -5.580 21.524 1.00 96.12 354 LYS A CA 1
ATOM 2637 C C . LYS A 1 354 ? -18.997 -4.058 21.545 1.00 96.12 354 LYS A C 1
ATOM 2639 O O . LYS A 1 354 ? -20.102 -3.571 21.762 1.00 96.12 354 LYS A O 1
ATOM 2644 N N . LYS A 1 355 ? -17.926 -3.273 21.384 1.00 97.25 355 LYS A N 1
ATOM 2645 C CA . LYS A 1 355 ? -18.009 -1.804 21.314 1.00 97.25 355 LYS A CA 1
ATOM 2646 C C . LYS A 1 355 ? -18.560 -1.306 19.983 1.00 97.25 355 LYS A C 1
ATOM 2648 O O . LYS A 1 355 ? -19.019 -0.168 19.940 1.00 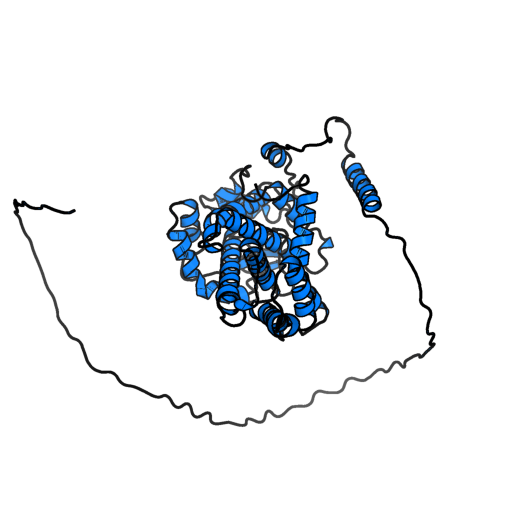97.25 355 LYS A O 1
ATOM 2653 N N . PHE A 1 356 ? -18.563 -2.129 18.941 1.00 98.06 356 PHE A N 1
ATOM 2654 C CA . PHE A 1 356 ? -19.068 -1.762 17.626 1.00 98.06 356 PHE A CA 1
ATOM 2655 C C . PHE A 1 356 ? -20.537 -2.166 17.475 1.00 98.06 356 PHE A C 1
ATOM 2657 O O . PHE A 1 356 ? -20.907 -3.312 17.702 1.00 98.06 356 PHE A O 1
ATOM 2664 N N . ALA A 1 357 ? -21.373 -1.201 17.099 1.00 97.69 357 ALA A N 1
ATOM 2665 C CA . ALA A 1 357 ? -22.762 -1.384 16.690 1.00 97.69 357 ALA A CA 1
ATOM 2666 C C . ALA A 1 357 ? -22.933 -0.730 15.310 1.00 97.69 357 ALA A C 1
ATOM 2668 O O . ALA A 1 357 ? -23.688 0.225 15.138 1.00 97.69 357 ALA A O 1
ATOM 2669 N N . LEU A 1 358 ? -22.119 -1.198 14.363 1.00 97.38 358 LEU A N 1
ATOM 2670 C CA . LEU A 1 358 ? -22.052 -0.725 12.984 1.00 97.38 358 LEU A CA 1
ATOM 2671 C C . LEU A 1 358 ? -22.728 -1.733 12.053 1.00 97.38 358 LEU A C 1
ATOM 2673 O O . LEU A 1 358 ? -22.783 -2.925 12.363 1.00 97.38 358 LEU A O 1
ATOM 2677 N N . SER A 1 359 ? -23.184 -1.261 10.893 1.00 96.00 359 SER A N 1
ATOM 2678 C CA . SER A 1 359 ? -23.525 -2.149 9.780 1.00 96.00 359 SER A CA 1
ATOM 2679 C C . SER A 1 359 ? -22.288 -2.939 9.327 1.00 96.00 359 SER A C 1
ATOM 2681 O O . SER A 1 359 ? -21.149 -2.561 9.624 1.00 96.00 359 SER A O 1
ATOM 2683 N N . ALA A 1 360 ? -22.493 -4.034 8.591 1.00 93.19 360 ALA A N 1
ATOM 2684 C CA . ALA A 1 360 ? -21.384 -4.807 8.030 1.00 93.19 360 ALA A CA 1
ATOM 2685 C C . ALA A 1 360 ? -20.478 -3.936 7.136 1.00 93.19 360 ALA A C 1
ATOM 2687 O O . ALA A 1 360 ? -19.254 -4.023 7.238 1.00 93.19 360 ALA A O 1
ATOM 2688 N N . ASP A 1 361 ? -21.072 -3.045 6.339 1.00 92.56 361 ASP A N 1
ATOM 2689 C CA . ASP A 1 361 ? -20.348 -2.148 5.434 1.00 92.56 361 ASP A CA 1
ATOM 2690 C C . ASP A 1 361 ? -19.550 -1.076 6.186 1.00 92.56 361 ASP A C 1
ATOM 2692 O O . ASP A 1 361 ? -18.378 -0.842 5.880 1.00 92.56 361 ASP A O 1
ATOM 2696 N N . ASP A 1 362 ? -20.133 -0.468 7.223 1.00 96.19 362 ASP A N 1
ATOM 2697 C CA . ASP A 1 362 ? -19.435 0.507 8.066 1.00 96.19 362 ASP A CA 1
ATOM 2698 C C . ASP A 1 362 ? -18.295 -0.138 8.857 1.00 96.19 362 ASP A C 1
ATOM 2700 O O . ASP A 1 362 ? -17.215 0.443 9.002 1.00 96.19 362 ASP A O 1
ATOM 2704 N N . LEU A 1 363 ? -18.498 -1.360 9.353 1.00 96.31 363 LEU A N 1
ATOM 2705 C CA . LEU A 1 363 ? -17.440 -2.105 10.023 1.00 96.31 363 LEU A CA 1
ATOM 2706 C C . LEU A 1 363 ? -16.313 -2.459 9.044 1.00 96.31 363 LEU A C 1
ATOM 2708 O O . LEU A 1 363 ? -15.140 -2.291 9.380 1.00 96.31 363 LEU A O 1
ATOM 2712 N N . ALA A 1 364 ? -16.648 -2.889 7.825 1.00 94.56 364 ALA A N 1
ATOM 2713 C CA . ALA A 1 364 ? -15.672 -3.144 6.769 1.00 94.56 364 ALA A CA 1
ATOM 2714 C C . ALA A 1 364 ? -14.896 -1.870 6.390 1.00 94.56 364 ALA A C 1
ATOM 2716 O O . ALA A 1 364 ? -13.679 -1.924 6.203 1.00 94.56 364 ALA A O 1
ATOM 2717 N N . LYS A 1 365 ? -15.559 -0.706 6.353 1.00 96.06 365 LYS A N 1
ATOM 2718 C CA . LYS A 1 365 ? -14.913 0.602 6.160 1.00 96.06 365 LYS A CA 1
ATOM 2719 C C . LYS A 1 365 ? -13.897 0.898 7.264 1.00 96.06 365 LYS A C 1
ATOM 2721 O O . LYS A 1 365 ? -12.763 1.261 6.953 1.00 96.06 365 LYS A O 1
ATOM 2726 N N . VAL A 1 366 ? -14.254 0.689 8.535 1.00 97.94 366 VAL A N 1
ATOM 2727 C CA . VAL A 1 366 ? -13.317 0.862 9.661 1.00 97.94 366 VAL A CA 1
ATOM 2728 C C . VAL A 1 366 ? -12.133 -0.102 9.543 1.00 97.94 366 VAL A C 1
ATOM 2730 O O . VAL A 1 366 ? -10.989 0.339 9.634 1.00 97.94 366 VAL A O 1
ATOM 2733 N N . LYS A 1 367 ? -12.378 -1.393 9.286 1.00 97.38 367 LYS A N 1
ATOM 2734 C CA . LYS A 1 367 ? -11.322 -2.406 9.098 1.00 97.38 367 LYS A CA 1
ATOM 2735 C C . LYS A 1 367 ? -10.342 -2.012 7.993 1.00 97.38 367 LYS A C 1
ATOM 2737 O O . LYS A 1 367 ? -9.132 -2.011 8.210 1.00 97.38 367 LYS A O 1
ATOM 2742 N N . ARG A 1 368 ? -10.858 -1.598 6.834 1.00 97.31 368 ARG A N 1
ATOM 2743 C CA . ARG A 1 368 ? -10.057 -1.145 5.688 1.00 97.31 368 ARG A CA 1
ATOM 2744 C C . ARG A 1 368 ? -9.243 0.108 6.002 1.00 97.31 368 ARG A C 1
ATOM 2746 O O . ARG A 1 368 ? -8.080 0.189 5.613 1.00 97.31 368 ARG A O 1
ATOM 2753 N N . ALA A 1 369 ? -9.826 1.064 6.723 1.00 97.94 369 ALA A N 1
ATOM 2754 C CA . ALA A 1 369 ? -9.109 2.254 7.163 1.00 97.94 369 ALA A CA 1
ATOM 2755 C C . ALA A 1 369 ? -7.946 1.887 8.098 1.00 97.94 369 ALA A C 1
ATOM 2757 O O . ALA A 1 369 ? -6.834 2.366 7.895 1.00 97.94 369 ALA A O 1
ATOM 2758 N N . LEU A 1 370 ? -8.160 0.996 9.075 1.00 98.12 370 LEU A N 1
ATOM 2759 C CA . LEU A 1 370 ? -7.094 0.535 9.975 1.00 98.12 370 LEU A CA 1
ATOM 2760 C C . LEU A 1 370 ? -5.982 -0.212 9.228 1.00 98.12 370 LEU A C 1
ATOM 2762 O O . LEU A 1 370 ? -4.803 0.040 9.487 1.00 98.12 370 LEU A O 1
ATOM 2766 N N . MET A 1 371 ? -6.359 -1.071 8.277 1.00 96.94 371 MET A N 1
ATOM 2767 C CA . MET A 1 371 ? -5.447 -1.820 7.412 1.00 96.94 371 MET A CA 1
ATOM 2768 C C . MET A 1 371 ? -4.436 -0.881 6.737 1.00 96.94 371 MET A C 1
ATOM 2770 O O . MET A 1 371 ? -3.238 -0.982 7.002 1.00 96.94 371 MET A O 1
ATOM 2774 N N . ILE A 1 372 ? -4.902 0.097 5.950 1.00 97.56 372 ILE A N 1
ATOM 2775 C CA . ILE A 1 372 ? -3.995 1.016 5.240 1.00 97.56 372 ILE A CA 1
ATOM 2776 C C . ILE A 1 372 ? -3.320 2.017 6.175 1.00 97.56 372 ILE A C 1
ATOM 2778 O O . ILE A 1 372 ? -2.166 2.375 5.969 1.00 97.56 372 ILE A O 1
ATOM 2782 N N . TRP A 1 373 ? -3.989 2.459 7.241 1.00 97.81 373 TRP A N 1
ATOM 2783 C CA . TRP A 1 373 ? -3.421 3.451 8.154 1.00 97.81 373 TRP A CA 1
ATOM 2784 C C . TRP A 1 373 ? -2.241 2.899 8.962 1.00 97.81 373 TRP A C 1
ATOM 2786 O O . TRP A 1 373 ? -1.274 3.607 9.277 1.00 97.81 373 TRP A O 1
ATOM 2796 N N . SER A 1 374 ? -2.272 1.603 9.253 1.00 96.38 374 SER A N 1
ATOM 2797 C CA . SER A 1 374 ? -1.165 0.931 9.916 1.00 96.38 374 SER A CA 1
ATOM 2798 C C . SER A 1 374 ? 0.106 0.847 9.064 1.00 96.38 374 SER A C 1
ATOM 2800 O O . SER A 1 374 ? 1.174 0.671 9.641 1.00 96.38 374 SER A O 1
ATOM 2802 N N . HIS A 1 375 ? 0.039 1.062 7.744 1.00 94.44 375 HIS A N 1
ATOM 2803 C CA . HIS A 1 375 ? 1.217 1.037 6.873 1.00 94.44 375 HIS A CA 1
ATOM 2804 C C . HIS A 1 375 ? 2.271 2.076 7.292 1.00 94.44 375 HIS A C 1
ATOM 2806 O O . HIS A 1 375 ? 3.438 1.742 7.488 1.00 94.44 375 HIS A O 1
ATOM 2812 N N . ASN A 1 376 ? 1.857 3.325 7.531 1.00 90.31 376 ASN A N 1
ATOM 2813 C CA . ASN A 1 376 ? 2.764 4.375 8.010 1.00 90.31 376 ASN A CA 1
ATOM 2814 C C . ASN A 1 376 ? 2.946 4.357 9.538 1.00 90.31 376 ASN A C 1
ATOM 2816 O O . ASN A 1 376 ? 3.996 4.749 10.053 1.00 90.31 376 ASN A O 1
ATOM 2820 N N . THR A 1 377 ? 1.928 3.916 10.279 1.00 91.31 377 THR A N 1
ATOM 2821 C CA . THR A 1 377 ? 1.890 4.028 11.749 1.00 91.31 377 THR A CA 1
ATOM 2822 C C . THR A 1 377 ? 2.506 2.816 12.461 1.00 91.31 377 THR A C 1
ATOM 2824 O O . THR A 1 377 ? 2.972 2.941 13.596 1.00 91.31 377 THR A O 1
ATOM 2827 N N . GLY A 1 378 ? 2.516 1.655 11.808 1.00 94.00 378 GLY A N 1
ATOM 2828 C CA . GLY A 1 378 ? 2.679 0.333 12.408 1.00 94.00 378 GLY A CA 1
ATOM 2829 C C . GLY A 1 378 ? 1.395 -0.164 13.087 1.00 94.00 378 GLY A C 1
ATOM 2830 O O . GLY A 1 378 ? 0.648 0.623 13.674 1.00 94.00 378 GLY A O 1
ATOM 2831 N N . GLN A 1 379 ? 1.166 -1.480 13.071 1.00 95.44 379 GLN A N 1
ATOM 2832 C CA . GLN A 1 379 ? 0.025 -2.149 13.723 1.00 95.44 379 GLN A CA 1
ATOM 2833 C C . GLN A 1 379 ? -0.115 -1.759 15.203 1.00 95.44 379 GLN A C 1
ATOM 2835 O O . GLN A 1 379 ? -1.128 -1.195 15.613 1.00 95.44 379 GLN A O 1
ATOM 2840 N N . ALA A 1 380 ? 0.942 -1.955 16.002 1.00 92.56 380 ALA A N 1
ATOM 2841 C CA . ALA A 1 380 ? 0.968 -1.542 17.409 1.00 92.56 380 ALA A CA 1
ATOM 2842 C C . ALA A 1 380 ? 0.818 -0.020 17.572 1.00 92.56 380 ALA A C 1
ATOM 2844 O O . ALA A 1 380 ? 0.195 0.461 18.522 1.00 92.56 380 ALA A O 1
ATOM 2845 N N . GLY A 1 381 ? 1.367 0.734 16.615 1.00 94.31 381 GLY A N 1
ATOM 2846 C CA . GLY A 1 381 ? 1.284 2.185 16.557 1.00 94.31 381 GLY A CA 1
ATOM 2847 C C . GLY A 1 381 ? -0.147 2.708 16.501 1.00 94.31 381 GLY A C 1
ATOM 2848 O O . GLY A 1 381 ? -0.443 3.717 17.142 1.00 94.31 381 GLY A O 1
ATOM 2849 N N . LEU A 1 382 ? -1.017 2.007 15.770 1.00 96.88 382 LEU A N 1
ATOM 2850 C CA . LEU A 1 382 ? -2.428 2.344 15.604 1.00 96.88 382 LEU A CA 1
ATOM 2851 C C . LEU A 1 382 ? -3.336 1.614 16.609 1.00 96.88 382 LEU A C 1
ATOM 2853 O O . LEU A 1 382 ? -4.333 2.182 17.053 1.00 96.88 382 LEU A O 1
ATOM 2857 N N . LYS A 1 383 ? -2.969 0.406 17.058 1.00 97.44 383 LYS A N 1
ATOM 2858 C CA . LYS A 1 383 ? -3.713 -0.323 18.098 1.00 97.44 383 LYS A CA 1
ATOM 2859 C C . LYS A 1 383 ? -3.756 0.442 19.417 1.00 97.44 383 LYS A C 1
ATOM 2861 O O . LYS A 1 383 ? -4.807 0.500 20.041 1.00 97.44 383 LYS A O 1
ATOM 2866 N N . THR A 1 384 ? -2.650 1.057 19.847 1.00 97.12 384 THR A N 1
ATOM 2867 C CA . THR A 1 384 ? -2.619 1.830 21.103 1.00 97.12 384 THR A CA 1
ATOM 2868 C C . THR A 1 384 ? -3.697 2.926 21.165 1.00 97.12 384 THR A C 1
ATOM 2870 O O . THR A 1 384 ? -4.519 2.876 22.086 1.00 97.12 384 THR A O 1
ATOM 2873 N N . PRO A 1 385 ? -3.761 3.889 20.223 1.00 97.88 385 PRO A N 1
ATOM 2874 C CA . PRO A 1 385 ? -4.807 4.909 20.246 1.00 97.88 385 PRO A CA 1
ATOM 2875 C C . PRO A 1 385 ? -6.208 4.334 20.006 1.00 97.88 385 PRO A C 1
ATOM 2877 O O . PRO A 1 385 ? -7.161 4.817 20.613 1.00 97.88 385 PRO A O 1
ATOM 2880 N N . LEU A 1 386 ? -6.340 3.272 19.203 1.00 98.31 386 LEU A N 1
ATOM 2881 C CA . LEU A 1 386 ? -7.605 2.568 18.980 1.00 98.31 386 LEU A CA 1
ATOM 2882 C C . LEU A 1 386 ? -8.168 1.961 20.270 1.00 98.31 386 LEU A C 1
ATOM 2884 O O . LEU A 1 386 ? -9.295 2.261 20.660 1.00 98.31 386 LEU A O 1
ATOM 2888 N N . THR A 1 387 ? -7.375 1.162 20.984 1.00 97.94 387 THR A N 1
ATOM 2889 C CA . THR A 1 387 ? -7.773 0.591 22.275 1.00 97.94 387 THR A CA 1
ATOM 2890 C C . THR A 1 387 ? -8.041 1.695 23.290 1.00 97.94 387 THR A C 1
ATOM 2892 O O . THR A 1 387 ? -9.013 1.606 24.040 1.00 97.94 387 THR A O 1
ATOM 2895 N N . LYS A 1 388 ? -7.239 2.769 23.303 1.00 98.12 388 LYS A N 1
ATOM 2896 C CA . LYS A 1 388 ? -7.473 3.906 24.199 1.00 98.12 388 LYS A CA 1
ATOM 2897 C C . LYS A 1 388 ? -8.835 4.547 23.927 1.00 98.12 388 LYS A C 1
ATOM 2899 O O . LYS A 1 388 ? -9.602 4.696 24.868 1.00 98.12 388 LYS A O 1
ATOM 2904 N N . LEU A 1 389 ? -9.173 4.828 22.667 1.00 98.44 389 LEU A N 1
ATOM 2905 C CA . LEU A 1 389 ? -10.473 5.375 22.264 1.00 98.44 389 LEU A CA 1
ATOM 2906 C C . LEU A 1 389 ? -11.638 4.469 22.688 1.00 98.44 389 LEU A C 1
ATOM 2908 O O . LEU A 1 389 ? -12.614 4.937 23.281 1.00 98.44 389 LEU A O 1
ATOM 2912 N N . LEU A 1 390 ? -11.516 3.165 22.426 1.00 98.25 390 LEU A N 1
ATOM 2913 C CA . LEU A 1 390 ? -12.551 2.180 22.747 1.00 98.25 390 LEU A CA 1
ATOM 2914 C C . LEU A 1 390 ? -12.756 1.992 24.259 1.00 98.25 390 LEU A C 1
ATOM 2916 O O . LEU A 1 390 ? -13.877 1.752 24.707 1.00 98.25 390 LEU A O 1
ATOM 2920 N N . THR A 1 391 ? -11.691 2.114 25.053 1.00 97.25 391 THR A N 1
ATOM 2921 C CA . THR A 1 391 ? -11.720 1.890 26.509 1.00 97.25 391 THR A CA 1
ATOM 2922 C C . THR A 1 391 ? -11.971 3.151 27.331 1.00 97.25 391 THR A C 1
ATOM 2924 O O . THR A 1 391 ? -12.295 3.028 28.508 1.00 97.25 391 THR A O 1
ATOM 2927 N N . THR A 1 392 ? -11.868 4.350 26.748 1.00 97.19 392 THR A N 1
ATOM 2928 C CA . THR A 1 392 ? -12.238 5.607 27.418 1.00 97.19 392 THR A CA 1
ATOM 2929 C C . THR A 1 392 ? -13.568 6.136 26.901 1.00 97.19 392 THR A C 1
ATOM 2931 O O . THR A 1 392 ? -14.577 6.067 27.599 1.00 97.19 392 THR A O 1
ATOM 2934 N N . LYS A 1 393 ? -13.603 6.635 25.664 1.00 97.56 393 LYS A N 1
ATOM 2935 C CA . LYS A 1 393 ? -14.776 7.310 25.103 1.00 97.56 393 LYS A CA 1
ATOM 2936 C C . LYS A 1 393 ? -15.931 6.342 24.873 1.00 97.56 393 LYS A C 1
ATOM 2938 O O . LYS A 1 393 ? -17.068 6.650 25.215 1.00 97.56 393 LYS A O 1
ATOM 2943 N N . TYR A 1 394 ? -15.627 5.146 24.375 1.00 97.81 394 TYR A N 1
ATOM 2944 C CA . TYR A 1 394 ? -16.610 4.079 24.175 1.00 97.81 394 TYR A CA 1
ATOM 2945 C C . TYR A 1 394 ? -16.640 3.070 25.339 1.00 97.81 394 TYR A C 1
ATOM 2947 O O . TYR A 1 394 ? -17.141 1.951 25.213 1.00 97.81 394 TYR A O 1
ATOM 2955 N N . ALA A 1 395 ? -16.176 3.465 26.533 1.00 95.56 395 ALA A N 1
ATOM 2956 C CA . ALA A 1 395 ? -16.284 2.626 27.727 1.00 95.56 395 ALA A CA 1
ATOM 2957 C C . ALA A 1 395 ? -17.746 2.250 28.023 1.00 95.56 395 ALA A C 1
ATOM 2959 O O . ALA A 1 395 ? -18.040 1.085 28.289 1.00 95.56 395 ALA A O 1
ATOM 2960 N N . LYS A 1 396 ? -18.657 3.224 27.903 1.00 95.31 396 LYS A N 1
ATOM 2961 C CA . LYS A 1 396 ? -20.102 3.078 28.154 1.00 95.31 396 LYS A CA 1
ATOM 2962 C C . LYS A 1 396 ? -20.977 3.391 26.932 1.00 95.31 396 LYS A C 1
ATOM 2964 O O . LYS A 1 396 ? -22.195 3.366 27.037 1.00 95.31 396 LYS A O 1
ATOM 2969 N N . ALA A 1 397 ? -20.364 3.676 25.785 1.00 96.62 397 ALA A N 1
ATOM 2970 C CA . ALA A 1 397 ? -21.049 3.963 24.528 1.00 96.62 397 ALA A CA 1
ATOM 2971 C C . ALA A 1 397 ? -20.679 2.924 23.462 1.00 96.62 397 ALA A C 1
ATOM 2973 O O . ALA A 1 397 ? -19.683 2.211 23.599 1.00 96.62 397 ALA A O 1
ATOM 2974 N N . LYS A 1 398 ? -21.474 2.849 22.393 1.00 97.62 398 LYS A N 1
ATOM 2975 C CA . LYS A 1 398 ? -21.167 2.043 21.207 1.00 97.62 398 LYS A CA 1
ATOM 2976 C C . LYS A 1 398 ? -20.709 2.939 20.064 1.00 97.62 398 LYS A C 1
ATOM 2978 O O . LYS A 1 398 ? -21.121 4.093 19.962 1.00 97.62 398 LYS A O 1
ATOM 2983 N N . VAL A 1 399 ? -19.868 2.390 19.202 1.00 98.19 399 VAL A N 1
ATOM 2984 C CA . VAL A 1 399 ? -19.516 2.983 17.917 1.00 98.19 399 VAL A CA 1
ATOM 2985 C C . VAL A 1 399 ? -20.672 2.727 16.953 1.00 98.19 399 VAL A C 1
ATOM 2987 O O . VAL A 1 399 ? -20.927 1.576 16.616 1.00 98.19 399 VAL A O 1
ATOM 2990 N N . THR A 1 400 ? -21.368 3.784 16.536 1.00 98.06 400 THR A N 1
ATOM 2991 C CA . THR A 1 400 ? -22.560 3.707 15.666 1.00 98.06 400 THR A CA 1
ATOM 2992 C C . THR A 1 400 ? -22.397 4.428 14.328 1.00 98.06 400 THR A C 1
ATOM 2994 O O . THR A 1 400 ? -23.282 4.362 13.486 1.00 98.06 400 THR A O 1
ATOM 2997 N N . ASN A 1 401 ? -21.278 5.125 14.115 1.00 98.31 401 ASN A N 1
ATOM 2998 C CA . ASN A 1 401 ? -20.978 5.813 12.863 1.00 98.31 401 ASN A CA 1
ATOM 2999 C C . ASN A 1 401 ? -19.480 5.691 12.550 1.00 98.31 401 ASN A C 1
ATOM 3001 O O . ASN A 1 401 ? -18.644 6.107 13.360 1.00 98.31 401 ASN A O 1
ATOM 3005 N N . ALA A 1 402 ? -19.150 5.113 11.392 1.00 98.12 402 ALA A N 1
ATOM 3006 C CA . ALA A 1 402 ? -17.771 4.844 10.994 1.00 98.12 402 ALA A CA 1
ATOM 3007 C C . ALA A 1 402 ? -16.949 6.126 10.790 1.00 98.12 402 ALA A C 1
ATOM 3009 O O . ALA A 1 402 ? -15.828 6.216 11.286 1.00 98.12 402 ALA A O 1
ATOM 3010 N N . ASP A 1 403 ? -17.497 7.143 10.122 1.00 97.75 403 ASP A N 1
ATOM 3011 C CA . ASP A 1 403 ? -16.771 8.386 9.821 1.00 97.75 403 ASP A CA 1
ATOM 3012 C C . ASP A 1 403 ? -16.427 9.181 11.078 1.00 97.75 403 ASP A C 1
ATOM 3014 O O . ASP A 1 403 ? -15.284 9.602 11.277 1.00 97.75 403 ASP A O 1
ATOM 3018 N N . LYS A 1 404 ? -17.398 9.315 11.985 1.00 98.19 404 LYS A N 1
ATOM 3019 C CA . LYS A 1 404 ? -17.183 9.918 13.298 1.00 98.19 404 LYS A CA 1
ATOM 3020 C C . LYS A 1 404 ? -16.115 9.150 14.071 1.00 98.19 404 LYS A C 1
ATOM 3022 O O . LYS A 1 404 ? -15.211 9.769 14.625 1.00 98.19 404 LYS A O 1
ATOM 3027 N N . PHE A 1 405 ? -16.181 7.819 14.073 1.00 98.56 405 PHE A N 1
ATOM 3028 C CA . PHE A 1 405 ? -15.187 6.986 14.743 1.00 98.56 405 PHE A CA 1
ATOM 3029 C C . PHE A 1 405 ? -13.774 7.188 14.185 1.00 98.56 405 PHE A C 1
ATOM 3031 O O . PHE A 1 405 ? -12.839 7.390 14.956 1.00 98.56 405 PHE A O 1
ATOM 3038 N N . LEU A 1 406 ? -13.607 7.191 12.860 1.00 98.38 406 LEU A N 1
ATOM 3039 C CA . LEU A 1 406 ? -12.308 7.389 12.210 1.00 98.38 406 LEU A CA 1
ATOM 3040 C C . LEU A 1 406 ? -11.759 8.807 12.442 1.00 98.38 406 LEU A C 1
ATOM 3042 O O . LEU A 1 406 ? -10.562 8.976 12.688 1.00 98.38 406 LEU A O 1
ATOM 3046 N N . SER A 1 407 ? -12.628 9.821 12.457 1.00 98.00 407 SER A N 1
ATOM 3047 C CA . SER A 1 407 ? -12.254 11.191 12.829 1.00 98.00 407 SER A CA 1
ATOM 3048 C C . SER A 1 407 ? -11.799 11.290 14.291 1.00 98.00 407 SER A C 1
ATOM 3050 O O . SER A 1 407 ? -10.822 11.971 14.602 1.00 98.00 407 SER A O 1
ATOM 3052 N N . GLU A 1 408 ? -12.466 10.590 15.208 1.00 98.25 408 GLU A N 1
ATOM 3053 C CA . GLU A 1 408 ? -12.080 10.549 16.621 1.00 98.25 408 GLU A CA 1
ATOM 3054 C C . GLU A 1 408 ? -10.788 9.755 16.847 1.00 98.25 408 GLU A C 1
ATOM 3056 O O . GLU A 1 408 ? -9.934 10.175 17.633 1.00 98.25 408 GLU A O 1
ATOM 3061 N N . LEU A 1 409 ? -10.600 8.656 16.113 1.00 98.44 409 LEU A N 1
ATOM 3062 C CA . LEU A 1 409 ? -9.368 7.873 16.129 1.00 98.44 409 LEU A CA 1
ATOM 3063 C C . LEU A 1 409 ? -8.172 8.708 15.676 1.00 98.44 409 LEU A C 1
ATOM 3065 O O . LEU A 1 409 ? -7.095 8.584 16.251 1.00 98.44 409 LEU A O 1
ATOM 3069 N N . LYS A 1 410 ? -8.358 9.616 14.715 1.00 97.75 410 LYS A N 1
ATOM 3070 C CA . LYS A 1 410 ? -7.319 10.568 14.291 1.00 97.75 410 LYS A CA 1
ATOM 3071 C C . LYS A 1 410 ? -6.883 11.467 15.443 1.00 97.75 410 LYS A C 1
ATOM 3073 O O . LYS A 1 410 ? -5.684 11.647 15.652 1.00 97.75 410 LYS A O 1
ATOM 3078 N N . THR A 1 411 ? -7.821 11.991 16.227 1.00 97.81 411 THR A N 1
ATOM 3079 C CA . THR A 1 411 ? -7.491 12.774 17.428 1.00 97.81 411 THR A CA 1
ATOM 3080 C C . THR A 1 411 ? -6.745 11.916 18.450 1.00 97.81 411 THR A C 1
ATOM 3082 O O . THR A 1 411 ? -5.674 12.297 18.917 1.00 97.81 411 THR A O 1
ATOM 3085 N N . TYR A 1 412 ? -7.222 10.697 18.714 1.00 98.00 412 TYR A N 1
ATOM 3086 C CA . TYR A 1 412 ? -6.571 9.788 19.662 1.00 98.00 412 TYR A CA 1
ATOM 3087 C C . TYR A 1 412 ? -5.180 9.334 19.209 1.00 98.00 412 TYR A C 1
ATOM 3089 O O . TYR A 1 412 ? -4.286 9.218 20.040 1.00 98.00 412 TYR A O 1
ATOM 3097 N N . ALA A 1 413 ? -4.955 9.134 17.911 1.00 97.44 413 ALA A N 1
ATOM 3098 C CA . ALA A 1 413 ? -3.638 8.827 17.359 1.00 97.44 413 ALA A CA 1
ATOM 3099 C C . ALA A 1 413 ? -2.644 9.979 17.557 1.00 97.44 413 ALA A C 1
ATOM 3101 O O . ALA A 1 413 ? -1.446 9.741 17.702 1.00 97.44 413 ALA A O 1
ATOM 3102 N N . TYR A 1 414 ? -3.127 11.224 17.599 1.00 97.31 414 TYR A N 1
ATOM 3103 C CA . TYR A 1 414 ? -2.295 12.388 17.883 1.00 97.31 414 TYR A CA 1
ATOM 3104 C C . TYR A 1 414 ? -2.016 12.576 19.380 1.00 97.31 414 TYR A C 1
ATOM 3106 O O . TYR A 1 414 ? -0.888 12.930 19.731 1.00 97.31 414 TYR A O 1
ATOM 3114 N N . ASP A 1 415 ? -3.017 12.370 20.238 1.00 97.38 415 ASP A N 1
ATOM 3115 C CA . ASP A 1 415 ? -2.941 12.659 21.678 1.00 97.38 415 ASP A CA 1
ATOM 3116 C C . ASP A 1 415 ? -2.393 11.491 22.504 1.00 97.38 415 ASP A C 1
ATOM 3118 O O . ASP A 1 415 ? -1.667 11.700 23.476 1.00 97.38 415 ASP A O 1
ATOM 3122 N N . TYR A 1 416 ? -2.680 10.261 22.078 1.00 97.00 416 TYR A N 1
ATOM 3123 C CA . TYR A 1 416 ? -2.264 9.016 22.724 1.00 97.00 416 TYR A CA 1
ATOM 3124 C C . TYR A 1 416 ? -1.493 8.102 21.755 1.00 97.00 416 TYR A C 1
ATOM 3126 O O . TYR A 1 416 ? -1.853 6.930 21.588 1.00 97.00 416 TYR A O 1
ATOM 3134 N N . PRO A 1 417 ? -0.435 8.604 21.088 1.00 96.81 417 PRO A N 1
ATOM 3135 C CA . PRO A 1 417 ? 0.360 7.783 20.190 1.00 96.81 417 PRO A CA 1
ATOM 3136 C C . PRO A 1 417 ? 1.047 6.660 20.971 1.00 96.81 417 PRO A C 1
ATOM 3138 O O . PRO A 1 417 ? 1.455 6.827 22.123 1.00 96.81 417 PRO A O 1
ATOM 3141 N N . ASN A 1 418 ? 1.268 5.524 20.312 1.00 96.75 418 ASN A N 1
ATOM 3142 C CA . ASN A 1 418 ? 2.232 4.547 20.807 1.00 96.75 418 ASN A CA 1
ATOM 3143 C C . ASN A 1 418 ? 3.622 5.198 20.978 1.00 96.75 418 ASN A C 1
ATOM 3145 O O . ASN A 1 418 ? 3.971 6.117 20.234 1.00 96.75 418 ASN A O 1
ATOM 3149 N N . LYS A 1 419 ? 4.451 4.679 21.895 1.00 94.31 419 LYS A N 1
ATOM 3150 C CA . LYS A 1 419 ? 5.823 5.161 22.144 1.00 94.31 419 LYS A CA 1
ATOM 3151 C C . LYS A 1 419 ? 6.666 5.282 20.863 1.00 94.31 419 LYS A C 1
ATOM 3153 O O . LYS A 1 419 ? 7.429 6.233 20.729 1.00 94.31 419 LYS A O 1
ATOM 3158 N N . GLY A 1 420 ? 6.498 4.374 19.897 1.00 89.88 420 GLY A N 1
ATOM 3159 C CA . GLY A 1 420 ? 7.191 4.446 18.602 1.00 89.88 420 GLY A CA 1
ATOM 3160 C C . GLY A 1 420 ? 6.825 5.675 17.753 1.00 89.88 420 GLY A C 1
ATOM 3161 O O . GLY A 1 420 ? 7.622 6.117 16.931 1.00 89.88 420 GLY A O 1
ATOM 3162 N N . ASN A 1 421 ? 5.655 6.275 17.989 1.00 93.31 421 ASN A N 1
ATOM 3163 C CA . ASN A 1 421 ? 5.144 7.446 17.271 1.00 93.31 421 ASN A CA 1
ATOM 3164 C C . ASN A 1 421 ? 5.084 8.715 18.143 1.00 93.31 421 ASN A C 1
ATOM 3166 O O . ASN A 1 421 ? 4.726 9.782 17.647 1.00 93.31 421 ASN A O 1
ATOM 3170 N N . SER A 1 422 ? 5.459 8.639 19.426 1.00 92.12 422 SER A N 1
ATOM 3171 C CA . SER A 1 422 ? 5.382 9.765 20.369 1.00 92.12 422 SER A CA 1
ATOM 3172 C C . SER A 1 422 ? 6.576 10.726 20.300 1.00 92.12 422 SER A C 1
ATOM 3174 O O . SER A 1 422 ? 6.567 11.748 20.981 1.00 92.12 422 SER A O 1
ATOM 3176 N N . GLY A 1 423 ? 7.610 10.405 19.511 1.00 87.62 423 GLY A N 1
ATOM 3177 C CA . GLY A 1 423 ? 8.915 11.074 19.567 1.00 87.62 423 GLY A CA 1
ATOM 3178 C C . GLY A 1 423 ? 8.922 12.555 19.169 1.00 87.62 423 GLY A C 1
ATOM 3179 O O . GLY A 1 423 ? 9.670 13.334 19.751 1.00 87.62 423 GLY A O 1
ATOM 3180 N N . SER A 1 424 ? 8.099 12.980 18.203 1.00 92.31 424 SER A N 1
ATOM 3181 C CA . SER A 1 424 ? 8.023 14.389 17.788 1.00 92.31 424 SER A CA 1
ATOM 3182 C C . SER A 1 424 ? 6.605 14.811 17.407 1.00 92.31 424 SER A C 1
ATOM 3184 O O . SER A 1 424 ? 5.789 13.993 16.975 1.00 92.31 424 SER A O 1
ATOM 3186 N N . LYS A 1 425 ? 6.308 16.116 17.515 1.00 94.44 425 LYS A N 1
ATOM 3187 C CA . LYS A 1 425 ? 5.034 16.690 17.044 1.00 94.44 425 LYS A CA 1
ATOM 3188 C C . LYS A 1 425 ? 4.812 16.403 15.557 1.00 94.44 425 LYS A C 1
ATOM 3190 O O . LYS A 1 425 ? 3.700 16.059 15.173 1.00 94.44 425 LYS A O 1
ATOM 3195 N N . ALA A 1 426 ? 5.868 16.488 14.747 1.00 91.62 426 ALA A N 1
ATOM 3196 C CA . ALA A 1 426 ? 5.810 16.182 13.322 1.00 91.62 426 ALA A CA 1
ATOM 3197 C C . ALA A 1 426 ? 5.418 14.717 13.069 1.00 91.62 426 ALA A C 1
ATOM 3199 O O . ALA A 1 426 ? 4.488 14.470 12.310 1.00 91.62 426 ALA A O 1
ATOM 3200 N N . ARG A 1 427 ? 6.041 13.755 13.769 1.00 91.69 427 ARG A N 1
ATOM 3201 C CA . ARG A 1 427 ? 5.710 12.325 13.636 1.00 91.69 427 ARG A CA 1
ATOM 3202 C C . ARG A 1 427 ? 4.277 12.022 14.071 1.00 91.69 427 ARG A C 1
ATOM 3204 O O . ARG A 1 427 ? 3.570 11.269 13.405 1.00 91.69 427 ARG A O 1
ATOM 3211 N N . ARG A 1 428 ? 3.822 12.643 15.160 1.00 95.25 428 ARG A N 1
ATOM 3212 C CA . ARG A 1 428 ? 2.429 12.541 15.615 1.00 95.25 428 ARG A CA 1
ATOM 3213 C C . ARG A 1 428 ? 1.446 13.083 14.582 1.00 95.25 428 ARG A C 1
ATOM 3215 O O . ARG A 1 428 ? 0.419 12.463 14.353 1.00 95.25 428 ARG A O 1
ATOM 3222 N N . GLN A 1 429 ? 1.739 14.235 13.973 1.00 94.50 429 GLN A N 1
ATOM 3223 C CA . GLN A 1 429 ? 0.891 14.826 12.930 1.00 94.50 429 GLN A CA 1
ATOM 3224 C C . GLN A 1 429 ? 0.874 13.985 11.655 1.00 94.50 429 GLN A C 1
ATOM 3226 O O . GLN A 1 429 ? -0.183 13.836 11.051 1.00 94.50 429 GLN A O 1
ATOM 3231 N N . GLU A 1 430 ? 2.028 13.464 11.244 1.00 90.81 430 GLU A N 1
ATOM 3232 C CA . GLU A 1 430 ? 2.164 12.586 10.084 1.00 90.81 430 GLU A CA 1
ATOM 3233 C C . GLU A 1 430 ? 1.300 11.335 10.261 1.00 90.81 430 GLU A C 1
ATOM 3235 O O . GLU A 1 430 ? 0.386 11.101 9.473 1.00 90.81 430 GLU A O 1
ATOM 3240 N N . THR A 1 431 ? 1.534 10.591 11.344 1.00 93.75 431 THR A N 1
ATOM 3241 C CA . THR A 1 431 ? 0.838 9.328 11.612 1.00 93.75 431 THR A CA 1
ATOM 3242 C C . THR A 1 431 ? -0.647 9.533 11.856 1.00 93.75 431 THR A C 1
ATOM 3244 O O . THR A 1 431 ? -1.452 8.834 11.259 1.00 93.75 431 THR A O 1
ATOM 3247 N N . SER A 1 432 ? -1.063 10.523 12.652 1.00 96.19 432 SER A N 1
ATOM 3248 C CA . SER A 1 432 ? -2.487 10.720 12.951 1.00 96.19 432 SER A CA 1
ATOM 3249 C C . SER A 1 432 ? -3.313 11.187 11.752 1.00 96.19 432 SER A C 1
ATOM 3251 O O . SER A 1 432 ? -4.511 10.925 11.678 1.00 96.19 432 SER A O 1
ATOM 3253 N N . ARG A 1 433 ? -2.699 11.886 10.794 1.00 95.56 433 ARG A N 1
ATOM 3254 C CA . ARG A 1 433 ? -3.395 12.403 9.607 1.00 95.56 433 ARG A CA 1
ATOM 3255 C C . ARG A 1 433 ? -3.304 11.468 8.411 1.00 95.56 433 ARG A C 1
ATOM 3257 O O . ARG A 1 433 ? -3.904 11.782 7.390 1.00 95.56 433 ARG A O 1
ATOM 3264 N N . TYR A 1 434 ? -2.577 10.362 8.521 1.00 95.31 434 TYR A N 1
ATOM 3265 C CA . TYR A 1 434 ? -2.216 9.537 7.378 1.00 95.31 434 TYR A CA 1
ATOM 3266 C C . TYR A 1 434 ? -3.436 8.998 6.611 1.00 95.31 434 TYR A C 1
ATOM 3268 O O . TYR A 1 434 ? -3.523 9.213 5.406 1.00 95.31 434 TYR A O 1
ATOM 3276 N N . TYR A 1 435 ? -4.433 8.424 7.296 1.00 96.44 435 TYR A N 1
ATOM 3277 C CA . TYR A 1 435 ? -5.667 7.974 6.634 1.00 96.44 435 TYR A CA 1
ATOM 3278 C C . TYR A 1 435 ? -6.431 9.125 5.957 1.00 96.44 435 TYR A C 1
ATOM 3280 O O . TYR A 1 435 ? -6.776 9.042 4.784 1.00 96.44 435 TYR A O 1
ATOM 3288 N N . ALA A 1 436 ? -6.608 10.254 6.651 1.00 94.81 436 ALA A N 1
ATOM 3289 C CA . ALA A 1 436 ? -7.262 11.429 6.069 1.00 94.81 436 ALA A CA 1
ATOM 3290 C C . ALA A 1 436 ? -6.493 12.003 4.862 1.00 94.81 436 ALA A C 1
ATOM 3292 O O . ALA A 1 436 ? -7.101 12.547 3.948 1.00 94.81 436 ALA A O 1
ATOM 3293 N N . LYS A 1 437 ? -5.159 11.881 4.846 1.00 94.12 437 LYS A N 1
ATOM 3294 C CA . LYS A 1 437 ? -4.313 12.262 3.708 1.00 94.12 437 LYS A CA 1
ATOM 3295 C C . LYS A 1 437 ? -4.539 11.337 2.507 1.00 94.12 437 LYS A C 1
ATOM 3297 O O . LYS A 1 437 ? -4.476 11.822 1.383 1.00 94.12 437 LYS A O 1
ATOM 3302 N N . ILE A 1 438 ? -4.790 10.044 2.734 1.00 94.75 438 ILE A N 1
ATOM 3303 C CA . ILE A 1 438 ? -5.175 9.103 1.671 1.00 94.75 438 ILE A CA 1
ATOM 3304 C C . ILE A 1 438 ? -6.506 9.529 1.060 1.00 94.75 438 ILE A C 1
ATOM 3306 O O . ILE A 1 438 ? -6.558 9.728 -0.148 1.00 94.75 438 ILE A O 1
ATOM 3310 N N . GLU A 1 439 ? -7.538 9.743 1.877 1.00 94.56 439 GLU A N 1
ATOM 3311 C CA . GLU A 1 439 ? -8.862 10.164 1.392 1.00 94.56 439 GLU A CA 1
ATOM 3312 C C . GLU A 1 439 ? -8.796 11.497 0.618 1.00 94.56 439 GLU A C 1
ATOM 3314 O O . GLU A 1 439 ? -9.284 11.575 -0.505 1.00 94.56 439 GLU A O 1
ATOM 3319 N N . ASP A 1 440 ? -8.102 12.515 1.147 1.00 93.56 440 ASP A N 1
ATOM 3320 C CA . ASP A 1 440 ? -7.918 13.813 0.469 1.00 93.56 440 ASP A CA 1
ATOM 3321 C C . ASP A 1 440 ? -7.177 13.683 -0.874 1.00 93.56 440 ASP A C 1
ATOM 3323 O O . ASP A 1 440 ? -7.556 14.314 -1.861 1.00 93.56 440 ASP A O 1
ATOM 3327 N N . ARG A 1 441 ? -6.122 12.858 -0.946 1.00 92.06 441 ARG A N 1
ATOM 3328 C CA . ARG A 1 441 ? -5.408 12.635 -2.213 1.00 92.06 441 ARG A CA 1
ATOM 3329 C C . ARG A 1 441 ? -6.237 11.836 -3.210 1.00 92.06 441 ARG A C 1
ATOM 3331 O O . ARG A 1 441 ? -6.201 12.160 -4.392 1.00 92.06 441 ARG A O 1
ATOM 3338 N N . MET A 1 442 ? -6.960 10.820 -2.746 1.00 92.81 442 MET A N 1
ATOM 3339 C CA . MET A 1 442 ? -7.870 10.030 -3.572 1.00 92.81 442 MET A CA 1
ATOM 3340 C C . MET A 1 442 ? -8.929 10.916 -4.213 1.00 92.81 442 MET A C 1
ATOM 3342 O O . MET A 1 442 ? -9.070 10.895 -5.431 1.00 92.81 442 MET A O 1
ATOM 3346 N N . GLN A 1 443 ? -9.592 11.748 -3.408 1.00 91.62 443 GLN A N 1
ATOM 3347 C CA . GLN A 1 443 ? -10.600 12.686 -3.884 1.00 91.62 443 GLN A CA 1
ATOM 3348 C C . GLN A 1 443 ? -10.025 13.638 -4.941 1.00 91.62 443 GLN A C 1
ATOM 3350 O O . GLN A 1 443 ? -10.598 13.774 -6.014 1.00 91.62 443 GLN A O 1
ATOM 3355 N N . LYS A 1 444 ? -8.852 14.236 -4.693 1.00 89.75 444 LYS A N 1
ATOM 3356 C CA . LYS A 1 444 ? -8.198 15.117 -5.677 1.00 89.75 444 LYS A CA 1
ATOM 3357 C C . LYS A 1 444 ? -7.871 14.405 -6.982 1.00 89.75 444 LYS A C 1
ATOM 3359 O O . LYS A 1 444 ? -7.947 15.019 -8.040 1.00 89.75 444 LYS A O 1
ATOM 3364 N N . VAL A 1 445 ? -7.450 13.144 -6.930 1.00 89.50 445 VAL A N 1
ATOM 3365 C CA . VAL A 1 445 ? -7.200 12.379 -8.155 1.00 89.50 445 VAL A CA 1
ATOM 3366 C C . VAL A 1 445 ? -8.510 12.099 -8.883 1.00 89.50 445 VAL A C 1
ATOM 3368 O O . VAL A 1 445 ? -8.565 12.327 -10.080 1.00 89.50 445 VAL A O 1
ATOM 3371 N N . GLU A 1 446 ? -9.563 11.685 -8.181 1.00 89.25 446 GLU A N 1
ATOM 3372 C CA . GLU A 1 446 ? -10.891 11.422 -8.759 1.00 89.25 446 GLU A CA 1
ATOM 3373 C C . GLU A 1 446 ? -11.519 12.678 -9.392 1.00 89.25 446 GLU A C 1
ATOM 3375 O O . GLU A 1 446 ? -12.086 12.608 -10.481 1.00 89.25 446 GLU A O 1
ATOM 3380 N N . GLU A 1 447 ? -11.350 13.845 -8.765 1.00 86.88 447 GLU A N 1
ATOM 3381 C CA . GLU A 1 447 ? -11.780 15.142 -9.304 1.00 86.88 447 GLU A CA 1
ATOM 3382 C C . GLU A 1 447 ? -11.014 15.521 -10.581 1.00 86.88 447 GLU A C 1
ATOM 3384 O O . GLU A 1 447 ? -11.613 16.014 -11.535 1.00 86.88 447 GLU A O 1
ATOM 3389 N N . ASN A 1 448 ? -9.701 15.268 -10.625 1.00 82.75 448 ASN A N 1
ATOM 3390 C CA . ASN A 1 448 ? -8.863 15.596 -11.783 1.00 82.75 448 ASN A CA 1
ATOM 3391 C C . ASN A 1 448 ? -8.953 14.552 -12.911 1.00 82.75 448 ASN A C 1
ATOM 3393 O O . ASN A 1 448 ? -8.772 14.894 -14.076 1.00 82.75 448 ASN A O 1
ATOM 3397 N N . ALA A 1 449 ? -9.261 13.295 -12.588 1.00 79.81 449 ALA A N 1
ATOM 3398 C CA . ALA A 1 449 ? -9.388 12.180 -13.522 1.00 79.81 449 ALA A CA 1
ATOM 3399 C C . ALA A 1 449 ? -10.815 12.083 -14.098 1.00 79.81 449 ALA A C 1
ATOM 3401 O O . ALA A 1 449 ? -11.463 11.039 -14.021 1.00 79.81 449 ALA A O 1
ATOM 3402 N N . ALA A 1 450 ? -11.300 13.195 -14.660 1.00 68.44 450 ALA A N 1
ATOM 3403 C CA . ALA A 1 450 ? -12.623 13.346 -15.278 1.00 68.44 450 ALA A CA 1
ATOM 3404 C C . ALA A 1 450 ? -13.849 13.262 -14.333 1.00 68.44 450 ALA A C 1
ATOM 3406 O O . ALA A 1 450 ? -14.972 13.106 -14.807 1.00 68.44 450 ALA A O 1
ATOM 3407 N N . GLY A 1 451 ? -13.675 13.434 -13.015 1.00 63.66 451 GLY A N 1
ATOM 3408 C CA . GLY A 1 451 ? -14.780 13.740 -12.094 1.00 63.66 451 GLY A CA 1
ATOM 3409 C C . GLY A 1 451 ? -15.602 12.544 -11.597 1.00 63.66 451 GLY A C 1
ATOM 3410 O O . GLY A 1 451 ? -16.821 12.646 -11.471 1.00 63.66 451 GLY A O 1
ATOM 3411 N N . GLY A 1 452 ? -14.966 11.414 -11.275 1.00 78.19 452 GLY A N 1
ATOM 3412 C CA . GLY A 1 452 ? -15.666 10.228 -10.769 1.00 78.19 452 GLY A CA 1
ATOM 3413 C C . GLY A 1 452 ? -14.759 9.214 -10.073 1.00 78.19 452 GLY A C 1
ATOM 3414 O O . GLY A 1 452 ? -13.550 9.398 -9.980 1.00 78.19 452 GLY A O 1
ATOM 3415 N N . SER A 1 453 ? -15.349 8.116 -9.583 1.00 86.88 453 SER A N 1
ATOM 3416 C CA . SER A 1 453 ? -14.606 7.045 -8.897 1.00 86.88 453 SER A CA 1
ATOM 3417 C C . SER A 1 453 ? -13.477 6.493 -9.768 1.00 86.88 453 SER A C 1
ATOM 3419 O O . SER A 1 453 ? -13.681 6.212 -10.955 1.00 86.88 453 SER A O 1
ATOM 3421 N N . CYS A 1 454 ? -12.316 6.261 -9.154 1.00 89.88 454 CYS A N 1
ATOM 3422 C CA . CYS A 1 454 ? -11.183 5.609 -9.809 1.00 89.88 454 CYS A CA 1
ATOM 3423 C C . CYS A 1 454 ? -11.370 4.102 -10.023 1.00 89.88 454 CYS A C 1
ATOM 3425 O O . CYS A 1 454 ? -10.571 3.499 -10.734 1.00 89.88 454 CYS A O 1
ATOM 3427 N N . LEU A 1 455 ? -12.387 3.481 -9.420 1.00 91.50 455 LEU A N 1
ATOM 3428 C CA . LEU A 1 455 ? -12.756 2.095 -9.718 1.00 91.50 455 LEU A CA 1
ATOM 3429 C C . LEU A 1 455 ? -13.552 2.021 -11.028 1.00 91.50 455 LEU A C 1
ATOM 3431 O O . LEU A 1 455 ? -14.388 2.890 -11.291 1.00 91.50 455 LEU A O 1
ATOM 3435 N N . ASN A 1 456 ? -13.282 0.986 -11.825 1.00 84.00 456 ASN A N 1
ATOM 3436 C CA . ASN A 1 456 ? -14.073 0.616 -13.005 1.00 84.00 456 ASN A CA 1
ATOM 3437 C C . ASN A 1 456 ? -15.252 -0.300 -12.681 1.00 84.00 456 ASN A C 1
ATOM 3439 O O . ASN A 1 456 ? -15.147 -1.086 -11.708 1.00 84.00 456 ASN A O 1
#

Solvent-accessible surface area (backbone atoms only — not comparable to full-atom values): 27112 Å² total; per-residue (Å²): 136,87,89,89,85,91,86,90,90,85,92,84,92,83,86,78,90,84,78,89,83,90,88,84,87,90,84,87,88,86,81,93,79,92,76,88,80,83,80,81,83,79,86,79,88,80,85,81,84,82,81,89,82,82,90,78,84,89,82,88,80,86,86,86,86,86,86,87,87,84,86,85,84,88,88,84,87,82,81,83,52,73,68,67,57,52,63,58,50,55,56,54,55,57,65,71,59,76,67,87,86,82,94,77,84,95,69,85,64,93,74,66,48,54,62,57,52,56,74,64,63,84,59,46,86,62,47,92,68,22,38,81,55,49,68,56,50,60,55,38,48,70,44,100,43,72,70,12,46,28,30,66,44,76,79,62,67,83,31,60,54,36,62,46,34,57,51,45,32,40,60,68,56,41,86,83,73,46,102,53,69,44,37,42,43,62,61,83,67,46,59,42,82,43,90,42,69,70,44,48,32,64,50,55,46,18,31,49,54,44,34,50,38,52,49,46,68,61,42,32,55,68,61,26,62,97,50,53,74,68,56,21,52,51,52,49,52,47,52,50,27,45,25,44,67,66,34,12,67,33,41,34,33,30,41,88,87,58,20,18,8,30,57,43,45,35,41,69,57,38,53,57,40,59,75,51,44,62,59,54,41,54,60,32,57,70,39,91,48,66,73,37,26,48,45,36,62,75,56,57,51,72,97,66,64,80,68,52,46,89,77,42,44,24,63,37,30,27,56,94,58,39,34,56,47,40,37,49,53,50,41,50,48,47,39,30,53,38,37,50,52,45,41,59,70,35,61,62,29,80,76,53,29,73,31,55,61,54,56,73,67,42,45,48,50,48,50,51,49,51,20,56,37,21,72,82,42,34,59,67,35,46,45,44,10,47,52,48,44,46,61,57,78,29,58,90,42,64,44,67,50,49,67,62,49,54,57,51,42,30,54,30,28,48,78,44,38,21,79,93,39,57,83,40,73,66,51,17,52,51,48,28,40,42,51,61,49,24,54,55,52,44,51,53,32,21,56,70,45,79,61,45,76,47,62,106